Protein 7T1C (pdb70)

Foldseek 3Di:
DQLVQAEDQVDDVVCLQVVLFWKKWKKFWAFDPPDDPSRLLSCLQLQLAVNVVRSVFGKYWHDWDQPCPPPSGIMTMIIGGPVRFAADPVQGAGDLVRNCCRNANCSLVDDRTPFIATEDMEHGPVRLVRFLFALAAVLLVCVVFVAHSPFRFEAFAAEDPPLDDDAQQVVLVQLLQQLLAGAEYERDAVDAADPRHGNVRNLLSNLVSQLVSCVVNVTHHAYEYELEDQDLVSSVVSLVVNLVSNVVSPCSQSYAYEYQDQVNDLVRLLSCCVPPRSHQYEHEPVPCCVAAPPVHSGHYHVLRVLLSCRSSHHNAYEQEQQQLAADPHHLVSLQSQCSQAPQWGDGPPDTYGNPPRHGRAYEYEHHDALLSVLVSCVSNVGRSHYYHYHCNQCLQPVGNSLSNNLNVLSGVCNVVVHDQLVSCLVPPSVLSSCVSCVVSCCVRPPPSVVSND

InterPro domains:
  IPR000685 Ribulose bisphosphate carboxylase, large subunit, C-terminal [PF00016] (147-447)
  IPR017443 Ribulose bisphosphate carboxylase, large subunit, ferrodoxin-like N-terminal [PF02788] (12-136)
  IPR020871 Ribulose bisphosphate carboxylase large subunit, type II [MF_01339] (1-466)
  IPR020871 Ribulose bisphosphate carboxylase large subunit, type II [cd08211] (2-447)
  IPR033966 RuBisCO [PTHR42704] (22-429)
  IPR036376 Ribulose bisphosphate carboxylase, large subunit, C-terminal domain superfamily [G3DSA:3.20.20.110] (142-458)
  IPR036376 Ribulose bisphosphate carboxylase, large subunit, C-terminal domain superfamily [SSF51649] (143-462)
  IPR036422 RuBisCO large subunit, N-terminal domain superfamily [G3DSA:3.30.70.150] (5-141)
  IPR036422 RuBisCO large subunit, N-terminal domain superfamily [SSF54966] (2-142)

Radius of gyration: 23.96 Å; Cα contacts (8 Å, |Δi|>4): 969; chains: 1; bounding box: 60×54×62 Å

Solvent-accessible surface area: 18591 Å² total; per-residue (Å²): 130,40,31,145,53,0,17,58,80,132,56,134,41,98,101,12,50,129,50,22,110,40,0,0,0,0,0,66,1,73,30,9,113,89,100,37,6,57,59,0,0,0,58,0,0,2,70,2,24,31,46,87,206,60,151,58,20,3,0,40,0,6,58,50,62,103,106,42,52,56,107,103,4,0,15,0,14,0,1,0,8,11,102,32,5,66,82,54,187,171,57,79,58,14,32,13,67,50,2,54,62,29,3,7,23,114,0,49,70,23,70,12,12,96,4,0,3,3,3,0,1,19,1,0,77,74,0,1,148,29,7,38,0,8,17,1,2,10,72,15,10,5,136,34,32,73,61,95,72,162,80,4,1,0,0,0,0,0,38,3,104,77,114,68,41,37,149,11,108,46,4,9,129,16,0,30,41,0,0,55,5,0,11,0,0,18,13,4,37,54,19,20,79,54,134,90,10,43,14,144,134,18,6,39,51,0,1,90,9,0,32,130,0,30,145,97,45,72,100,30,3,6,0,0,0,4,0,26,16,145,125,124,22,68,1,41,54,36,0,91,37,0,36,82,17,0,41,133,88,55,7,81,92,22,8,3,1,0,0,9,2,59,94,31,18,30,78,6,0,36,27,2,36,104,101,15,48,125,19,8,5,5,2,40,32,29,43,35,32,86,24,3,32,162,197,30,74,52,4,0,21,22,9,0,6,0,0,5,1,1,1,12,1,0,2,0,0,36,4,0,0,1,48,58,13,163,85,110,24,115,48,101,28,97,45,14,0,29,0,0,37,112,72,65,9,102,6,78,69,2,98,1,78,1,46,61,26,88,21,0,3,1,5,1,29,15,36,2,10,0,1,48,0,14,26,0,0,118,26,3,56,36,2,26,0,0,0,10,1,15,41,4,0,62,37,5,90,69,20,29,26,15,0,0,80,0,0,37,19,0,28,67,0,62,133,120,69,35,77,22,14,73,10,2,140,147,48,142,30,0,21,75,0,0,93,12,16,36,171,6,0,62,146,80,27,102,39,14,126,142,93,50,99

Structure (mmCIF, N/CA/C/O backbone):
data_7T1C
#
_entry.id   7T1C
#
_cell.length_a   133.056
_cell.length_b   133.056
_cell.length_c   112.456
_cell.angle_alpha   90.000
_cell.angle_beta   90.000
_cell.angle_gamma   120.000
#
_symmetry.space_group_name_H-M   'P 62 2 2'
#
loop_
_entity.id
_entity.type
_entity.pdbx_description
1 polymer 'Ribulose-bisphosphate carboxylase'
2 water water
#
loop_
_atom_site.group_PDB
_atom_site.id
_atom_site.type_symbol
_atom_site.label_atom_id
_atom_site.label_alt_id
_atom_site.label_comp_id
_atom_site.label_asym_id
_atom_site.label_entity_id
_atom_site.label_seq_id
_atom_site.pdbx_PDB_ins_code
_atom_site.Cartn_x
_atom_site.Cartn_y
_atom_site.Cartn_z
_atom_site.occupancy
_atom_site.B_iso_or_equiv
_atom_site.auth_seq_id
_atom_site.auth_comp_id
_atom_site.auth_asym_id
_atom_site.auth_atom_id
_atom_site.pdbx_PDB_model_num
ATOM 1 N N . ASP A 1 2 ? 6.48923 27.42507 68.75527 1.000 88.04139 2 ASP A N 1
ATOM 2 C CA . ASP A 1 2 ? 5.97758 28.21607 67.64166 1.000 90.73207 2 ASP A CA 1
ATOM 3 C C . ASP A 1 2 ? 7.09068 29.06819 67.03508 1.000 93.40016 2 ASP A C 1
ATOM 4 O O . ASP A 1 2 ? 7.17296 29.21615 65.81480 1.000 94.82049 2 ASP A O 1
ATOM 12 N N . GLN A 1 3 ? 7.95018 29.61940 67.89227 1.000 87.10972 3 GLN A N 1
ATOM 13 C CA . GLN A 1 3 ? 9.08237 30.42088 67.44728 1.000 75.26499 3 GLN A CA 1
ATOM 14 C C . GLN A 1 3 ? 10.29282 29.57516 67.07016 1.000 66.49543 3 GLN A C 1
ATOM 15 O O . GLN A 1 3 ? 11.37416 30.13077 66.84594 1.000 54.03598 3 GLN A O 1
ATOM 29 N N . SER A 1 4 ? 10.14185 28.25096 67.01136 1.000 64.85137 4 SER A N 1
ATOM 30 C CA . SER A 1 4 ? 11.28714 27.39059 66.73825 1.000 57.01854 4 SER A CA 1
ATOM 31 C C . SER A 1 4 ? 11.87565 27.65517 65.35876 1.000 61.21476 4 SER A C 1
ATOM 32 O O . SER A 1 4 ? 13.07492 27.44391 65.14682 1.000 57.98903 4 SER A O 1
ATOM 40 N N . ASN A 1 5 ? 11.06089 28.12659 64.41317 1.000 62.02988 5 ASN A N 1
ATOM 41 C CA . ASN A 1 5 ? 11.56613 28.35782 63.06359 1.000 63.11631 5 ASN A CA 1
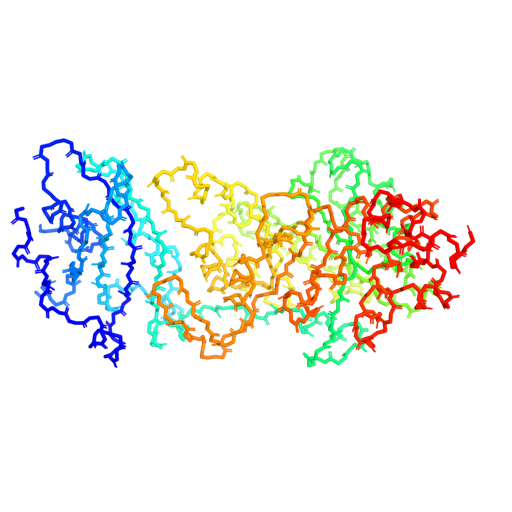ATOM 42 C C . ASN A 1 5 ? 12.63175 29.44902 63.05474 1.000 61.73294 5 ASN A C 1
ATOM 43 O O . ASN A 1 5 ? 13.60309 29.37124 62.29255 1.000 64.75975 5 ASN A O 1
ATOM 54 N N . ARG A 1 6 ? 12.47658 30.46497 63.90718 1.000 49.47636 6 ARG A N 1
ATOM 55 C CA . ARG A 1 6 ? 13.41977 31.57425 63.96345 1.000 53.92721 6 ARG A CA 1
ATOM 56 C C . ARG A 1 6 ? 14.52608 31.36618 64.98948 1.000 49.60722 6 ARG A C 1
ATOM 57 O O . ARG A 1 6 ? 15.69146 31.67210 64.71406 1.000 46.59841 6 ARG A O 1
ATOM 78 N N . TYR A 1 7 ? 14.18223 30.87315 66.17725 1.000 37.74587 7 TYR A N 1
ATOM 79 C CA . TYR A 1 7 ? 15.10352 30.85572 67.30290 1.000 38.04170 7 TYR A CA 1
ATOM 80 C C . TYR A 1 7 ? 15.71762 29.48546 67.54244 1.000 33.21406 7 TYR A C 1
ATOM 81 O O . TYR A 1 7 ? 16.27261 29.24198 68.61956 1.000 32.67010 7 TYR A O 1
ATOM 99 N N . ALA A 1 8 ? 15.63973 28.59094 66.56621 1.000 38.93503 8 ALA A N 1
ATOM 100 C CA . ALA A 1 8 ? 16.25416 27.28029 66.68366 1.000 39.20355 8 ALA A CA 1
ATOM 101 C C . ALA A 1 8 ? 16.88511 26.91315 65.35223 1.000 41.03548 8 ALA A C 1
ATOM 102 O O . ALA A 1 8 ? 16.29247 27.13301 64.29245 1.000 40.95528 8 ALA A O 1
ATOM 109 N N . ASN A 1 9 ? 18.09454 26.36624 65.41184 1.000 33.15609 9 ASN A N 1
ATOM 110 C CA . ASN A 1 9 ? 18.75811 25.79817 64.23812 1.000 35.03547 9 ASN A CA 1
ATOM 111 C C . ASN A 1 9 ? 19.54332 24.59411 64.75566 1.000 38.01237 9 ASN A C 1
ATOM 112 O O . ASN A 1 9 ? 20.71080 24.71475 65.13795 1.000 35.10602 9 ASN A O 1
ATOM 123 N N . LEU A 1 10 ? 18.88207 23.43891 64.79402 1.000 35.04847 10 LEU A N 1
ATOM 124 C CA . LEU A 1 10 ? 19.49744 22.22377 65.30847 1.000 37.15068 10 LEU A CA 1
ATOM 125 C C . LEU A 1 10 ? 20.49889 21.62003 64.33445 1.000 41.34703 10 LEU A C 1
ATOM 126 O O . LEU A 1 10 ? 21.14127 20.61997 64.67004 1.000 41.24768 10 LEU A O 1
ATOM 142 N N . ASP A 1 11 ? 20.63874 22.19738 63.14278 1.000 40.81910 11 ASP A N 1
ATOM 143 C CA . ASP A 1 11 ? 21.64855 21.77310 62.18407 1.000 42.08085 11 ASP A CA 1
ATOM 144 C C . ASP A 1 11 ? 22.99682 22.43216 62.42692 1.000 42.95984 11 ASP A C 1
ATOM 145 O O . ASP A 1 11 ? 23.99481 22.00702 61.83289 1.000 43.41579 11 ASP A O 1
ATOM 154 N N . LEU A 1 12 ? 23.04326 23.46067 63.26939 1.000 39.41252 12 LEU A N 1
ATOM 155 C CA . LEU A 1 12 ? 24.31319 24.04502 63.66685 1.000 37.30652 12 LEU A CA 1
ATOM 156 C C . LEU A 1 12 ? 25.12939 23.03299 64.45820 1.000 46.28528 12 LEU A C 1
ATOM 157 O O . LEU A 1 12 ? 24.59773 22.30399 65.29961 1.000 52.03560 12 LEU A O 1
ATOM 173 N N . LYS A 1 13 ? 26.43028 22.99778 64.19954 1.000 38.93673 13 LYS A N 1
ATOM 174 C CA . LYS A 1 13 ? 27.33483 22.09783 64.90058 1.000 38.11283 13 LYS A CA 1
ATOM 175 C C . LYS A 1 13 ? 28.08929 22.86690 65.97548 1.000 35.90937 13 LYS A C 1
ATOM 176 O O . LYS A 1 13 ? 28.67479 23.92005 65.70295 1.000 32.75534 13 LYS A O 1
ATOM 195 N N . GLU A 1 14 ? 28.05311 22.34291 67.20192 1.000 35.28292 14 GLU A N 1
ATOM 196 C CA . GLU A 1 14 ? 28.68746 23.03034 68.31937 1.000 30.81618 14 GLU A CA 1
ATOM 197 C C . GLU A 1 14 ? 30.15267 23.32671 68.03590 1.000 30.48257 14 GLU A C 1
ATOM 198 O O . GLU A 1 14 ? 30.65909 24.39658 68.39338 1.000 32.33849 14 GLU A O 1
ATOM 210 N N . GLU A 1 15 ? 30.85899 22.38779 67.40461 1.000 33.97584 15 GLU A N 1
ATOM 211 C CA . GLU A 1 15 ? 32.27664 22.61246 67.14709 1.000 39.00855 15 GLU A CA 1
ATOM 212 C C . GLU A 1 15 ? 32.48612 23.79848 66.21329 1.000 34.68658 15 GLU A C 1
ATOM 213 O O . GLU A 1 15 ? 33.45614 24.54829 66.37194 1.000 34.11218 15 GLU A O 1
ATOM 225 N N . ASP A 1 16 ? 31.58104 24.00099 65.25376 1.000 37.17307 16 ASP A N 1
ATOM 226 C CA . ASP A 1 16 ? 31.68352 25.16379 64.37832 1.000 35.03352 16 ASP A CA 1
ATOM 227 C C . ASP A 1 16 ? 31.43745 26.44817 65.15897 1.000 29.73794 16 ASP A C 1
ATOM 228 O O . ASP A 1 16 ? 32.11906 27.45699 64.94205 1.000 29.58699 16 ASP A O 1
ATOM 237 N N . LEU A 1 17 ? 30.48309 26.41887 66.09127 1.000 31.03281 17 LEU A N 1
ATOM 238 C CA . LEU A 1 17 ? 30.21324 27.59062 66.91490 1.000 31.19254 17 LEU A CA 1
ATOM 239 C C . LEU A 1 17 ? 31.40930 27.92519 67.79808 1.000 30.52039 17 LEU A C 1
ATOM 240 O O . LEU A 1 17 ? 31.74655 29.10080 67.97689 1.000 26.69600 17 LEU A O 1
ATOM 256 N N . ILE A 1 18 ? 32.08382 26.90696 68.33322 1.000 27.08721 18 ILE A N 1
ATOM 257 C CA . ILE A 1 18 ? 33.22054 27.15876 69.21282 1.000 26.08239 18 ILE A CA 1
ATOM 258 C C . ILE A 1 18 ? 34.42703 27.62521 68.40281 1.000 31.29055 18 ILE A C 1
ATOM 259 O O . ILE A 1 18 ? 35.06298 28.63300 68.73234 1.000 30.25371 18 ILE A O 1
ATOM 275 N N . ASN A 1 19 ? 34.76102 26.90463 67.33269 1.000 27.67858 19 ASN A N 1
ATOM 276 C CA . ASN A 1 19 ? 35.91685 27.28848 66.52836 1.000 29.27483 19 ASN A CA 1
ATOM 277 C C . ASN A 1 19 ? 35.74162 28.66012 65.88564 1.000 29.28051 19 ASN A C 1
ATOM 278 O O . ASN A 1 19 ? 36.74208 29.31958 65.57906 1.000 32.78779 19 ASN A O 1
ATOM 289 N N . GLY A 1 20 ? 34.49896 29.11316 65.69227 1.000 29.81734 20 GLY A N 1
ATOM 290 C CA . GLY A 1 20 ? 34.27272 30.41938 65.09698 1.000 34.51935 20 GLY A CA 1
ATOM 291 C C . GLY A 1 20 ? 34.52435 31.58024 66.03326 1.000 31.56184 20 GLY A C 1
ATOM 292 O O . GLY A 1 20 ? 34.85024 32.68187 65.58042 1.000 29.92763 20 GLY A O 1
ATOM 296 N N . GLY A 1 21 ? 34.36845 31.36617 67.33644 1.000 28.15272 21 GLY A N 1
ATOM 297 C CA . GLY A 1 21 ? 34.72034 32.38362 68.30388 1.000 27.83932 21 GLY A CA 1
ATOM 298 C C . GLY A 1 21 ? 33.81092 33.58855 68.34871 1.000 29.51773 21 GLY A C 1
ATOM 299 O O . GLY A 1 21 ? 34.20919 34.63077 68.87680 1.000 29.77734 21 GLY A O 1
ATOM 303 N N . ARG A 1 22 ? 32.58806 33.47528 67.82920 1.000 26.89998 22 ARG A N 1
ATOM 304 C CA . ARG A 1 22 ? 31.66690 34.60345 67.76727 1.000 27.68611 22 ARG A CA 1
ATOM 305 C C . ARG A 1 22 ? 30.40296 34.39205 68.59229 1.000 29.01916 22 ARG A C 1
ATOM 306 O O . ARG A 1 22 ? 29.44279 35.15935 68.43958 1.000 28.98895 22 ARG A O 1
ATOM 327 N N . HIS A 1 23 ? 30.37409 33.38735 69.46584 1.000 25.53914 23 HIS A N 1
ATOM 328 C CA . HIS A 1 23 ? 29.18729 33.09583 70.24950 1.000 24.31592 23 HIS A CA 1
ATOM 329 C C . HIS A 1 23 ? 29.56739 32.67882 71.65956 1.000 27.93302 23 HIS A C 1
ATOM 330 O O . HIS A 1 23 ? 30.51325 31.91150 71.84912 1.000 23.74437 23 HIS A O 1
ATOM 344 N N . MET A 1 24 ? 28.81710 33.15965 72.64228 1.000 23.68570 24 MET A N 1
ATOM 345 C CA . MET A 1 24 ? 28.80315 32.53539 73.95602 1.000 23.39415 24 MET A CA 1
ATOM 346 C C . MET A 1 24 ? 27.78272 31.40689 73.89773 1.000 27.07755 24 MET A C 1
ATOM 347 O O . MET A 1 24 ? 26.69895 31.56803 73.33156 1.000 26.14344 24 MET A O 1
ATOM 361 N N . LEU A 1 25 ? 28.14692 30.25220 74.43852 1.000 25.98965 25 LEU A N 1
ATOM 362 C CA . LEU A 1 25 ? 27.26193 29.09787 74.47367 1.000 25.75069 25 LEU A CA 1
ATOM 363 C C . LEU A 1 25 ? 26.89936 28.78542 75.91677 1.000 26.23692 25 LEU A C 1
ATOM 364 O O . LEU A 1 25 ? 27.72990 28.93559 76.81783 1.000 24.85276 25 LEU A O 1
ATOM 380 N N . VAL A 1 26 ? 25.66247 28.34651 76.13206 1.000 26.52415 26 VAL A N 1
ATOM 381 C CA . VAL A 1 26 ? 25.17861 28.01139 77.46746 1.000 27.45821 26 VAL A CA 1
ATOM 382 C C . VAL A 1 26 ? 24.41732 26.69502 77.40246 1.000 24.68193 26 VAL A C 1
ATOM 383 O O . VAL A 1 26 ? 23.58557 26.49391 76.51241 1.000 29.16414 26 VAL A O 1
ATOM 396 N N . ALA A 1 27 ? 24.70619 25.79867 78.34393 1.000 26.96904 27 ALA A N 1
ATOM 397 C CA . ALA A 1 27 ? 23.97360 24.54986 78.50645 1.000 26.36947 27 ALA A CA 1
ATOM 398 C C . ALA A 1 27 ? 23.05438 24.66637 79.71445 1.000 26.54164 27 ALA A C 1
ATOM 399 O O . ALA A 1 27 ? 23.48032 25.13143 80.77791 1.000 26.36287 27 ALA A O 1
ATOM 406 N N . TYR A 1 28 ? 21.79999 24.23851 79.54962 1.000 29.45730 28 TYR A N 1
ATOM 407 C CA . TYR A 1 28 ? 20.81728 24.27720 80.62095 1.000 30.98747 28 TYR A CA 1
ATOM 408 C C . TYR A 1 28 ? 20.15841 22.91366 80.81168 1.000 31.15130 28 TYR A C 1
ATOM 409 O O . TYR A 1 28 ? 20.05664 22.11436 79.87694 1.000 32.23637 28 TYR A O 1
ATOM 427 N N . ARG A 1 29 ? 19.67709 22.67355 82.03000 1.000 28.44707 29 ARG A N 1
ATOM 428 C CA . ARG A 1 29 ? 18.67536 21.64846 82.29521 1.000 29.40026 29 ARG A CA 1
ATOM 429 C C . ARG A 1 29 ? 17.31000 22.32447 82.35779 1.000 34.00869 29 ARG A C 1
ATOM 430 O O . ARG A 1 29 ? 17.11711 23.26489 83.13626 1.000 33.46471 29 ARG A O 1
ATOM 451 N N . MET A 1 30 ? 16.36633 21.84393 81.54996 1.000 33.89015 30 MET A N 1
ATOM 452 C CA . MET A 1 30 ? 15.05949 22.47572 81.41567 1.000 31.98520 30 MET A CA 1
ATOM 453 C C . MET A 1 30 ? 13.98094 21.40527 81.42008 1.000 38.26100 30 MET A C 1
ATOM 454 O O . MET A 1 30 ? 14.15114 20.33790 80.82353 1.000 34.94560 30 MET A O 1
ATOM 468 N N . LYS A 1 31 ? 12.88495 21.68986 82.11435 1.000 33.94671 31 LYS A N 1
ATOM 469 C CA . LYS A 1 31 ? 11.73936 20.78216 82.17866 1.000 36.09300 31 LYS A CA 1
ATOM 470 C C . LYS A 1 31 ? 10.50668 21.49741 81.64911 1.000 38.07042 31 LYS A C 1
ATOM 471 O O . LYS A 1 31 ? 10.04054 22.46689 82.27815 1.000 38.81206 31 LYS A O 1
ATOM 490 N N . PRO A 1 32 ? 9.94034 21.07452 80.52086 1.000 44.83102 32 PRO A N 1
ATOM 491 C CA . PRO A 1 32 ? 8.75321 21.76083 79.99993 1.000 38.60715 32 PRO A CA 1
ATOM 492 C C . PRO A 1 32 ? 7.54896 21.58305 80.90894 1.000 38.36080 32 PRO A C 1
ATOM 493 O O . PRO A 1 32 ? 7.36056 20.54164 81.54177 1.000 39.94052 32 PRO A O 1
ATOM 504 N N . ALA A 1 33 ? 6.72199 22.62200 80.96195 1.000 43.33950 33 ALA A N 1
ATOM 505 C CA . ALA A 1 33 ? 5.46384 22.52655 81.67482 1.000 44.08901 33 ALA A CA 1
ATOM 506 C C . ALA A 1 33 ? 4.51228 21.61574 80.90481 1.000 44.94651 33 ALA A C 1
ATOM 507 O O . ALA A 1 33 ? 4.70603 21.36345 79.71290 1.000 45.19945 33 ALA A O 1
ATOM 514 N N . PRO A 1 34 ? 3.48019 21.09800 81.56750 1.000 47.47136 34 PRO A N 1
ATOM 515 C CA . PRO A 1 34 ? 2.52698 20.23075 80.86359 1.000 51.40067 34 PRO A CA 1
ATOM 516 C C . PRO A 1 34 ? 1.88636 20.95585 79.68935 1.000 44.37760 34 PRO A C 1
ATOM 517 O O . PRO A 1 34 ? 1.49010 22.11869 79.79320 1.000 49.57516 34 PRO A O 1
ATOM 528 N N . GLY A 1 35 ? 1.79507 20.25416 78.55934 1.000 53.15922 35 GLY A N 1
ATOM 529 C CA . GLY A 1 35 ? 1.18659 20.79162 77.36366 1.000 58.74418 35 GLY A CA 1
ATOM 530 C C . GLY A 1 35 ? 2.14527 21.41872 76.37537 1.000 58.11673 35 GLY A C 1
ATOM 531 O O . GLY A 1 35 ? 1.75409 21.65484 75.22398 1.000 54.42883 35 GLY A O 1
ATOM 535 N N . TYR A 1 36 ? 3.38457 21.68279 76.77733 1.000 50.38868 36 TYR A N 1
ATOM 536 C CA . TYR A 1 36 ? 4.35689 22.37854 75.94883 1.000 45.60094 36 TYR A CA 1
ATOM 537 C C . TYR A 1 36 ? 5.41621 21.41245 75.43900 1.000 50.79929 36 TYR A C 1
ATOM 538 O O . TYR A 1 36 ? 5.84336 20.50537 76.16241 1.000 50.19033 36 TYR A O 1
ATOM 556 N N . GLY A 1 37 ? 5.84019 21.62738 74.18879 1.000 51.93922 37 GLY A N 1
ATOM 557 C CA . GLY A 1 37 ? 6.89736 20.80879 73.62007 1.000 48.01042 37 GLY A CA 1
ATOM 558 C C . GLY A 1 37 ? 8.27558 21.33625 73.96889 1.000 39.54949 37 GLY A C 1
ATOM 559 O O . GLY A 1 37 ? 8.48793 22.53400 74.15929 1.000 42.06990 37 GLY A O 1
ATOM 563 N N . PHE A 1 38 ? 9.23611 20.41229 74.05882 1.000 39.78543 38 PHE A N 1
ATOM 564 C CA . PHE A 1 38 ? 10.56953 20.79024 74.51490 1.000 40.54738 38 PHE A CA 1
ATOM 565 C C . PHE A 1 38 ? 11.19557 21.83035 73.59460 1.000 40.81355 38 PHE A C 1
ATOM 566 O O . PHE A 1 38 ? 11.78187 22.81349 74.06382 1.000 38.12922 38 PHE A O 1
ATOM 583 N N . LEU A 1 39 ? 11.08350 21.63256 72.27941 1.000 41.24511 39 LEU A N 1
ATOM 584 C CA . LEU A 1 39 ? 11.68686 22.57690 71.34473 1.000 41.98399 39 LEU A CA 1
ATOM 585 C C . LEU A 1 39 ? 10.97375 23.92265 71.38428 1.000 38.61632 39 LEU A C 1
ATOM 586 O O . LEU A 1 39 ? 11.62059 24.97550 71.33201 1.000 36.58054 39 LEU A O 1
ATOM 602 N N . GLU A 1 40 ? 9.64105 23.90985 71.46963 1.000 37.88644 40 GLU A N 1
ATOM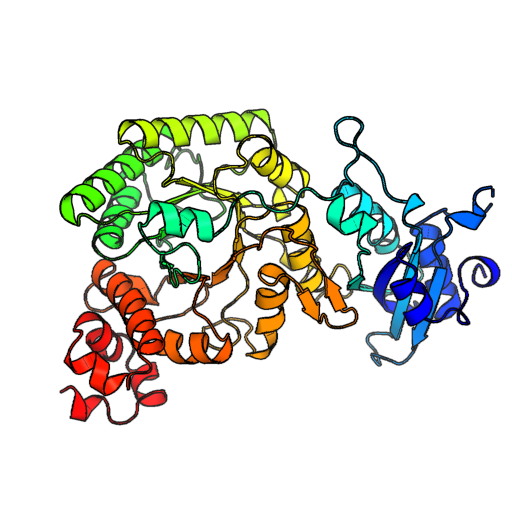 603 C CA . GLU A 1 40 ? 8.89141 25.16030 71.53966 1.000 37.17270 40 GLU A CA 1
ATOM 604 C C . GLU A 1 40 ? 9.32496 25.98091 72.74876 1.000 41.11355 40 GLU A C 1
ATOM 605 O O . GLU A 1 40 ? 9.55111 27.19224 72.64418 1.000 37.42175 40 GLU A O 1
ATOM 617 N N . VAL A 1 41 ? 9.45229 25.33639 73.90860 1.000 37.44094 41 VAL A N 1
ATOM 618 C CA . VAL A 1 41 ? 9.87391 26.05958 75.10354 1.000 36.60514 41 VAL A CA 1
ATOM 619 C C . VAL A 1 41 ? 11.31856 26.52343 74.96062 1.000 34.82913 41 VAL A C 1
ATOM 620 O O . VAL A 1 41 ? 11.65934 27.65511 75.32532 1.000 36.75403 41 VAL A O 1
ATOM 633 N N . ALA A 1 42 ? 12.18374 25.67100 74.40739 1.000 33.65128 42 ALA A N 1
ATOM 634 C CA . ALA A 1 42 ? 13.57971 26.05026 74.20895 1.000 35.43091 42 ALA A CA 1
ATOM 635 C C . ALA A 1 42 ? 13.69400 27.28273 73.31947 1.000 33.87886 42 ALA A C 1
ATOM 636 O O . ALA A 1 42 ? 14.44258 28.21859 73.62590 1.000 32.74231 42 ALA A O 1
ATOM 643 N N . ALA A 1 43 ? 12.96461 27.29294 72.20062 1.000 33.29528 43 ALA A N 1
ATOM 644 C CA . ALA A 1 43 ? 12.98076 28.45476 71.31893 1.000 34.10790 43 ALA A CA 1
ATOM 645 C C . ALA A 1 43 ? 12.45255 29.68979 72.03486 1.000 33.85476 43 ALA A C 1
ATOM 646 O O . ALA A 1 43 ? 12.97795 30.79505 71.85795 1.000 34.11549 43 ALA A O 1
ATOM 653 N N . HIS A 1 44 ? 11.40667 29.52275 72.84475 1.000 34.47920 44 HIS A N 1
ATOM 654 C CA . HIS A 1 44 ? 10.88580 30.64563 73.61466 1.000 34.43960 44 HIS A CA 1
ATOM 655 C C . HIS A 1 44 ? 11.95117 31.19703 74.55268 1.000 33.66882 44 HIS A C 1
ATOM 656 O O . HIS A 1 44 ? 12.08756 32.41720 74.70426 1.000 32.39647 44 HIS A O 1
ATOM 670 N N . ILE A 1 45 ? 12.72637 30.30865 75.17911 1.000 32.34943 45 ILE A N 1
ATOM 671 C CA . ILE A 1 45 ? 13.79258 30.74207 76.07746 1.000 35.23077 45 ILE A CA 1
ATOM 672 C C . ILE A 1 45 ? 14.82937 31.55849 75.31328 1.000 33.57685 45 ILE A C 1
ATOM 673 O O . ILE A 1 45 ? 15.27864 32.61492 75.77464 1.000 29.99788 45 ILE A O 1
ATOM 689 N N . ALA A 1 46 ? 15.23437 31.07116 74.13580 1.000 32.15824 46 ALA A N 1
ATOM 690 C CA . ALA A 1 46 ? 16.19036 31.81023 73.31742 1.000 31.07013 46 ALA A CA 1
ATOM 691 C C . ALA A 1 46 ? 15.65980 33.19343 72.96437 1.000 31.84665 46 ALA A C 1
ATOM 692 O O . ALA A 1 46 ? 16.40620 34.17932 72.99694 1.000 29.82324 46 ALA A O 1
ATOM 699 N N . ALA A 1 47 ? 14.37497 33.28742 72.61436 1.000 33.63439 47 ALA A N 1
ATOM 700 C CA . ALA A 1 47 ? 13.79686 34.58721 72.29235 1.000 31.13524 47 ALA A CA 1
ATOM 701 C C . ALA A 1 47 ? 13.78176 35.49295 73.51688 1.000 33.61592 47 ALA A C 1
ATOM 702 O O . ALA A 1 47 ? 14.19428 36.65691 73.44830 1.000 36.22922 47 ALA A O 1
ATOM 709 N N . GLU A 1 48 ? 13.30237 34.97183 74.64966 1.000 33.78544 48 GLU A N 1
ATOM 710 C CA . GLU A 1 48 ? 13.23439 35.77458 75.86414 1.000 31.78667 48 GLU A CA 1
ATOM 711 C C . GLU A 1 48 ? 14.61397 36.21846 76.31913 1.000 34.07008 48 GLU A C 1
ATOM 712 O O . GLU A 1 48 ? 14.74875 37.25855 76.97586 1.000 34.43448 48 GLU A O 1
ATOM 724 N N . SER A 1 49 ? 15.64267 35.44124 75.99038 1.000 32.54544 49 SER A N 1
ATOM 725 C CA . SER A 1 49 ? 17.00465 35.70402 76.42154 1.000 31.69069 49 SER A CA 1
ATOM 726 C C . SER A 1 49 ? 17.79546 36.52455 75.41331 1.000 33.09925 49 SER A C 1
ATOM 727 O O . SER A 1 49 ? 19.01268 36.66345 75.56788 1.000 32.89676 49 SER A O 1
ATOM 735 N N . SER A 1 50 ? 17.14607 37.05462 74.38006 1.000 33.95273 50 SER A N 1
ATOM 736 C CA . SER A 1 50 ? 17.85999 37.84511 73.38614 1.000 33.17026 50 SER A CA 1
ATOM 737 C C . SER A 1 50 ? 16.95966 38.93672 72.82193 1.000 38.64837 50 SER A C 1
ATOM 738 O O . SER A 1 50 ? 16.74129 39.96593 73.46957 1.000 35.40054 50 SER A O 1
ATOM 746 N N . THR A 1 51 ? 16.42506 38.72443 71.62665 1.000 34.62196 51 THR A N 1
ATOM 747 C CA . THR A 1 51 ? 15.74059 39.79266 70.91446 1.000 36.99896 51 THR A CA 1
ATOM 748 C C . THR A 1 51 ? 14.24930 39.85888 71.20880 1.000 42.85577 51 THR A C 1
ATOM 749 O O . THR A 1 51 ? 13.59304 40.80493 70.76013 1.000 44.49121 51 THR A O 1
ATOM 760 N N . GLY A 1 52 ? 13.70814 38.90078 71.95870 1.000 42.54569 52 GLY A N 1
ATOM 761 C CA . GLY A 1 52 ? 12.29968 38.89897 72.30400 1.000 51.54923 52 GLY A CA 1
ATOM 762 C C . GLY A 1 52 ? 11.39972 39.14044 71.11038 1.000 64.61565 52 GLY A C 1
ATOM 763 O O . GLY A 1 52 ? 10.95591 40.26867 70.87732 1.000 75.80315 52 GLY A O 1
ATOM 767 N N . THR A 1 53 ? 11.11943 38.08656 70.35133 1.000 73.10844 53 THR A N 1
ATOM 768 C CA . THR A 1 53 ? 10.38686 38.21654 69.09806 1.000 88.60938 53 THR A CA 1
ATOM 769 C C . THR A 1 53 ? 10.01751 36.84370 68.54831 1.000 86.00016 53 THR A C 1
ATOM 770 O O . THR A 1 53 ? 9.23981 36.10902 69.15678 1.000 83.61912 53 THR A O 1
ATOM 781 N N . PHE A 1 63 ? 17.35337 44.28474 61.22426 1.000 88.28831 63 PHE A N 1
ATOM 782 C CA . PHE A 1 63 ? 18.70313 43.81700 61.52635 1.000 108.10721 63 PHE A CA 1
ATOM 783 C C . PHE A 1 63 ? 18.68155 42.76874 62.64485 1.000 101.69353 63 PHE A C 1
ATOM 784 O O . PHE A 1 63 ? 19.69324 42.13037 62.93998 1.000 84.97062 63 PHE A O 1
ATOM 801 N N . THR A 1 64 ? 17.50050 42.56712 63.23236 1.000 98.33309 64 THR A N 1
ATOM 802 C CA . THR A 1 64 ? 17.40420 41.81486 64.48042 1.000 97.11424 64 THR A CA 1
ATOM 803 C C . THR A 1 64 ? 17.80459 40.35173 64.31984 1.000 83.94637 64 THR A C 1
ATOM 804 O O . THR A 1 64 ? 18.23796 39.72214 65.29200 1.000 63.21910 64 THR A O 1
ATOM 815 N N . ARG A 1 65 ? 17.67575 39.79066 63.11503 1.000 90.44760 65 ARG A N 1
ATOM 816 C CA . ARG A 1 65 ? 17.92183 38.36001 62.94526 1.000 81.02402 65 ARG A CA 1
ATOM 817 C C . ARG A 1 65 ? 19.37212 37.99816 63.25669 1.000 74.62542 65 ARG A C 1
ATOM 818 O O . ARG A 1 65 ? 19.64529 36.93057 63.81812 1.000 55.25771 65 ARG A O 1
ATOM 839 N N . GLY A 1 66 ? 20.31466 38.87745 62.91021 1.000 59.62335 66 GLY A N 1
ATOM 840 C CA . GLY A 1 66 ? 21.72614 38.57479 63.08398 1.000 50.29358 66 GLY A CA 1
ATOM 841 C C . GLY A 1 66 ? 22.15801 38.37575 64.52185 1.000 44.24494 66 GLY A C 1
ATOM 842 O O . GLY A 1 66 ? 23.21033 37.77053 64.76284 1.000 50.74231 66 GLY A O 1
ATOM 846 N N . VAL A 1 67 ? 21.37275 38.85971 65.48427 1.000 41.23744 67 VAL A N 1
ATOM 847 C CA . VAL A 1 67 ? 21.74418 38.80331 66.89404 1.000 41.75122 67 VAL A CA 1
ATOM 848 C C . VAL A 1 67 ? 20.79600 37.92187 67.70261 1.000 40.70972 67 VAL A C 1
ATOM 849 O O . VAL A 1 67 ? 20.90645 37.86988 68.93263 1.000 36.03267 67 VAL A O 1
ATOM 862 N N . ASP A 1 68 ? 19.85786 37.23449 67.05099 1.000 33.06929 68 ASP A N 1
ATOM 863 C CA . ASP A 1 68 ? 19.01235 36.28826 67.76820 1.000 32.55398 68 ASP A CA 1
ATOM 864 C C . ASP A 1 68 ? 19.87189 35.23384 68.45911 1.000 33.40812 68 ASP A C 1
ATOM 865 O O . ASP A 1 68 ? 20.84600 34.73591 67.88826 1.000 29.45916 68 ASP A O 1
ATOM 874 N N . ALA A 1 69 ? 19.50695 34.88479 69.68904 1.000 31.10406 69 ALA A N 1
ATOM 875 C CA . ALA A 1 69 ? 20.03158 33.66626 70.29155 1.000 28.49697 69 ALA A CA 1
ATOM 876 C C . ALA A 1 69 ? 19.36608 32.46208 69.63186 1.000 31.05413 69 ALA A C 1
ATOM 877 O O . ALA A 1 69 ? 18.20540 32.52252 69.21539 1.000 31.63356 69 ALA A O 1
ATOM 884 N N . LEU A 1 70 ? 20.11865 31.36620 69.51586 1.000 30.79777 70 LEU A N 1
ATOM 885 C CA . LEU A 1 70 ? 19.66504 30.19395 68.77821 1.000 29.86489 70 LEU A CA 1
ATOM 886 C C . LEU A 1 70 ? 19.83743 28.92318 69.59703 1.000 33.61213 70 LEU A C 1
ATOM 887 O O . LEU A 1 70 ? 20.93475 28.63624 70.08771 1.000 29.28658 70 LEU A O 1
ATOM 903 N N . VAL A 1 71 ? 18.75133 28.16138 69.72590 1.000 30.99231 71 VAL A N 1
ATOM 904 C CA . VAL A 1 71 ? 18.82981 26.78756 70.20664 1.000 28.51471 71 VAL A CA 1
ATOM 905 C C . VAL A 1 71 ? 19.52723 25.94970 69.14184 1.000 31.65345 71 VAL A C 1
ATOM 906 O O . VAL A 1 71 ? 19.04440 25.84592 68.00827 1.000 33.12658 71 VAL A O 1
ATOM 919 N N . TYR A 1 72 ? 20.66262 25.33983 69.49788 1.000 30.05718 72 TYR A N 1
ATOM 920 C CA . TYR A 1 72 ? 21.38187 24.49068 68.55871 1.000 30.73526 72 TYR A CA 1
ATOM 921 C C . TYR A 1 72 ? 21.45343 23.02249 68.96152 1.000 34.71430 72 TYR A C 1
ATOM 922 O O . TYR A 1 72 ? 21.83950 22.19577 68.12647 1.000 31.30067 72 TYR A O 1
ATOM 940 N N . GLU A 1 73 ? 21.07830 22.66310 70.18678 1.000 31.67239 73 GLU A N 1
ATOM 941 C CA . GLU A 1 73 ? 21.07330 21.26439 70.59296 1.000 32.89466 73 GLU A CA 1
ATOM 942 C C . GLU A 1 73 ? 20.02521 21.05861 71.67524 1.000 36.74142 73 GLU A C 1
ATOM 943 O O . GLU A 1 73 ? 19.90080 21.87943 72.58868 1.000 31.39536 73 GLU A O 1
ATOM 955 N N . ILE A 1 74 ? 19.27812 19.96217 71.57159 1.000 34.80680 74 ILE A N 1
ATOM 956 C CA . ILE A 1 74 ? 18.34574 19.55966 72.61879 1.000 33.67471 74 ILE A CA 1
ATOM 957 C C . ILE A 1 74 ? 18.43346 18.05046 72.80681 1.000 40.79645 74 ILE A C 1
ATOM 958 O O . ILE A 1 74 ? 18.65270 17.30530 71.84395 1.000 35.94071 74 ILE A O 1
ATOM 974 N N . ASP A 1 75 ? 18.28077 17.60620 74.05251 1.000 41.11868 75 ASP A N 1
ATOM 975 C CA . ASP A 1 75 ? 18.08666 16.19178 74.37017 1.000 38.03242 75 ASP A CA 1
ATOM 976 C C . ASP A 1 75 ? 16.97781 16.14309 75.41842 1.000 40.54256 75 ASP A C 1
ATOM 977 O O . ASP A 1 75 ? 17.23257 16.29642 76.61696 1.000 35.05901 75 ASP A O 1
ATOM 986 N N . GLU A 1 76 ? 15.75050 15.91629 74.95364 1.000 39.21359 76 GLU A N 1
ATOM 987 C CA . GLU A 1 76 ? 14.56127 16.06756 75.78462 1.000 43.57990 76 GLU A CA 1
ATOM 988 C C . GLU A 1 76 ? 14.51261 15.07721 76.93808 1.000 43.58304 76 GLU A C 1
ATOM 989 O O . GLU A 1 76 ? 13.85276 15.35858 77.94488 1.000 44.69957 76 GLU A O 1
ATOM 1001 N N . THR A 1 77 ? 15.21801 13.95160 76.83833 1.000 45.72838 77 THR A N 1
ATOM 1002 C CA . THR A 1 77 ? 15.16753 12.90328 77.84938 1.000 45.03066 77 THR A CA 1
ATOM 1003 C C . THR A 1 77 ? 16.44510 12.80638 78.67544 1.000 42.62448 77 THR A C 1
ATOM 1004 O O . THR A 1 77 ? 16.59927 11.85435 79.44932 1.000 44.60645 77 THR A O 1
ATOM 1015 N N . ALA A 1 78 ? 17.35225 13.77719 78.54912 1.000 36.24507 78 ALA A N 1
ATOM 1016 C CA . ALA A 1 78 ? 18.68188 13.63404 79.13263 1.000 39.54646 78 ALA A CA 1
ATOM 1017 C C . ALA A 1 78 ? 18.64426 13.41808 80.64056 1.000 44.66082 78 ALA A C 1
ATOM 1018 O O . ALA A 1 78 ? 19.52249 12.74027 81.18721 1.000 45.95106 78 ALA A O 1
ATOM 1025 N N . PHE A 1 79 ? 17.65854 13.99111 81.33372 1.000 42.11856 79 PHE A N 1
ATOM 1026 C CA . PHE A 1 79 ? 17.63482 13.96803 82.79265 1.000 44.23321 79 PHE A CA 1
ATOM 1027 C C . PHE A 1 79 ? 16.35742 13.34822 83.34063 1.000 43.61971 79 PHE A C 1
ATOM 1028 O O . PHE A 1 79 ? 15.96557 13.64708 84.47654 1.000 43.75339 79 PHE A O 1
ATOM 1045 N N . GLY A 1 80 ? 15.70918 12.48886 82.56820 1.000 45.99593 80 GLY A N 1
ATOM 1046 C CA . GLY A 1 80 ? 14.54013 11.79466 83.07501 1.000 51.19604 80 GLY A CA 1
ATOM 1047 C C . GLY A 1 80 ? 13.49282 12.76612 83.57860 1.000 48.65273 80 GLY A C 1
ATOM 1048 O O . GLY A 1 80 ? 13.13058 13.73402 82.90054 1.000 47.87781 80 GLY A O 1
ATOM 1052 N N . ASP A 1 81 ? 12.99687 12.51456 84.79067 1.000 46.96096 81 ASP A N 1
ATOM 1053 C CA . ASP A 1 81 ? 11.92515 13.33084 85.35175 1.000 48.44733 81 ASP A CA 1
ATOM 1054 C C . ASP A 1 81 ? 12.39532 14.71581 85.77625 1.000 50.96983 81 ASP A C 1
ATOM 1055 O O . ASP A 1 81 ? 11.55885 15.53818 86.16848 1.000 48.84505 81 ASP A O 1
ATOM 1064 N N . GLN A 1 82 ? 13.69362 14.99676 85.70196 1.000 44.23862 82 GLN A N 1
ATOM 1065 C CA . GLN A 1 82 ? 14.22241 16.32767 85.96263 1.000 46.20706 82 GLN A CA 1
ATOM 1066 C C . GLN A 1 82 ? 14.34154 17.16595 84.69258 1.000 41.22322 82 GLN A C 1
ATOM 1067 O O . GLN A 1 82 ? 14.79940 18.31109 84.76340 1.000 39.16126 82 GLN A O 1
ATOM 1081 N N . GLY A 1 83 ? 13.95399 16.62418 83.53846 1.000 40.84283 83 GLY A N 1
ATOM 1082 C CA . GLY A 1 83 ? 13.93110 17.39384 82.31108 1.000 35.88128 83 GLY A CA 1
ATOM 1083 C C . GLY A 1 83 ? 14.92497 16.92786 81.26975 1.000 39.79672 83 GLY A C 1
ATOM 1084 O O . GLY A 1 83 ? 15.32513 15.75992 81.25800 1.000 38.71946 83 GLY A O 1
ATOM 1088 N N . GLY A 1 84 ? 15.32859 17.84104 80.38397 1.000 36.94009 84 GLY A N 1
ATOM 1089 C CA . GLY A 1 84 ? 16.25070 17.52352 79.31465 1.000 36.58618 84 GLY A CA 1
ATOM 1090 C C . GLY A 1 84 ? 17.34190 18.57261 79.19377 1.000 36.91226 84 GLY A C 1
ATOM 1091 O O . GLY A 1 84 ? 17.37376 19.55501 79.93678 1.000 33.59655 84 GLY A O 1
ATOM 1095 N N . LEU A 1 85 ? 18.23224 18.33842 78.23515 1.000 35.50554 85 LEU A N 1
ATOM 1096 C CA . LEU A 1 85 ? 19.36379 19.21942 77.99164 1.000 31.03287 85 LEU A CA 1
ATOM 1097 C C . LEU A 1 85 ? 19.04250 20.19063 76.86276 1.000 41.21110 85 LEU A C 1
ATOM 1098 O O . LEU A 1 85 ? 18.47616 19.80763 75.83435 1.000 33.55000 85 LEU A O 1
ATOM 1114 N N . LEU A 1 86 ? 19.42416 21.44987 77.06595 1.000 32.80236 86 LEU A N 1
ATOM 1115 C CA . LEU A 1 86 ? 19.15966 22.53354 76.13065 1.000 32.57350 86 LEU A CA 1
ATOM 1116 C C . LEU A 1 86 ? 20.42632 23.35978 75.98925 1.000 31.28943 86 LEU A C 1
ATOM 1117 O O . LEU A 1 86 ? 21.02309 23.74049 76.99920 1.000 30.82288 86 LEU A O 1
ATOM 1133 N N . LYS A 1 87 ? 20.84270 23.63248 74.75424 1.000 32.78346 87 LYS A N 1
ATOM 1134 C CA . LYS A 1 87 ? 21.99296 24.49182 74.50159 1.000 30.32113 87 LYS A CA 1
ATOM 1135 C C . LYS A 1 87 ? 21.62294 25.63494 73.56959 1.000 28.31890 87 LYS A C 1
ATOM 1136 O O . LYS A 1 87 ? 20.95703 25.43302 72.54886 1.000 29.34384 87 LYS A O 1
ATOM 1155 N N . ILE A 1 88 ? 22.07958 26.83423 73.92406 1.000 29.41089 88 ILE A N 1
ATOM 1156 C CA . ILE A 1 88 ? 21.73838 28.05694 73.21188 1.000 23.77957 88 ILE A CA 1
ATOM 1157 C C . ILE A 1 88 ? 23.01758 28.81637 72.89184 1.000 27.75003 88 ILE A C 1
ATOM 1158 O O . ILE A 1 88 ? 23.91385 28.93214 73.73602 1.000 26.52186 88 ILE A O 1
ATOM 1174 N N . ALA A 1 89 ? 23.09428 29.33548 71.66812 1.000 26.93442 89 ALA A N 1
ATOM 1175 C CA . ALA A 1 89 ? 24.22062 30.13549 71.20804 1.000 23.59145 89 ALA A CA 1
ATOM 1176 C C . ALA A 1 89 ? 23.83625 31.60938 71.19597 1.000 27.20896 89 ALA A C 1
ATOM 1177 O O . ALA A 1 89 ? 22.84194 31.99139 70.56921 1.000 26.71828 89 ALA A O 1
ATOM 1184 N N . TYR A 1 90 ? 24.64033 32.42973 71.87620 1.000 25.59035 90 TYR A N 1
ATOM 1185 C CA . TYR A 1 90 ? 24.40898 33.86620 72.00200 1.000 25.37501 90 TYR A CA 1
ATOM 1186 C C . TYR A 1 90 ? 25.43997 34.63343 71.18691 1.000 26.62993 90 TYR A C 1
ATOM 1187 O O . TYR A 1 90 ? 26.62828 34.61929 71.54432 1.000 27.55862 90 TYR A O 1
ATOM 1205 N N . PRO A 1 91 ? 25.05461 35.32670 70.11298 1.000 26.99647 91 PRO A N 1
ATOM 1206 C CA . PRO A 1 91 ? 26.02593 36.16705 69.39663 1.000 25.53927 91 PRO A CA 1
ATOM 1207 C C . PRO A 1 91 ? 26.70057 37.16624 70.32640 1.000 26.04670 91 PRO A C 1
ATOM 1208 O O . PRO A 1 91 ? 26.05029 37.80798 71.15300 1.000 27.80145 91 PRO A O 1
ATOM 1219 N N . VAL A 1 92 ? 28.02196 37.30604 70.17628 1.000 25.65606 92 VAL A N 1
ATOM 1220 C CA . VAL A 1 92 ? 28.77020 38.16806 71.08474 1.000 24.92214 92 VAL A CA 1
ATOM 1221 C C . VAL A 1 92 ? 28.30353 39.61301 70.97787 1.000 26.43938 92 VAL A C 1
ATOM 1222 O O . VAL A 1 92 ? 28.48878 40.39806 71.91409 1.000 25.29957 92 VAL A O 1
ATOM 1235 N N . GLU A 1 93 ? 27.68942 39.98256 69.85286 1.000 24.64490 93 GLU A N 1
ATOM 1236 C CA . GLU A 1 93 ? 27.20494 41.34307 69.66696 1.000 28.47143 93 GLU A CA 1
ATOM 1237 C C . GLU A 1 93 ? 26.07526 41.69050 70.62612 1.000 26.51582 93 GLU A C 1
ATOM 1238 O O . GLU A 1 93 ? 25.76720 42.87415 70.79962 1.000 29.30912 93 GLU A O 1
ATOM 1250 N N . LEU A 1 94 ? 25.45985 40.69162 71.25823 1.000 26.46306 94 LEU A N 1
ATOM 1251 C CA . LEU A 1 94 ? 24.40950 40.96686 72.22558 1.000 30.34312 94 LEU A CA 1
ATOM 1252 C C . LEU A 1 94 ? 24.93323 41.61645 73.49918 1.000 28.51966 94 LEU A C 1
ATOM 1253 O O . LEU A 1 94 ? 24.15931 42.26136 74.21244 1.000 25.65928 94 LEU A O 1
ATOM 1269 N N . PHE A 1 95 ? 26.21327 41.46681 73.80757 1.000 26.46619 95 PHE A N 1
ATOM 1270 C CA . PHE A 1 95 ? 26.70639 41.80232 75.13649 1.000 26.52004 95 PHE A CA 1
ATOM 1271 C C . PHE A 1 95 ? 27.18918 43.24235 75.21128 1.000 29.67261 95 PHE A C 1
ATOM 1272 O O . PHE A 1 95 ? 27.65760 43.82514 74.22965 1.000 28.26988 95 PHE A O 1
ATOM 1289 N N . ASP A 1 96 ? 27.00138 43.82629 76.39274 1.000 26.71136 96 ASP A N 1
ATOM 1290 C CA . ASP A 1 96 ? 27.15007 45.25190 76.62885 1.000 26.22107 96 ASP A CA 1
ATOM 1291 C C . ASP A 1 96 ? 28.62050 45.63292 76.75386 1.000 26.13110 96 ASP A C 1
ATOM 1292 O O . ASP A 1 96 ? 29.50049 44.78605 76.93629 1.000 24.47765 96 ASP A O 1
ATOM 1301 N N . HIS A 1 97 ? 28.87226 46.93950 76.66131 1.000 24.81027 97 HIS A N 1
ATOM 1302 C CA . HIS A 1 97 ? 30.21727 47.49188 76.73712 1.000 24.77724 97 HIS A CA 1
ATOM 1303 C C . HIS A 1 97 ? 30.22749 48.73235 77.61420 1.000 25.53669 97 HIS A C 1
ATOM 1304 O O . HIS A 1 97 ? 29.45018 49.66373 77.38611 1.000 23.44790 97 HIS A O 1
ATOM 1318 N N . ASN A 1 98 ? 31.11353 48.74538 78.60844 1.000 21.41008 98 ASN A N 1
ATOM 1319 C CA . ASN A 1 98 ? 31.30104 49.94740 79.40604 1.000 22.28158 98 ASN A CA 1
ATOM 1320 C C . ASN A 1 98 ? 31.69286 51.11406 78.50828 1.000 22.86542 98 ASN A C 1
ATOM 1321 O O . ASN A 1 98 ? 32.52764 50.97260 77.60941 1.000 23.60150 98 ASN A O 1
ATOM 1332 N N . LEU A 1 99 ? 31.11271 52.28322 78.78178 1.000 22.20625 99 LEU A N 1
ATOM 1333 C CA . LEU A 1 99 ? 31.61043 53.51062 78.17198 1.000 21.95777 99 LEU A CA 1
ATOM 1334 C C . LEU A 1 99 ? 33.08217 53.73503 78.50246 1.000 22.39759 99 LEU A C 1
ATOM 1335 O O . LEU A 1 99 ? 33.84275 54.24526 77.67256 1.000 26.15791 99 LEU A O 1
ATOM 1351 N N . ILE A 1 100 ? 33.50107 53.36860 79.71608 1.000 21.49360 100 ILE A N 1
ATOM 1352 C CA . ILE A 1 100 ? 34.83439 53.73896 80.18459 1.000 22.37837 100 ILE A CA 1
ATOM 1353 C C . ILE A 1 100 ? 35.90772 52.91657 79.47804 1.000 24.45558 100 ILE A C 1
ATOM 1354 O O . ILE A 1 100 ? 36.85624 53.47204 78.91041 1.000 24.30671 100 ILE A O 1
ATOM 1370 N N . ASP A 1 101 ? 35.78245 51.58355 79.50011 1.000 24.13723 101 ASP A N 1
ATOM 1371 C CA . ASP A 1 101 ? 36.86780 50.71481 79.05300 1.000 22.95146 101 ASP A CA 1
ATOM 1372 C C . ASP A 1 101 ? 36.42569 49.63330 78.07147 1.000 25.83231 101 ASP A C 1
ATOM 1373 O O . ASP A 1 101 ? 37.24298 48.78131 77.70045 1.000 24.39701 101 ASP A O 1
ATOM 1382 N N . ASP A 1 102 ? 35.16985 49.65467 77.63197 1.000 23.40432 102 ASP A N 1
ATOM 1383 C CA . ASP A 1 102 ? 34.60217 48.75160 76.63472 1.000 24.65317 102 ASP A CA 1
ATOM 1384 C C . ASP A 1 102 ? 34.42775 47.31956 77.12723 1.000 26.81882 102 ASP A C 1
ATOM 1385 O O . ASP A 1 102 ? 34.05674 46.44570 76.33280 1.000 25.31412 102 ASP A O 1
ATOM 1394 N N . LYS A 1 103 ? 34.65823 47.05175 78.40855 1.000 22.74287 103 LYS A N 1
ATOM 1395 C CA . LYS A 1 103 ? 34.54034 45.69898 78.93219 1.000 25.69061 103 LYS A CA 1
ATOM 1396 C C . LYS A 1 103 ? 33.07650 45.31616 79.14652 1.000 22.82317 103 LYS A C 1
ATOM 1397 O O . LYS A 1 103 ? 32.18876 46.16879 79.23875 1.000 24.63155 103 LYS A O 1
ATOM 1416 N N . HIS A 1 104 ? 32.83718 43.99531 79.21928 1.000 23.71814 104 HIS A N 1
ATOM 1417 C CA . HIS A 1 104 ? 31.49746 43.44966 79.42749 1.000 22.75950 104 HIS A CA 1
ATOM 1418 C C . HIS A 1 104 ? 31.12719 43.50154 80.90727 1.000 23.16983 104 HIS A C 1
ATOM 1419 O O . HIS A 1 104 ? 31.88882 43.00542 81.74398 1.000 21.73950 104 HIS A O 1
ATOM 1433 N N . PRO A 1 105 ? 29.96698 44.04785 81.26972 1.000 25.09257 105 PRO A N 1
ATOM 1434 C CA . PRO A 1 105 ? 29.48141 43.85587 82.64169 1.000 24.90761 105 PRO A CA 1
ATOM 1435 C C . PRO A 1 105 ? 29.02083 42.42152 82.85377 1.000 25.26869 105 PRO A C 1
ATOM 1436 O O . PRO A 1 105 ? 28.34968 41.83516 82.00114 1.000 23.88231 105 PRO A O 1
ATOM 1447 N N . VAL A 1 106 ? 29.40539 41.85248 83.99951 1.000 22.22419 106 VAL A N 1
ATOM 1448 C CA . VAL A 1 106 ? 28.89830 40.53761 84.38418 1.000 23.15939 106 VAL A CA 1
ATOM 1449 C C . VAL A 1 106 ? 27.39706 40.59957 84.62577 1.000 24.12341 106 VAL A C 1
ATOM 1450 O O . VAL A 1 106 ? 26.64693 39.70199 84.22155 1.000 24.56871 106 VAL A O 1
ATOM 1463 N N . SER A 1 107 ? 26.94083 41.64897 85.31227 1.000 24.33634 107 SER A N 1
ATOM 1464 C CA . SER A 1 107 ? 25.51487 41.82711 85.55812 1.000 21.26739 107 SER A CA 1
ATOM 1465 C C . SER A 1 107 ? 24.72162 41.73570 84.26233 1.000 25.28521 107 SER A C 1
ATOM 1466 O O . SER A 1 107 ? 23.70209 41.03929 84.18902 1.000 24.98060 107 SER A O 1
ATOM 1474 N N . HIS A 1 108 ? 25.19028 42.42200 83.21833 1.000 25.77266 108 HIS A N 1
ATOM 1475 C CA . HIS A 1 108 ? 24.46448 42.41800 81.95539 1.000 24.75327 108 HIS A CA 1
ATOM 1476 C C . HIS A 1 108 ? 24.43995 41.03131 81.32175 1.000 23.37883 108 HIS A C 1
ATOM 1477 O O . HIS A 1 108 ? 23.40471 40.58739 80.81422 1.000 25.42425 108 HIS A O 1
ATOM 1491 N N . MET A 1 109 ? 25.58795 40.35331 81.28585 1.000 25.49191 109 MET A N 1
ATOM 1492 C CA . MET A 1 109 ? 25.62191 39.01620 80.70227 1.000 26.88302 109 MET A CA 1
ATOM 1493 C C . MET A 1 109 ? 24.63524 38.09903 81.41039 1.000 25.40299 109 MET A C 1
ATOM 1494 O O . MET A 1 109 ? 23.89020 37.34926 80.76708 1.000 24.53658 109 MET A O 1
ATOM 1508 N N . TRP A 1 110 ? 24.62379 38.15676 82.74019 1.000 23.77720 110 TRP A N 1
ATOM 1509 C CA . TRP A 1 110 ? 23.67079 37.40515 83.54769 1.000 24.88212 110 TRP A CA 1
ATOM 1510 C C . TRP A 1 110 ? 22.23328 37.73873 83.17383 1.000 25.82962 110 TRP A C 1
ATOM 1511 O O . TRP A 1 110 ? 21.38362 36.84373 83.10489 1.000 28.41462 110 TRP A O 1
ATOM 1532 N N . SER A 1 111 ? 21.94169 39.01652 82.91563 1.000 24.43211 111 SER A N 1
ATOM 1533 C CA . SER A 1 111 ? 20.56746 39.41185 82.61974 1.000 26.19517 111 SER A CA 1
ATOM 1534 C C . SER A 1 111 ? 20.06299 38.80098 81.32003 1.000 25.23233 111 SER A C 1
ATOM 1535 O O . SER A 1 111 ? 18.84728 38.67711 81.13693 1.000 25.27801 111 SER A O 1
ATOM 1543 N N . LEU A 1 112 ? 20.96096 38.40913 80.41821 1.000 24.67951 112 LEU A N 1
ATOM 1544 C CA . LEU A 1 112 ? 20.54666 37.77342 79.17563 1.000 27.86588 112 LEU A CA 1
ATOM 1545 C C . LEU A 1 112 ? 20.45927 36.25766 79.31221 1.000 29.00569 112 LEU A C 1
ATOM 1546 O O . LEU A 1 112 ? 19.42113 35.66117 79.01267 1.000 29.08896 112 LEU A O 1
ATOM 1562 N N . VAL A 1 113 ? 21.54260 35.61591 79.75423 1.000 26.70494 113 VAL A N 1
ATOM 1563 C CA . VAL A 1 113 ? 21.57755 34.15568 79.72832 1.000 25.84705 113 VAL A CA 1
ATOM 1564 C C . VAL A 1 113 ? 20.84330 33.53044 80.90131 1.000 29.10025 113 VAL A C 1
ATOM 1565 O O . VAL A 1 113 ? 20.53640 32.33265 80.85184 1.000 26.31101 113 VAL A O 1
ATOM 1578 N N . LEU A 1 114 ? 20.52581 34.30354 81.93559 1.000 26.03186 114 LEU A N 1
ATOM 1579 C CA . LEU A 1 114 ? 19.79253 33.78318 83.08441 1.000 24.04688 114 LEU A CA 1
ATOM 1580 C C . LEU A 1 114 ? 18.96993 34.90066 83.72175 1.000 26.65899 114 LEU A C 1
ATOM 1581 O O . LEU A 1 114 ? 18.97925 35.09672 84.93863 1.000 27.75881 114 LEU A O 1
ATOM 1597 N N . GLY A 1 115 ? 18.24021 35.64392 82.89534 1.000 24.93401 115 GLY A N 1
ATOM 1598 C CA . GLY A 1 115 ? 17.45363 36.75935 83.37970 1.000 24.97724 115 GLY A CA 1
ATOM 1599 C C . GLY A 1 115 ? 15.96964 36.46902 83.39999 1.000 29.06116 115 GLY A C 1
ATOM 1600 O O . GLY A 1 115 ? 15.49275 35.68920 84.23066 1.000 25.90326 115 GLY A O 1
ATOM 1604 N N . ASN A 1 116 ? 15.22669 37.09086 82.48243 1.000 28.00692 116 ASN A N 1
ATOM 1605 C CA . ASN A 1 116 ? 13.78755 36.87608 82.43502 1.000 28.78323 116 ASN A CA 1
ATOM 1606 C C . ASN A 1 116 ? 13.43503 35.41518 82.19098 1.000 31.02866 116 ASN A C 1
ATOM 1607 O O . ASN A 1 116 ? 12.31610 34.99999 82.50907 1.000 29.33580 116 ASN A O 1
ATOM 1618 N N . ASN A 1 117 ? 14.35729 34.62107 81.63966 1.000 29.96174 117 ASN A N 1
ATOM 1619 C CA . ASN A 1 117 ? 14.03408 33.21846 81.40469 1.000 30.57753 117 ASN A CA 1
ATOM 1620 C C . ASN A 1 117 ? 13.84096 32.44374 82.70241 1.000 30.02335 117 ASN A C 1
ATOM 1621 O O . ASN A 1 117 ? 13.30813 31.33034 82.65966 1.000 33.69088 117 ASN A O 1
ATOM 1632 N N . GLN A 1 118 ? 14.22660 33.01080 83.84932 1.000 29.65808 118 GLN A N 1
ATOM 1633 C CA . GLN A 1 118 ? 13.99047 32.36876 85.13611 1.000 30.20938 118 GLN A CA 1
ATOM 1634 C C . GLN A 1 118 ? 12.56106 32.53490 85.63475 1.000 31.47319 118 GLN A C 1
ATOM 1635 O O . GLN A 1 118 ? 12.18963 31.88647 86.61862 1.000 36.28794 118 GLN A O 1
ATOM 1649 N N . GLY A 1 119 ? 11.75625 33.37923 84.99204 1.000 32.13722 119 GLY A N 1
ATOM 1650 C CA . GLY A 1 119 ? 10.38478 33.59254 85.39984 1.000 35.97594 119 GLY A CA 1
ATOM 1651 C C . GLY A 1 119 ? 9.32706 33.06790 84.45678 1.000 37.67798 119 GLY A C 1
ATOM 1652 O O . GLY A 1 119 ? 8.14783 33.39935 84.63125 1.000 42.24723 119 GLY A O 1
ATOM 1656 N N . MET A 1 120 ? 9.68940 32.25212 83.47313 1.000 31.38464 120 MET A N 1
ATOM 1657 C CA . MET A 1 120 ? 8.72530 31.85378 82.46109 1.000 31.14053 120 MET A CA 1
ATOM 1658 C C . MET A 1 120 ? 7.76884 30.79623 82.99551 1.000 33.04953 120 MET A C 1
ATOM 1659 O O . MET A 1 120 ? 8.12934 29.94807 83.81744 1.000 40.98108 120 MET A O 1
ATOM 1673 N N . GLY A 1 121 ? 6.53860 30.84581 82.49907 1.000 33.84765 121 GLY A N 1
ATOM 1674 C CA . GLY A 1 121 ? 5.52856 29.90269 82.91263 1.000 31.36930 121 GLY A CA 1
ATOM 1675 C C . GLY A 1 121 ? 5.44197 28.63327 82.10521 1.000 39.74060 121 GLY A C 1
ATOM 1676 O O . GLY A 1 121 ? 4.70913 27.72279 82.50158 1.000 43.24733 121 GLY A O 1
ATOM 1680 N N . ASP A 1 122 ? 6.14798 28.52613 80.98057 1.000 34.16331 122 ASP A N 1
ATOM 1681 C CA . ASP A 1 122 ? 6.05632 27.31869 80.17227 1.000 36.25263 122 ASP A CA 1
ATOM 1682 C C . ASP A 1 122 ? 7.17609 26.32693 80.47019 1.000 37.72241 122 ASP A C 1
ATOM 1683 O O . ASP A 1 122 ? 7.34575 25.35965 79.72180 1.000 41.44815 122 ASP A O 1
ATOM 1692 N N . HIS A 1 123 ? 7.92716 26.52751 81.55331 1.000 36.86983 123 HIS A N 1
ATOM 1693 C CA . HIS A 1 123 ? 8.82033 25.49956 82.06828 1.000 38.41050 123 HIS A CA 1
ATOM 1694 C C . HIS A 1 123 ? 8.64484 25.36700 83.57679 1.000 36.18336 123 HIS A C 1
ATOM 1695 O O . HIS A 1 123 ? 8.14988 26.27213 84.25441 1.000 38.93437 123 HIS A O 1
ATOM 1709 N N . LEU A 1 124 ? 9.02477 24.19157 84.08425 1.000 34.36925 124 LEU A N 1
ATOM 1710 C CA . LEU A 1 124 ? 9.01191 23.88711 85.50933 1.000 35.82698 124 LEU A CA 1
ATOM 1711 C C . LEU A 1 124 ? 10.41521 23.89106 86.10006 1.000 40.37735 124 LEU A C 1
ATOM 1712 O O . LEU A 1 124 ? 10.63123 23.36568 87.19741 1.000 37.50025 124 LEU A O 1
ATOM 1728 N N . GLY A 1 125 ? 11.37325 24.45930 85.38245 1.000 35.46034 125 GLY A N 1
ATOM 1729 C CA . GLY A 1 125 ? 12.74807 24.47037 85.82208 1.000 29.22129 125 GLY A CA 1
ATOM 1730 C C . GLY A 1 125 ? 13.65670 24.84535 84.67503 1.000 31.05173 125 GLY A C 1
ATOM 1731 O O . GLY A 1 125 ? 13.47712 24.36747 83.55115 1.000 30.05552 125 GLY A O 1
ATOM 1735 N N . LEU A 1 126 ? 14.61584 25.72518 84.94675 1.000 32.91580 126 LEU A N 1
ATOM 1736 C CA . LEU A 1 126 ? 15.61281 26.13149 83.95982 1.000 32.62140 126 LEU A CA 1
ATOM 1737 C C . LEU A 1 126 ? 16.88633 26.45374 84.72751 1.000 29.47129 126 LEU A C 1
ATOM 1738 O O . LEU A 1 126 ? 16.92430 27.43203 85.47952 1.000 30.71595 126 LEU A O 1
ATOM 1754 N N . ARG A 1 127 ? 17.92262 25.64327 84.52891 1.000 30.16388 127 ARG A N 1
ATOM 1755 C CA . ARG A 1 127 ? 19.14447 25.69628 85.31745 1.000 28.69389 127 ARG A CA 1
ATOM 1756 C C . ARG A 1 127 ? 20.35040 25.74189 84.39291 1.000 29.55773 127 ARG A C 1
ATOM 1757 O O . ARG A 1 127 ? 20.49902 24.86873 83.53365 1.000 30.27695 127 ARG A O 1
ATOM 1778 N N . MET A 1 128 ? 21.21007 26.75053 84.58099 1.000 28.09087 128 MET A N 1
ATOM 1779 C CA . MET A 1 128 ? 22.48738 26.80033 83.87904 1.000 26.04745 128 MET A CA 1
ATOM 1780 C C . MET A 1 128 ? 23.44292 25.73891 84.41249 1.000 29.46417 128 MET A C 1
ATOM 1781 O O . MET A 1 128 ? 23.71655 25.67939 85.61570 1.000 33.02838 128 MET A O 1
ATOM 1795 N N . LEU A 1 129 ? 23.98008 24.92314 83.50485 1.000 28.95326 129 LEU A N 1
ATOM 1796 C CA . LEU A 1 129 ? 24.92824 23.87518 83.85835 1.000 29.07592 129 LEU A CA 1
ATOM 1797 C C . LEU A 1 129 ? 26.37230 24.24395 83.55524 1.000 30.99200 129 LEU A C 1
ATOM 1798 O O . LEU A 1 129 ? 27.27843 23.79749 84.26574 1.000 28.79742 129 LEU A O 1
ATOM 1814 N N . ASP A 1 130 ? 26.59969 25.04162 82.51618 1.000 27.64332 130 ASP A N 1
ATOM 1815 C CA . ASP A 1 130 ? 27.93201 25.39390 82.04460 1.000 25.43068 130 ASP A CA 1
ATOM 1816 C C . ASP A 1 130 ? 27.76316 26.47186 80.98588 1.000 28.22535 130 ASP A C 1
ATOM 1817 O O . ASP A 1 130 ? 26.67122 26.65975 80.44014 1.000 25.74335 130 ASP A O 1
ATOM 1826 N N . PHE A 1 131 ? 28.85352 27.18012 80.70129 1.000 26.96940 131 PHE A N 1
ATOM 1827 C CA . PHE A 1 131 ? 28.84705 28.13241 79.60009 1.000 24.33220 131 PHE A CA 1
ATOM 1828 C C . PHE A 1 131 ? 30.24830 28.25760 79.02122 1.000 27.25053 131 PHE A C 1
ATOM 1829 O O . PHE A 1 131 ? 31.25250 27.97023 79.67819 1.000 26.80965 131 PHE A O 1
ATOM 1846 N N . TYR A 1 132 ? 30.28702 28.67740 77.75636 1.000 26.77995 132 TYR A N 1
ATOM 1847 C CA . TYR A 1 132 ? 31.51760 28.85042 76.99831 1.000 26.75863 132 TYR A CA 1
ATOM 1848 C C . TYR A 1 132 ? 31.67950 30.31680 76.63020 1.000 25.69553 132 TYR A C 1
ATOM 1849 O O . TYR A 1 132 ? 30.79709 30.89457 75.98664 1.000 26.25528 132 TYR A O 1
ATOM 1867 N N . LEU A 1 133 ? 32.80925 30.91066 77.01463 1.000 25.50641 133 LEU A N 1
ATOM 1868 C CA . LEU A 1 133 ? 33.15333 32.24175 76.53239 1.000 23.42366 133 LEU A CA 1
ATOM 1869 C C . LEU A 1 133 ? 34.26439 32.15149 75.49907 1.000 27.25653 133 LEU A C 1
ATOM 1870 O O . LEU A 1 133 ? 35.31164 31.54777 75.76994 1.000 24.20854 133 LEU A O 1
ATOM 1886 N N . PRO A 1 134 ? 34.08133 32.72961 74.31765 1.000 23.67673 134 PRO A N 1
ATOM 1887 C CA . PRO A 1 134 ? 35.16832 32.77896 73.33715 1.000 26.48319 134 PRO A CA 1
ATOM 1888 C C . PRO A 1 134 ? 36.20196 33.82518 73.73383 1.000 25.20372 134 PRO A C 1
ATOM 1889 O O . PRO A 1 134 ? 35.97321 34.66808 74.60343 1.000 23.94809 134 PRO A O 1
ATOM 1900 N N . GLU A 1 135 ? 37.35089 33.76163 73.05305 1.000 26.55973 135 GLU A N 1
ATOM 1901 C CA . GLU A 1 135 ? 38.47839 34.62516 73.39117 1.000 26.40994 135 GLU A CA 1
ATOM 1902 C C . GLU A 1 135 ? 38.06643 36.08967 73.45580 1.000 25.58032 135 GLU A C 1
ATOM 1903 O O . GLU A 1 135 ? 38.44642 36.81701 74.38012 1.000 26.44986 135 GLU A O 1
ATOM 1915 N N . VAL A 1 136 ? 37.30069 36.54397 72.46196 1.000 27.30029 136 VAL A N 1
ATOM 1916 C CA . VAL A 1 136 ? 36.96156 37.95851 72.36906 1.000 25.83946 136 VAL A CA 1
ATOM 1917 C C . VAL A 1 136 ? 36.18659 38.41864 73.59777 1.000 27.44608 136 VAL A C 1
ATOM 1918 O O . VAL A 1 136 ? 36.26698 39.59205 73.98381 1.000 28.31864 136 VAL A O 1
ATOM 1931 N N . MET A 1 137 ? 35.44210 37.51442 74.24206 1.000 28.26825 137 MET A N 1
ATOM 1932 C CA . MET A 1 137 ? 34.72286 37.88816 75.45883 1.000 24.76497 137 MET A CA 1
ATOM 1933 C C . MET A 1 137 ? 35.60827 37.77686 76.69737 1.000 25.70788 137 MET A C 1
ATOM 1934 O O . MET A 1 137 ? 35.60669 38.67445 77.54770 1.000 27.19163 137 MET A O 1
ATOM 1948 N N . VAL A 1 138 ? 36.34166 36.66467 76.83916 1.000 25.83520 138 VAL A N 1
ATOM 1949 C CA . VAL A 1 138 ? 37.16825 36.47304 78.03133 1.000 25.46771 138 VAL A CA 1
ATOM 1950 C C . VAL A 1 138 ? 38.10618 37.65354 78.21604 1.000 26.33531 138 VAL A C 1
ATOM 1951 O O . VAL A 1 138 ? 38.28470 38.16557 79.32835 1.000 26.50026 138 VAL A O 1
ATOM 1964 N N . ARG A 1 139 ? 38.73198 38.09450 77.12584 1.000 27.92548 139 ARG A N 1
ATOM 1965 C CA . ARG A 1 139 ? 39.67315 39.20143 77.18604 1.000 27.74731 139 ARG A CA 1
ATOM 1966 C C . ARG A 1 139 ? 38.99740 40.52031 77.51917 1.000 30.16432 139 ARG A C 1
ATOM 1967 O O . ARG A 1 139 ? 39.69888 41.51221 77.74801 1.000 33.35580 139 ARG A O 1
ATOM 1988 N N . ASN A 1 140 ? 37.66415 40.54945 77.56898 1.000 26.41304 140 ASN A N 1
ATOM 1989 C CA . ASN A 1 140 ? 36.91261 41.77066 77.81924 1.000 29.94332 140 ASN A CA 1
ATOM 1990 C C . ASN A 1 140 ? 36.18635 41.76056 79.16180 1.000 27.44001 140 ASN A C 1
ATOM 1991 O O . ASN A 1 140 ? 35.20453 42.48827 79.33229 1.000 27.52996 140 ASN A O 1
ATOM 2002 N N . PHE A 1 141 ? 36.63889 40.95291 80.11238 1.000 24.44482 141 PHE A N 1
ATOM 2003 C CA . PHE A 1 141 ? 36.17488 41.01806 81.49030 1.000 23.67651 141 PHE A CA 1
ATOM 2004 C C . PHE A 1 141 ? 37.33605 41.45586 82.37806 1.000 22.56325 141 PHE A C 1
ATOM 2005 O O . PHE A 1 141 ? 38.50620 41.29703 82.02233 1.000 26.92589 141 PHE A O 1
ATOM 2022 N N . ASP A 1 142 ? 37.00237 42.01528 83.54439 1.000 23.04269 142 ASP A N 1
ATOM 2023 C CA . ASP A 1 142 ? 38.02748 42.48794 84.47337 1.000 23.54437 142 ASP A CA 1
ATOM 2024 C C . ASP A 1 142 ? 39.01040 41.37946 84.84569 1.000 23.20312 142 ASP A C 1
ATOM 2025 O O . ASP A 1 142 ? 40.22989 41.54197 84.72216 1.000 25.05813 142 ASP A O 1
ATOM 2034 N N . GLY A 1 143 ? 38.50094 40.26380 85.36297 1.000 24.29214 143 GLY A N 1
ATOM 2035 C CA . GLY A 1 143 ? 39.34474 39.23439 85.92568 1.000 24.44121 143 GLY A CA 1
ATOM 2036 C C . GLY A 1 143 ? 40.02628 39.70504 87.19603 1.000 23.27657 143 GLY A C 1
ATOM 2037 O O . GLY A 1 143 ? 39.96517 40.88595 87.55307 1.000 25.44588 143 GLY A O 1
ATOM 2041 N N . PRO A 1 144 ? 40.68687 38.79334 87.90970 1.000 21.59019 144 PRO A N 1
ATOM 2042 C CA . PRO A 1 144 ? 41.36737 39.19186 89.14875 1.000 20.91657 144 PRO A CA 1
ATOM 2043 C C . PRO A 1 144 ? 42.59617 40.04915 88.88485 1.000 25.30648 144 PRO A C 1
ATOM 2044 O O . PRO A 1 144 ? 43.24744 39.95109 87.84165 1.000 25.45483 144 PRO A O 1
ATOM 2055 N N . ALA A 1 145 ? 42.89853 40.90704 89.86118 1.000 23.83886 145 ALA A N 1
ATOM 2056 C CA . ALA A 1 145 ? 44.12863 41.68617 89.88743 1.000 23.52888 145 ALA A CA 1
ATOM 2057 C C . ALA A 1 145 ? 45.14466 41.13907 90.88081 1.000 25.24201 145 ALA A C 1
ATOM 2058 O O . ALA A 1 145 ? 46.33874 41.42838 90.75119 1.000 25.83098 145 ALA A O 1
ATOM 2065 N N . THR A 1 146 ? 44.69411 40.33315 91.83976 1.000 23.93862 146 THR A N 1
ATOM 2066 C CA . THR A 1 146 ? 45.49123 39.85746 92.96003 1.000 26.39103 146 THR A CA 1
ATOM 2067 C C . THR A 1 146 ? 45.02485 38.44086 93.26392 1.000 24.94956 146 THR A C 1
ATOM 2068 O O . THR A 1 146 ? 43.86686 38.09763 93.01686 1.000 24.32654 146 THR A O 1
ATOM 2079 N N . ASN A 1 147 ? 45.93165 37.61389 93.77444 1.000 25.40249 147 ASN A N 1
ATOM 2080 C CA . ASN A 1 147 ? 45.57170 36.26293 94.21304 1.000 26.96740 147 ASN A CA 1
ATOM 2081 C C . ASN A 1 147 ? 46.66257 35.76384 95.16407 1.000 24.24393 147 ASN A C 1
ATOM 2082 O O . ASN A 1 147 ? 47.39628 36.56905 95.74911 1.000 26.28586 147 ASN A O 1
ATOM 2093 N N . ILE A 1 148 ? 46.75113 34.44222 95.34920 1.000 26.46785 148 ILE A N 1
ATOM 2094 C CA . ILE A 1 148 ? 47.67189 33.90707 96.35307 1.000 23.68603 148 ILE A CA 1
ATOM 2095 C C . ILE A 1 148 ? 49.11446 34.28650 96.03574 1.000 25.28287 148 ILE A C 1
ATOM 2096 O O . ILE A 1 148 ? 49.95135 34.38834 96.94287 1.000 27.78004 148 ILE A O 1
ATOM 2112 N N . GLU A 1 149 ? 49.43151 34.51353 94.75977 1.000 25.42326 149 GLU A N 1
ATOM 2113 C CA . GLU A 1 149 ? 50.79867 34.87328 94.39298 1.000 30.38638 149 GLU A CA 1
ATOM 2114 C C . GLU A 1 149 ? 51.24827 36.13996 95.11190 1.000 28.66797 149 GLU A C 1
ATOM 2115 O O . GLU A 1 149 ? 52.41960 36.27005 95.48529 1.000 30.48338 149 GLU A O 1
ATOM 2127 N N . ASP A 1 150 ? 50.32737 37.07980 95.32548 1.000 25.87721 150 ASP A N 1
ATOM 2128 C CA . ASP A 1 150 ? 50.66734 38.30299 96.04364 1.000 28.60371 150 ASP A CA 1
ATOM 2129 C C . ASP A 1 150 ? 50.85125 38.04839 97.53218 1.000 29.47689 150 ASP A C 1
ATOM 2130 O O . ASP A 1 150 ? 51.68798 38.69748 98.17053 1.000 32.32426 150 ASP A O 1
ATOM 2139 N N . MET A 1 151 ? 50.07868 37.11897 98.09772 1.000 27.45466 151 MET A N 1
ATOM 2140 C CA . MET A 1 151 ? 50.32334 36.67517 99.46456 1.000 30.50920 151 MET A CA 1
ATOM 2141 C C . MET A 1 151 ? 51.67725 35.98406 99.59011 1.000 30.93754 151 MET A C 1
ATOM 2142 O O . MET A 1 151 ? 52.41569 36.22270 100.55245 1.000 30.64431 151 MET A O 1
ATOM 2156 N N . TRP A 1 152 ? 52.01436 35.10552 98.64155 1.000 28.31889 152 TRP A N 1
ATOM 2157 C CA . TRP A 1 152 ? 53.32519 34.46623 98.68592 1.000 29.96800 152 TRP A CA 1
ATOM 2158 C C . TRP A 1 152 ? 54.42683 35.51546 98.75172 1.000 34.62645 152 TRP A C 1
ATOM 2159 O O . TRP A 1 152 ? 55.38518 35.38201 99.52124 1.000 34.22122 152 TRP A O 1
ATOM 2180 N N . ARG A 1 153 ? 54.29750 36.57796 97.95614 1.000 31.01742 153 ARG A N 1
ATOM 2181 C CA . ARG A 1 153 ? 55.30621 37.63087 97.95493 1.000 35.77800 153 ARG A CA 1
ATOM 2182 C C . ARG A 1 153 ? 55.41473 38.29011 99.32611 1.000 35.83851 153 ARG A C 1
ATOM 2183 O O . ARG A 1 153 ? 56.51888 38.49073 99.84463 1.000 33.35202 153 ARG A O 1
ATOM 2204 N N . VAL A 1 154 ? 54.27444 38.63324 99.93172 1.000 31.39297 154 VAL A N 1
ATOM 2205 C CA . VAL A 1 154 ? 54.28954 39.25955 101.25224 1.000 33.74493 154 VAL A CA 1
ATOM 2206 C C . VAL A 1 154 ? 54.88290 38.31621 102.29021 1.000 31.79011 154 VAL A C 1
ATOM 2207 O O . VAL A 1 154 ? 55.54620 38.75793 103.23603 1.000 34.48028 154 VAL A O 1
ATOM 2220 N N . LEU A 1 155 ? 54.67219 37.01218 102.12783 1.000 32.96448 155 LEU A N 1
ATOM 2221 C CA . LEU A 1 155 ? 55.15901 36.02500 103.08231 1.000 34.64686 155 LEU A CA 1
ATOM 2222 C C . LEU A 1 155 ? 56.60943 35.61759 102.84554 1.000 38.55176 155 LEU A C 1
ATOM 2223 O O . LEU A 1 155 ? 57.13376 34.79506 103.60457 1.000 40.34174 155 LEU A O 1
ATOM 2239 N N . GLY A 1 156 ? 57.27136 36.16386 101.82924 1.000 38.10925 156 GLY A N 1
ATOM 2240 C CA . GLY A 1 156 ? 58.63966 35.77349 101.55906 1.000 39.04739 156 GLY A CA 1
ATOM 2241 C C . GLY A 1 156 ? 58.78780 34.41190 100.92577 1.000 39.58700 156 GLY A C 1
ATOM 2242 O O . GLY A 1 156 ? 59.84326 33.78651 101.05745 1.000 43.16403 156 GLY A O 1
ATOM 2246 N N . ARG A 1 157 ? 57.75785 33.93366 100.24608 1.000 37.37686 157 ARG A N 1
ATOM 2247 C CA . ARG A 1 157 ? 57.77454 32.65979 99.55367 1.000 42.03840 157 ARG A CA 1
ATOM 2248 C C . ARG A 1 157 ? 58.06986 32.85542 98.07727 1.000 40.22474 157 ARG A C 1
ATOM 2249 O O . ARG A 1 157 ? 57.94934 33.96401 97.54725 1.000 41.34672 157 ARG A O 1
ATOM 2270 N N . PRO A 1 158 ? 58.45144 31.78881 97.37456 1.000 45.70539 158 PRO A N 1
ATOM 2271 C CA . PRO A 1 158 ? 58.50345 31.86188 95.90966 1.000 48.35460 158 PRO A CA 1
ATOM 2272 C C . PRO A 1 158 ? 57.11715 32.16311 95.36383 1.000 48.25231 158 PRO A C 1
ATOM 2273 O O . PRO A 1 158 ? 56.10544 31.72449 95.91448 1.000 44.98049 158 PRO A O 1
ATOM 2284 N N . THR A 1 159 ? 57.06888 32.92661 94.27751 1.000 52.88902 159 THR A N 1
ATOM 2285 C CA . THR A 1 159 ? 55.79119 33.26544 93.66271 1.000 60.54918 159 THR A CA 1
ATOM 2286 C C . THR A 1 159 ? 55.31953 32.21006 92.67061 1.000 47.08015 159 THR A C 1
ATOM 2287 O O . THR A 1 159 ? 54.2334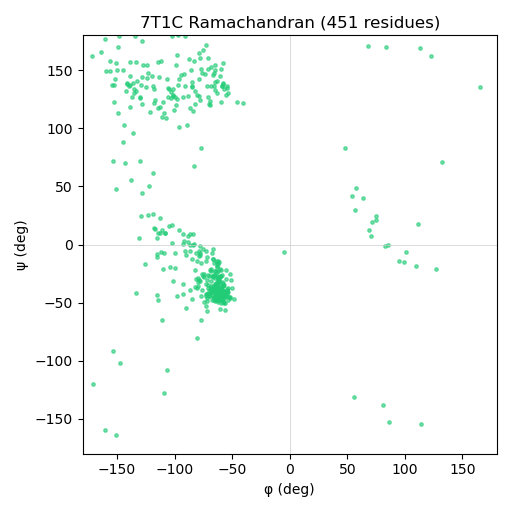5 32.35710 92.10066 1.000 52.48801 159 THR A O 1
ATOM 2298 N N . LYS A 1 160 ? 56.09872 31.14691 92.46858 1.000 44.90967 160 LYS A N 1
ATOM 2299 C CA . LYS A 1 160 ? 55.72115 30.05266 91.58118 1.000 56.38059 160 LYS A CA 1
ATOM 2300 C C . LYS A 1 160 ? 54.76064 29.08982 92.26836 1.000 55.85521 160 LYS A C 1
ATOM 2301 O O . LYS A 1 160 ? 53.54992 29.13779 92.03069 1.000 70.06194 160 LYS A O 1
ATOM 2320 N N . ASP A 1 161 ? 55.29462 28.19561 93.09896 1.000 52.51870 161 ASP A N 1
ATOM 2321 C CA . ASP A 1 161 ? 54.48086 27.24169 93.84265 1.000 47.99994 161 ASP A CA 1
ATOM 2322 C C . ASP A 1 161 ? 54.69330 27.48564 95.33234 1.000 37.08816 161 ASP A C 1
ATOM 2323 O O . ASP A 1 161 ? 55.18409 26.60740 96.04865 1.000 35.00154 161 ASP A O 1
ATOM 2332 N N . GLY A 1 162 ? 54.34397 28.68689 95.80237 1.000 37.41111 162 GL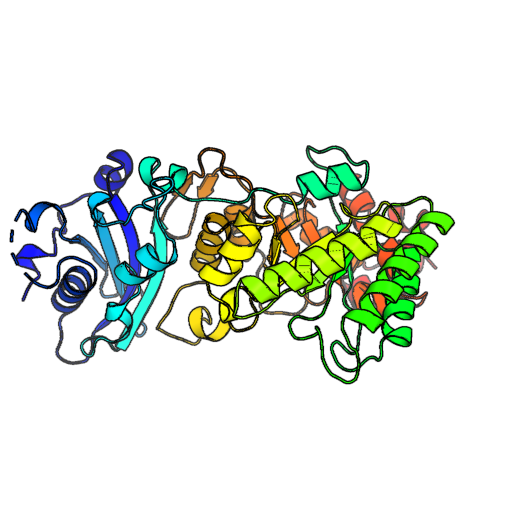Y A N 1
ATOM 2333 C CA . GLY A 1 162 ? 54.61085 29.06922 97.17911 1.000 39.69501 162 GLY A CA 1
ATOM 2334 C C . GLY A 1 162 ? 53.89612 28.22656 98.21057 1.000 31.57277 162 GLY A C 1
ATOM 2335 O O . GLY A 1 162 ? 54.28104 28.23880 99.38527 1.000 34.88797 162 GLY A O 1
ATOM 2339 N N . GLY A 1 163 ? 52.84632 27.51838 97.80823 1.000 35.72599 163 GLY A N 1
ATOM 2340 C CA . GLY A 1 163 ? 52.24580 26.52829 98.66681 1.000 39.66896 163 GLY A CA 1
ATOM 2341 C C . GLY A 1 163 ? 51.19114 27.00720 99.63902 1.000 34.87371 163 GLY A C 1
ATOM 2342 O O . GLY A 1 163 ? 50.53374 28.03334 99.42610 1.000 30.58422 163 GLY A O 1
ATOM 2346 N N . TYR A 1 164 ? 51.07176 26.27279 100.73352 1.000 35.82250 164 TYR A N 1
ATOM 2347 C CA . TYR A 1 164 ? 49.89929 26.29912 101.59325 1.000 35.26154 164 TYR A CA 1
ATOM 2348 C C . TYR A 1 164 ? 49.95689 27.42725 102.61437 1.000 32.08908 164 TYR A C 1
ATOM 2349 O O . TYR A 1 164 ? 51.00774 27.70983 103.19297 1.000 33.22030 164 TYR A O 1
ATOM 2367 N N . ILE A 1 165 ? 48.81181 28.07083 102.83981 1.000 32.54310 165 ILE A N 1
ATOM 2368 C CA . ILE A 1 165 ? 48.68336 29.12398 103.84444 1.000 32.52489 165 ILE A CA 1
ATOM 2369 C C . ILE A 1 165 ? 47.72724 28.63275 104.92527 1.000 29.72632 165 ILE A C 1
ATOM 2370 O O . ILE A 1 165 ? 46.54442 28.38401 104.65760 1.000 28.28431 165 ILE A O 1
ATOM 2386 N N . ALA A 1 166 ? 48.24558 28.50396 106.14779 1.000 31.65281 166 ALA A N 1
ATOM 2387 C CA . ALA A 1 166 ? 47.49084 27.96395 107.27252 1.000 31.59847 166 ALA A CA 1
ATOM 2388 C C . ALA A 1 166 ? 46.61394 29.04532 107.89124 1.000 34.26446 166 ALA A C 1
ATOM 2389 O O . ALA A 1 166 ? 47.11998 30.06807 108.36456 1.000 33.27098 166 ALA A O 1
ATOM 2396 N N . GLY A 1 167 ? 45.30217 28.80588 107.91900 1.000 34.43403 167 GLY A N 1
ATOM 2397 C CA . GLY A 1 167 ? 44.35553 29.78125 108.41600 1.000 34.10340 167 GLY A CA 1
ATOM 2398 C C . GLY A 1 167 ? 43.42561 29.19887 109.46558 1.000 36.16991 167 GLY A C 1
ATOM 2399 O O . GLY A 1 167 ? 43.44678 28.00038 109.75686 1.000 34.47606 167 GLY A O 1
ATOM 2403 N N . THR A 1 168 ? 42.60804 30.08828 110.02443 1.000 39.13897 168 THR A N 1
ATOM 2404 C CA . THR A 1 168 ? 41.61568 29.71031 111.01408 1.000 45.06005 168 THR A CA 1
ATOM 2405 C C . THR A 1 168 ? 40.41658 30.63817 110.90015 1.000 47.71167 168 THR A C 1
ATOM 2406 O O . THR A 1 168 ? 40.45589 31.66541 110.21914 1.000 44.72999 168 THR A O 1
ATOM 2417 N N . ILE A 1 169 ? 39.35109 30.27111 111.60066 1.000 51.71727 169 ILE A N 1
ATOM 2418 C CA . ILE A 1 169 ? 38.23547 31.16455 111.87495 1.000 54.84218 169 ILE A CA 1
ATOM 2419 C C . ILE A 1 169 ? 38.06049 31.21946 113.38474 1.000 38.50301 169 ILE A C 1
ATOM 2420 O O . ILE A 1 169 ? 38.23917 30.21300 114.08085 1.000 52.82903 169 ILE A O 1
ATOM 2436 N N . ILE A 1 170 ? 37.71721 32.39123 113.88302 1.000 51.79034 170 ILE A N 1
ATOM 2437 C CA . ILE A 1 170 ? 37.56148 32.60492 115.31528 1.000 49.97638 170 ILE A CA 1
ATOM 2438 C C . ILE A 1 170 ? 36.15739 32.19376 115.73160 1.000 46.09828 170 ILE A C 1
ATOM 2439 O O . ILE A 1 170 ? 35.17115 32.50799 115.05469 1.000 47.76839 170 ILE A O 1
ATOM 2455 N N . LYS A 1 171 ? 36.06453 31.48060 116.85126 1.000 52.57157 171 LYS A N 1
ATOM 2456 C CA . LYS A 1 171 ? 34.80093 31.03952 117.41243 1.000 51.13260 171 LYS A CA 1
ATOM 2457 C C . LYS A 1 171 ? 34.62200 31.63985 118.80147 1.000 48.78799 171 LYS A C 1
ATOM 2458 O O . LYS A 1 171 ? 35.58336 31.68340 119.57516 1.000 49.71030 171 LYS A O 1
ATOM 2477 N N . PRO A 1 172 ? 33.42484 32.15180 119.14052 1.000 53.54192 172 PRO A N 1
ATOM 2478 C CA . PRO A 1 172 ? 32.21644 32.24164 118.30903 1.000 47.58508 172 PRO A CA 1
ATOM 2479 C C . PRO A 1 172 ? 32.43493 33.18766 117.14320 1.000 40.75251 172 PRO A C 1
ATOM 2480 O O . PRO A 1 172 ? 33.18610 34.15263 117.27378 1.000 44.73958 172 PRO A O 1
ATOM 2491 N N . LYS A 1 173 ? 31.79657 32.90268 116.01070 1.000 43.44927 173 LYS A N 1
ATOM 2492 C CA . LYS A 1 173 ? 32.07898 33.68064 114.81195 1.000 43.78334 173 LYS A CA 1
ATOM 2493 C C . LYS A 1 173 ? 31.52459 35.09443 114.91669 1.000 45.64727 173 LYS A C 1
ATOM 2494 O O . LYS A 1 173 ? 32.06376 36.01429 114.29283 1.000 39.66285 173 LYS A O 1
ATOM 2513 N N . LEU A 1 174 ? 30.47433 35.29788 115.70733 1.000 43.19391 174 LEU A N 1
ATOM 2514 C CA . LEU A 1 174 ? 29.89292 36.62353 115.87614 1.000 40.33795 174 LEU A CA 1
ATOM 2515 C C . LEU A 1 174 ? 29.46292 36.78704 117.32456 1.000 41.89294 174 LEU A C 1
ATOM 2516 O O . LEU A 1 174 ? 28.82710 35.89315 117.89041 1.000 45.68101 174 LEU A O 1
ATOM 2532 N N . GLY A 1 175 ? 29.83879 37.91512 117.92555 1.000 39.73216 175 GLY A N 1
ATOM 2533 C CA . GLY A 1 175 ? 29.50471 38.17891 119.30989 1.000 42.37753 175 GLY A CA 1
ATOM 2534 C C . GLY A 1 175 ? 30.67957 38.55020 120.19450 1.000 47.62206 175 GLY A C 1
ATOM 2535 O O . GLY A 1 175 ? 30.48609 39.15280 121.25374 1.000 46.45881 175 GLY A O 1
ATOM 2539 N N . LEU A 1 176 ? 31.89780 38.19632 119.79323 1.000 43.16266 176 LEU A N 1
ATOM 2540 C CA . LEU A 1 176 ? 33.06130 38.54655 120.59626 1.000 41.61365 176 LEU A CA 1
ATOM 2541 C C . LEU A 1 176 ? 33.24859 40.05864 120.62664 1.000 39.30000 176 LEU A C 1
ATOM 2542 O O . LEU A 1 176 ? 33.13880 40.73633 119.60088 1.000 41.09941 176 LEU A O 1
ATOM 2558 N N . ARG A 1 177 ? 33.53745 40.58795 121.81101 1.000 37.49142 177 ARG A N 1
ATOM 2559 C CA . ARG A 1 177 ? 33.86622 41.99586 121.94945 1.000 38.27494 177 ARG A CA 1
ATOM 2560 C C . ARG A 1 177 ? 35.25794 42.24158 121.37120 1.000 39.33732 177 ARG A C 1
ATOM 2561 O O . ARG A 1 177 ? 35.96728 41.30250 121.00257 1.000 40.76976 177 ARG A O 1
ATOM 2582 N N . PRO A 1 178 ? 35.66851 43.50494 121.24767 1.000 34.64326 178 PRO A N 1
ATOM 2583 C CA . PRO A 1 178 ? 36.91488 43.78308 120.50696 1.000 35.62026 178 PRO A CA 1
ATOM 2584 C C . PRO A 1 178 ? 38.16667 43.17128 121.11955 1.000 43.86563 178 PRO A C 1
ATOM 2585 O O . PRO A 1 178 ? 38.98872 42.60624 120.38503 1.000 36.97324 178 PRO A O 1
ATOM 2596 N N . GLU A 1 179 ? 38.33426 43.27029 122.45074 1.000 39.04473 179 GLU A N 1
ATOM 2597 C CA . GLU A 1 179 ? 39.57661 42.79544 123.06036 1.000 32.75378 179 GLU A CA 1
ATOM 2598 C C . GLU A 1 179 ? 39.67158 41.28229 123.02627 1.000 44.00174 179 GLU A C 1
ATOM 2599 O O . GLU A 1 179 ? 40.75510 40.75917 122.68924 1.000 38.82736 179 GLU A O 1
ATOM 2611 N N . PRO A 1 180 ? 38.62989 40.51751 123.35291 1.000 38.05885 180 PRO A N 1
ATOM 2612 C CA . PRO A 1 180 ? 38.72620 39.05713 123.23523 1.000 40.09905 180 PRO A CA 1
ATOM 2613 C C . PRO A 1 180 ? 38.95744 38.58522 121.81496 1.000 37.27594 180 PRO A C 1
ATOM 2614 O O . PRO A 1 180 ? 39.61514 37.55761 121.61363 1.000 38.53953 180 PRO A O 1
ATOM 2625 N N . PHE A 1 181 ? 38.42803 39.29751 120.81939 1.000 36.64730 181 PHE A N 1
ATOM 2626 C CA . PHE A 1 181 ? 38.65912 38.90639 119.43414 1.000 38.16284 181 PHE A CA 1
ATOM 2627 C C . PHE A 1 181 ? 40.12273 39.09869 119.05180 1.000 36.18686 181 PHE A C 1
ATOM 2628 O O . PHE A 1 181 ? 40.74864 38.19974 118.47826 1.000 36.24794 181 PHE A O 1
ATOM 2645 N N . ALA A 1 182 ? 40.68900 40.26453 119.37325 1.000 33.88542 182 ALA A N 1
ATOM 2646 C CA . ALA A 1 182 ? 42.09588 40.51540 119.07457 1.000 34.54439 182 ALA A CA 1
ATOM 2647 C C . ALA A 1 182 ? 43.00362 39.52677 119.79712 1.000 36.14221 182 ALA A C 1
ATOM 2648 O O . ALA A 1 182 ? 44.02746 39.09869 119.25051 1.000 35.72605 182 ALA A O 1
ATOM 2655 N N . LYS A 1 183 ? 42.65147 39.15963 121.03150 1.000 33.24648 183 LYS A N 1
ATOM 2656 C CA . LYS A 1 183 ? 43.46137 38.19479 121.76841 1.000 36.02557 183 LYS A CA 1
ATOM 2657 C C . LYS A 1 183 ? 43.46536 36.84085 121.07105 1.000 37.27414 183 LYS A C 1
ATOM 2658 O O . LYS A 1 183 ? 44.51060 36.18644 120.97182 1.000 36.52446 183 LYS A O 1
ATOM 2677 N N . ALA A 1 184 ? 42.30146 36.39985 120.58874 1.000 33.95713 184 ALA A N 1
ATOM 2678 C CA . ALA A 1 184 ? 42.23725 35.13811 119.86011 1.000 39.20907 184 ALA A CA 1
ATOM 2679 C C . ALA A 1 184 ? 43.06752 35.20312 118.58614 1.000 37.23688 184 ALA A C 1
ATOM 2680 O O . ALA A 1 184 ? 43.70188 34.21531 118.19606 1.000 33.92934 184 ALA A O 1
ATOM 2687 N N . CYS A 1 185 ? 43.07154 36.36117 117.92180 1.000 34.05118 185 CYS A N 1
ATOM 2688 C CA . CYS A 1 185 ? 43.90324 36.53435 116.73604 1.000 33.74513 185 CYS A CA 1
ATOM 2689 C C . CYS A 1 185 ? 45.37757 36.39493 117.08793 1.000 33.68068 185 CYS A C 1
ATOM 2690 O O . CYS A 1 185 ? 46.13125 35.68947 116.40729 1.000 33.44974 185 CYS A O 1
ATOM 2698 N N . TYR A 1 186 ? 45.80870 37.08326 118.14614 1.000 33.36657 186 TYR A N 1
ATOM 2699 C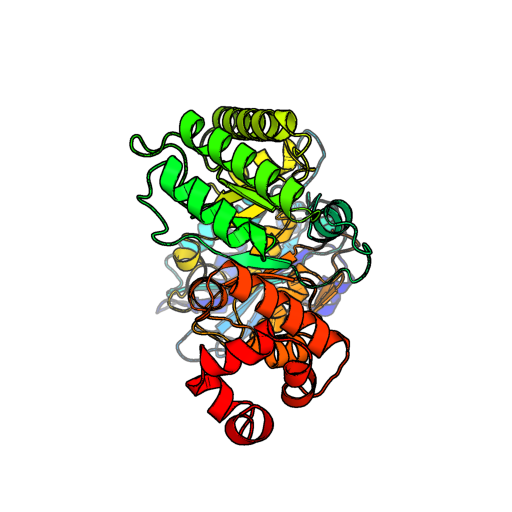 CA . TYR A 1 186 ? 47.19077 36.97636 118.59677 1.000 35.01016 186 TYR A CA 1
ATOM 2700 C C . TYR A 1 186 ? 47.54694 35.53149 118.91946 1.000 35.36453 186 TYR A C 1
ATOM 2701 O O . TYR A 1 186 ? 48.57396 35.01465 118.46472 1.000 36.24234 186 TYR A O 1
ATOM 2719 N N . ASP A 1 187 ? 46.69545 34.85844 119.69644 1.000 36.26809 187 ASP A N 1
ATOM 2720 C CA . ASP A 1 187 ? 46.99516 33.49450 120.11675 1.000 38.05409 187 ASP A CA 1
ATOM 2721 C C . ASP A 1 187 ? 47.24490 32.58722 118.91894 1.000 38.12468 187 ASP A C 1
ATOM 2722 O O . ASP A 1 187 ? 48.18341 31.78217 118.92646 1.000 38.56439 187 ASP A O 1
ATOM 2731 N N . PHE A 1 188 ? 46.41868 32.70178 117.87705 1.000 37.67220 188 PHE A N 1
ATOM 2732 C CA . PHE A 1 188 ? 46.60275 31.84997 116.70727 1.000 36.30834 188 PHE A CA 1
ATOM 2733 C C . PHE A 1 188 ? 47.82005 32.27478 115.89622 1.000 39.86318 188 PHE A C 1
ATOM 2734 O O . PHE A 1 188 ? 48.59291 31.42711 115.43325 1.000 35.99861 188 PHE A O 1
ATOM 2751 N N . TRP A 1 189 ? 48.00532 33.58408 115.71422 1.000 32.31716 189 TRP A N 1
ATOM 2752 C CA . TRP A 1 189 ? 49.09518 34.07721 114.88144 1.000 36.69507 189 TRP A CA 1
ATOM 2753 C C . TRP A 1 189 ? 50.46959 33.70719 115.42439 1.000 35.62116 189 TRP A C 1
ATOM 2754 O O . TRP A 1 189 ? 51.45960 33.81655 114.69487 1.000 38.33783 189 TRP A O 1
ATOM 2775 N N . LEU A 1 190 ? 50.56727 33.28848 116.68720 1.000 36.49554 190 LEU A N 1
ATOM 2776 C CA . LEU A 1 190 ? 51.85592 32.82121 117.18518 1.000 36.94997 190 LEU A CA 1
ATOM 2777 C C . LEU A 1 190 ? 52.29707 31.52881 116.50622 1.000 36.59400 190 LEU A C 1
ATOM 2778 O O . LEU A 1 190 ? 53.46541 31.14820 116.63892 1.000 38.64881 190 LEU A O 1
ATOM 2794 N N . GLY A 1 191 ? 51.40179 30.86406 115.77258 1.000 38.30133 191 GLY A N 1
ATOM 2795 C CA . GLY A 1 191 ? 51.73982 29.66177 115.03572 1.000 38.77992 191 GLY A CA 1
ATOM 2796 C C . GLY A 1 191 ? 51.20945 29.67017 113.61459 1.000 35.17108 191 GLY A C 1
ATOM 2797 O O . GLY A 1 191 ? 51.90887 29.26329 112.68237 1.000 39.33920 191 GLY A O 1
ATOM 2801 N N . GLY A 1 192 ? 49.97151 30.13729 113.43523 1.000 34.37205 192 GLY A N 1
ATOM 2802 C CA . GLY A 1 192 ? 49.35496 30.19210 112.12636 1.000 39.01312 192 GLY A CA 1
ATOM 2803 C C . GLY A 1 192 ? 49.60699 31.51229 111.41807 1.000 36.85239 192 GLY A C 1
ATOM 2804 O O . GLY A 1 192 ? 50.23928 32.42811 111.94363 1.000 36.88704 192 GLY A O 1
ATOM 2808 N N . THR A 1 193 ? 49.07192 31.60783 110.19983 1.000 30.32892 193 THR A N 1
ATOM 2809 C CA . THR A 1 193 ? 49.36656 32.71723 109.30115 1.000 30.96672 193 THR A CA 1
ATOM 2810 C C . THR A 1 193 ? 48.16681 33.60628 109.00150 1.000 30.12392 193 THR A C 1
ATOM 2811 O O . THR A 1 193 ? 48.27678 34.83216 109.09452 1.000 28.98194 193 THR A O 1
ATOM 2822 N N . PHE A 1 194 ? 47.01809 33.02477 108.65480 1.000 32.80316 194 PHE A N 1
ATOM 2823 C CA . PHE A 1 194 ? 45.90427 33.74247 108.03850 1.000 29.92261 194 PHE A CA 1
ATOM 2824 C C . PHE A 1 194 ? 44.67281 33.69156 108.93176 1.000 29.72512 194 PHE A C 1
ATOM 2825 O O . PHE A 1 194 ? 44.31314 32.62665 109.44020 1.000 31.06425 194 PHE A O 1
ATOM 2842 N N . ILE A 1 195 ? 44.03076 34.84694 109.11871 1.000 30.19438 195 ILE A N 1
ATOM 2843 C CA . ILE A 1 195 ? 42.78713 34.95888 109.87434 1.000 29.49064 195 ILE A CA 1
ATOM 2844 C C . ILE A 1 195 ? 41.79703 35.80366 109.08108 1.000 31.56718 195 ILE A C 1
ATOM 2845 O O . ILE A 1 195 ? 42.17759 36.81522 108.48140 1.000 28.62306 195 ILE A O 1
ATOM 2861 N N . LYS A 1 196 ? 40.51920 35.41224 109.11040 1.000 33.17924 196 LYS A N 1
ATOM 2862 C CA . LYS A 1 196 ? 39.45539 36.15278 108.44619 1.000 32.52249 196 LYS A CA 1
ATOM 2863 C C . LYS A 1 196 ? 38.35724 36.53907 109.43232 1.000 35.16366 196 LYS A C 1
ATOM 2864 O O . LYS A 1 196 ? 38.08257 35.81416 110.39403 1.000 33.68602 196 LYS A O 1
ATOM 2883 N N . ASN A 1 197 ? 37.73386 37.69427 109.17968 1.000 31.05027 197 ASN A N 1
ATOM 2884 C CA . ASN A 1 197 ? 36.44648 38.01997 109.77872 1.000 32.21706 197 ASN A CA 1
ATOM 2885 C C . ASN A 1 197 ? 35.41512 36.95276 109.40063 1.000 37.71654 197 ASN A C 1
ATOM 2886 O O . ASN A 1 197 ? 35.52626 36.27813 108.37473 1.000 36.22000 197 ASN A O 1
ATOM 2897 N N . ASP A 1 198 ? 34.38325 36.82377 110.22901 1.000 46.67555 198 ASP A N 1
ATOM 2898 C CA . ASP A 1 198 ? 33.18340 36.08026 109.85349 1.000 40.86794 198 ASP A CA 1
ATOM 2899 C C . ASP A 1 198 ? 32.35795 36.95220 108.90833 1.000 41.07512 198 ASP A C 1
ATOM 2900 O O . ASP A 1 198 ? 32.43561 38.18215 108.94930 1.000 36.74930 198 ASP A O 1
ATOM 2909 N N . GLU A 1 199 ? 31.59413 36.31268 108.02290 1.000 37.89836 199 GLU A N 1
ATOM 2910 C CA . GLU A 1 199 ? 30.97161 37.06423 106.93620 1.000 39.05867 199 GLU A CA 1
ATOM 2911 C C . GLU A 1 199 ? 30.02789 38.17996 107.39213 1.000 42.37407 199 GLU A C 1
ATOM 2912 O O . GLU A 1 199 ? 29.86722 39.14780 106.62787 1.000 37.13995 199 GLU A O 1
ATOM 2924 N N . PRO A 1 200 ? 29.38510 38.12506 108.57333 1.000 37.85291 200 PRO A N 1
ATOM 2925 C CA . PRO A 1 200 ? 28.51494 39.23417 108.98447 1.000 39.40759 200 PRO A CA 1
ATOM 2926 C C . PRO A 1 200 ? 29.12094 40.05591 110.11171 1.000 34.39972 200 PRO A C 1
ATOM 2927 O O . PRO A 1 200 ? 28.45467 40.90313 110.71347 1.000 31.08062 200 PRO A O 1
ATOM 2938 N N . GLN A 1 201 ? 30.38912 39.79747 110.40734 1.000 36.08036 201 GLN A N 1
ATOM 2939 C CA . GLN A 1 201 ? 31.12569 40.50489 111.44820 1.000 33.82003 201 GLN A CA 1
ATOM 2940 C C . GLN A 1 201 ? 31.72345 41.77577 110.85598 1.000 31.27314 201 GLN A C 1
ATOM 2941 O O . GLN A 1 201 ? 32.55112 41.70574 109.94132 1.000 28.13673 201 GLN A O 1
ATOM 2955 N N . ALA A 1 202 ? 31.30099 42.93566 111.36774 1.000 27.10252 202 ALA A N 1
ATOM 2956 C CA . ALA A 1 202 ? 31.77145 44.19698 110.80638 1.000 27.41717 202 ALA A CA 1
ATOM 2957 C C . ALA A 1 202 ? 31.75190 45.35634 111.79635 1.000 29.22863 202 ALA A C 1
ATOM 2958 O O . ALA A 1 202 ? 32.74477 45.59200 112.49307 1.000 29.03263 202 ALA A O 1
ATOM 2965 N N . ASN A 1 203 ? 30.65279 46.10483 111.84945 1.000 25.49175 203 ASN A N 1
ATOM 2966 C CA . ASN A 1 203 ? 30.57719 47.30275 112.67729 1.000 25.54402 203 ASN A CA 1
ATOM 2967 C C . ASN A 1 203 ? 29.35031 47.27529 113.58079 1.000 23.65372 203 ASN A C 1
ATOM 2968 O O . ASN A 1 203 ? 28.64560 48.27740 113.73519 1.000 25.72106 203 ASN A O 1
ATOM 2979 N N . GLN A 1 204 ? 29.08927 46.13168 114.20682 1.000 27.91652 204 GLN A N 1
ATOM 2980 C CA . GLN A 1 204 ? 28.03519 46.04162 115.20545 1.000 27.72910 204 GLN A CA 1
ATOM 2981 C C . GLN A 1 204 ? 28.35911 46.89967 116.42675 1.000 26.54211 204 GLN A C 1
ATOM 2982 O O . GLN A 1 204 ? 29.52241 47.15620 116.74437 1.000 27.83845 204 GLN A O 1
ATOM 2996 N N . THR A 1 205 ? 27.30435 47.31874 117.13291 1.000 28.56157 205 THR A N 1
ATOM 2997 C CA . THR A 1 205 ? 27.48104 48.18513 118.29344 1.000 28.01113 205 THR A CA 1
ATOM 2998 C C . THR A 1 205 ? 28.28956 47.51307 119.39849 1.000 31.01428 205 THR A C 1
ATOM 2999 O O . THR A 1 205 ? 28.98875 48.19841 120.15462 1.000 30.23563 205 THR A O 1
ATOM 3010 N N . PHE A 1 206 ? 28.20688 46.18625 119.52333 1.000 30.40698 206 PHE A N 1
ATOM 3011 C CA . PHE A 1 206 ? 28.95150 45.50730 120.57788 1.000 31.24659 206 PHE A CA 1
ATOM 3012 C C . PHE A 1 206 ? 30.41034 45.26032 120.20651 1.000 37.78670 206 PHE A C 1
ATOM 3013 O O . PHE A 1 206 ? 31.18503 44.82316 121.06426 1.000 31.89803 206 PHE A O 1
ATOM 3030 N N . ALA A 1 207 ? 30.80706 45.53067 118.96170 1.000 29.81247 207 ALA A N 1
ATOM 3031 C CA . ALA A 1 207 ? 32.20105 45.39052 118.53738 1.000 30.15861 207 ALA A CA 1
ATOM 3032 C C . ALA A 1 207 ? 32.44831 46.33813 117.36988 1.000 26.59021 207 ALA A C 1
ATOM 3033 O O . ALA A 1 207 ? 32.60061 45.91493 116.21965 1.000 28.47705 207 ALA A O 1
ATOM 3040 N N . PRO A 1 208 ? 32.49272 47.64181 117.64286 1.000 29.42160 208 PRO A N 1
ATOM 3041 C CA . PRO A 1 208 ? 32.61805 48.61561 116.54926 1.000 28.72240 208 PRO A CA 1
ATOM 3042 C C . PRO A 1 208 ? 33.92730 48.45454 115.79302 1.000 29.76359 208 PRO A C 1
ATOM 3043 O O . PRO A 1 208 ? 34.98269 48.20319 116.38021 1.000 26.42105 208 PRO A O 1
ATOM 3054 N N . MET A 1 209 ? 33.83701 48.61852 114.46952 1.000 23.57550 209 MET A N 1
ATOM 3055 C CA . MET A 1 209 ? 35.00327 48.51837 113.60156 1.000 26.19393 209 MET A CA 1
ATOM 3056 C C . MET A 1 209 ? 36.17782 49.32881 114.12586 1.000 24.67574 209 MET A C 1
ATOM 3057 O O . MET A 1 209 ? 37.31954 48.85674 114.13890 1.000 27.52193 209 MET A O 1
ATOM 3071 N N . LYS A 1 210 ? 35.92343 50.57347 114.51589 1.000 26.25438 210 LYS A N 1
ATOM 3072 C CA . LYS A 1 210 ? 37.00038 51.47254 114.90595 1.000 28.77184 210 LYS A CA 1
ATOM 3073 C C . LYS A 1 210 ? 37.51470 51.19250 116.30814 1.000 28.83239 210 LYS A C 1
ATOM 3074 O O . LYS A 1 210 ? 38.45853 51.85692 116.74596 1.000 28.74912 210 LYS A O 1
ATOM 3093 N N . LYS A 1 211 ? 36.93473 50.21847 117.00649 1.000 29.10152 211 LYS A N 1
ATOM 3094 C CA . LYS A 1 211 ? 37.51738 49.67118 118.22305 1.000 27.41571 211 LYS A CA 1
ATOM 3095 C C . LYS A 1 211 ? 38.27945 48.37655 117.97159 1.000 28.62613 211 LYS A C 1
ATOM 3096 O O . LYS A 1 211 ? 39.39544 48.21428 118.47354 1.000 27.74981 211 LYS A O 1
ATOM 3115 N N . VAL A 1 212 ? 37.72437 47.45840 117.17823 1.000 26.64255 212 VAL A N 1
ATOM 3116 C CA . VAL A 1 212 ? 38.35413 46.14989 117.04121 1.000 28.52574 212 VAL A CA 1
ATOM 3117 C C . VAL A 1 212 ? 39.51843 46.18590 116.05346 1.000 27.50636 212 VAL A C 1
ATOM 3118 O O . VAL A 1 212 ? 40.53040 45.51067 116.26118 1.000 26.76789 212 VAL A O 1
ATOM 3131 N N . ILE A 1 213 ? 39.41585 46.95583 114.96462 1.000 26.68013 213 ILE A N 1
ATOM 3132 C CA . ILE A 1 213 ? 40.46974 46.92825 113.94305 1.000 28.58628 213 ILE A CA 1
ATOM 3133 C C . ILE A 1 213 ? 41.79845 47.40845 114.50612 1.000 26.37796 213 ILE A C 1
ATOM 3134 O O . ILE A 1 213 ? 42.82776 46.77104 114.23417 1.000 28.52452 213 ILE A O 1
ATOM 3150 N N . PRO A 1 214 ? 41.87652 48.50158 115.27477 1.000 25.50902 214 PRO A N 1
ATOM 3151 C CA . PRO A 1 214 ? 43.17637 48.86519 115.86840 1.000 25.72570 214 PRO A CA 1
ATOM 3152 C C . PRO A 1 214 ? 43.75447 47.77285 116.75157 1.000 26.79677 214 PRO A C 1
ATOM 3153 O O . PRO A 1 214 ? 44.97708 47.58490 116.76934 1.000 30.87817 214 PRO A O 1
ATOM 3164 N N . LEU A 1 215 ? 42.91164 47.03027 117.47361 1.000 29.00136 215 LEU A N 1
ATOM 3165 C CA . LEU A 1 215 ? 43.42021 45.96378 118.32820 1.000 30.41112 215 LEU A CA 1
ATOM 3166 C C . LEU A 1 215 ? 43.93286 44.78837 117.50849 1.000 28.36258 215 LEU A C 1
ATOM 3167 O O . LEU A 1 215 ? 44.90789 44.13670 117.90009 1.000 30.17422 215 LEU A O 1
ATOM 3183 N N . VAL A 1 216 ? 43.29593 44.50264 116.37363 1.000 29.53838 216 VAL A N 1
ATOM 3184 C CA . VAL A 1 216 ? 43.77617 43.42852 115.51497 1.000 25.68866 216 VAL A CA 1
ATOM 3185 C C . VAL A 1 216 ? 45.10347 43.81467 114.87622 1.000 29.37826 216 VAL A C 1
ATOM 3186 O O . VAL A 1 216 ? 46.03951 43.00758 114.81840 1.000 29.46463 216 VAL A O 1
ATOM 3199 N N . ALA A 1 217 ? 45.20764 45.05261 114.38691 1.000 30.59401 217 ALA A N 1
ATOM 3200 C CA . ALA A 1 217 ? 46.47177 45.52095 113.82993 1.000 29.69825 217 ALA A CA 1
ATOM 3201 C C . ALA A 1 217 ? 47.59073 45.41334 114.85647 1.000 30.21901 217 ALA A C 1
ATOM 3202 O O . ALA A 1 217 ? 48.71625 45.02267 114.52499 1.000 30.89006 217 ALA A O 1
ATOM 3209 N N . GLU A 1 218 ? 47.29484 45.75448 116.11234 1.000 30.51757 218 GLU A N 1
ATOM 3210 C CA . GLU A 1 218 ? 48.29366 45.65793 117.17131 1.000 31.28578 218 GLU A CA 1
ATOM 3211 C C . GLU A 1 218 ? 48.65919 44.20608 117.45621 1.000 31.30378 218 GLU A C 1
ATOM 3212 O O . GLU A 1 218 ? 49.82890 43.89400 117.70886 1.000 31.07774 218 GLU A O 1
ATOM 3224 N N . ALA A 1 219 ? 47.67091 43.30703 117.42692 1.000 32.61837 219 ALA A N 1
ATOM 3225 C CA . ALA A 1 219 ? 47.94641 41.88906 117.63934 1.000 35.77699 219 ALA A CA 1
ATOM 3226 C C . ALA A 1 219 ? 48.83699 41.32937 116.53683 1.000 30.75824 219 ALA A C 1
ATOM 3227 O O . ALA A 1 219 ? 49.76615 40.55952 116.80964 1.000 30.71874 219 ALA A O 1
ATOM 3234 N N . MET A 1 220 ? 48.55958 41.69542 115.28231 1.000 30.54732 220 MET A N 1
ATOM 3235 C CA . MET A 1 220 ? 49.43160 41.29660 114.18247 1.000 33.20377 220 MET A CA 1
ATOM 3236 C C . MET A 1 220 ? 50.86268 41.74941 114.42793 1.000 31.85918 220 MET A C 1
ATOM 3237 O O . MET A 1 220 ? 51.81150 40.97013 114.28475 1.000 29.22046 220 MET A O 1
ATOM 3251 N N . ASP A 1 221 ? 51.03802 43.02621 114.76281 1.000 32.37225 221 ASP A N 1
ATOM 3252 C CA . ASP A 1 221 ? 52.37666 43.55369 114.98679 1.000 34.38466 221 ASP A CA 1
ATOM 3253 C C . ASP A 1 221 ? 53.08713 42.78192 116.09229 1.000 39.01179 221 ASP A C 1
ATOM 3254 O O . ASP A 1 221 ? 54.25054 42.39092 115.94212 1.000 38.19071 221 ASP A O 1
ATOM 3263 N N . ARG A 1 222 ? 52.39517 42.53517 117.20707 1.000 34.02227 222 ARG A N 1
ATOM 3264 C CA . ARG A 1 222 ? 53.01653 41.82680 118.32267 1.000 38.16373 222 ARG A CA 1
ATOM 3265 C C . ARG A 1 222 ? 53.42466 40.41593 117.91419 1.000 39.34985 222 ARG A C 1
ATOM 3266 O O . ARG A 1 222 ? 54.54689 39.97630 118.19071 1.000 36.34773 222 ARG A O 1
ATOM 3287 N N . ALA A 1 223 ? 52.52409 39.69100 117.24627 1.000 37.03488 223 ALA A N 1
ATOM 3288 C CA . ALA A 1 223 ? 52.84143 38.33069 116.82523 1.000 37.86469 223 ALA A CA 1
ATOM 3289 C C . ALA A 1 223 ? 53.99776 38.31820 115.83586 1.000 35.30835 223 ALA A C 1
ATOM 3290 O O . ALA A 1 223 ? 54.85133 37.42430 115.87423 1.000 35.28603 223 ALA A O 1
ATOM 3297 N N . GLN A 1 224 ? 54.03847 39.30051 114.93643 1.000 35.76019 224 GLN A N 1
ATOM 3298 C CA . GLN A 1 224 ? 55.11687 39.35866 113.95741 1.000 36.80405 224 GLN A CA 1
ATOM 3299 C C . GLN A 1 224 ? 56.44658 39.69050 114.62185 1.000 37.63260 224 GLN A C 1
ATOM 3300 O O . GLN A 1 224 ? 57.48724 39.14188 114.24363 1.000 39.71379 224 GLN A O 1
ATOM 3314 N N . GLN A 1 225 ? 56.43816 40.57159 115.62110 1.000 36.37652 225 GLN A N 1
ATOM 3315 C CA . GLN A 1 225 ? 57.68467 40.87454 116.31383 1.000 37.99032 225 GLN A CA 1
ATOM 3316 C C . GLN A 1 225 ? 58.17047 39.67245 117.11578 1.000 38.89344 225 GLN A C 1
ATOM 3317 O O . GLN A 1 225 ? 59.37707 39.41582 117.18859 1.000 41.11701 225 GLN A O 1
ATOM 3331 N N . GLU A 1 226 ? 57.24823 38.90380 117.69596 1.000 41.25504 226 GLU A N 1
ATOM 3332 C CA . GLU A 1 226 ? 57.65263 37.79311 118.54936 1.000 44.23189 226 GLU A CA 1
ATOM 3333 C C . GLU A 1 226 ? 58.03150 36.55008 117.75286 1.000 43.52543 226 GLU A C 1
ATOM 3334 O O . GLU A 1 226 ? 58.88009 35.77356 118.20548 1.000 42.49842 226 GLU A O 1
ATOM 3346 N N . THR A 1 227 ? 57.43652 36.34578 116.57498 1.000 40.86988 227 THR A N 1
ATOM 3347 C CA . THR A 1 227 ? 57.73303 35.16885 115.76720 1.000 38.89319 227 THR A CA 1
ATOM 3348 C C . THR A 1 227 ? 58.72207 35.43333 114.64081 1.000 39.48546 227 THR A C 1
ATOM 3349 O O . THR A 1 227 ? 59.33486 34.48264 114.14164 1.000 44.61215 227 THR A O 1
ATOM 3360 N N . GLY A 1 228 ? 58.89392 36.68627 114.23082 1.000 38.12600 228 GLY A N 1
ATOM 3361 C CA . GLY A 1 228 ? 59.67480 36.97039 113.04664 1.000 47.56003 228 GLY A CA 1
ATOM 3362 C C . GLY A 1 228 ? 59.04052 36.52086 111.75130 1.000 46.82072 228 GLY A C 1
ATOM 3363 O O . GLY A 1 228 ? 59.72025 36.50310 110.72019 1.000 44.28760 228 GLY A O 1
ATOM 3367 N N . GLU A 1 229 ? 57.75794 36.16051 111.76913 1.000 41.41848 229 GLU A N 1
ATOM 3368 C CA . GLU A 1 229 ? 57.05445 35.65769 110.59822 1.000 37.04647 229 GLU A CA 1
ATOM 3369 C C . GLU A 1 229 ? 55.88509 36.57283 110.25918 1.000 34.08935 229 GLU A C 1
ATOM 3370 O O . GLU A 1 229 ? 55.22945 37.11081 111.15541 1.000 36.42014 229 GLU A O 1
ATOM 3382 N N . ALA A 1 230 ? 55.61092 36.72090 108.96366 1.000 36.29367 230 ALA A N 1
ATOM 3383 C CA . ALA A 1 230 ? 54.54038 37.59520 108.50217 1.000 37.41746 230 ALA A CA 1
ATOM 3384 C C . ALA A 1 230 ? 53.17496 36.93731 108.66171 1.000 35.21164 230 ALA A C 1
ATOM 3385 O O . ALA A 1 230 ? 53.01401 35.73689 108.42205 1.000 32.86403 230 ALA A O 1
ATOM 3392 N N . LYS A 1 231 ? 52.18340 37.74810 109.03418 1.000 31.34881 231 LYS A N 1
ATOM 3393 C CA . LYS A 1 231 ? 50.82250 37.30142 109.29632 1.000 29.44758 231 LYS A CA 1
ATOM 3394 C C . LYS A 1 231 ? 49.84706 38.08294 108.42217 1.000 29.45201 231 LYS A C 1
ATOM 3395 O O . LYS A 1 231 ? 50.13330 39.20869 108.00113 1.000 31.60276 231 LYS A O 1
ATOM 3414 N N . LEU A 1 232 ? 48.68710 37.47577 108.15284 1.000 26.82758 232 LEU A N 1
ATOM 3415 C CA . LEU A 1 232 ? 47.69627 38.03284 107.24015 1.000 28.85610 232 LEU A CA 1
ATOM 3416 C C . LEU A 1 232 ? 46.32499 38.08938 107.89711 1.000 26.98709 232 LEU A C 1
ATOM 3417 O O . LEU A 1 232 ? 45.95300 37.18622 108.65366 1.000 26.82525 232 LEU A O 1
ATOM 3433 N N . PHE A 1 233 ? 45.56948 39.14542 107.58032 1.000 24.65069 233 PHE A N 1
ATOM 3434 C CA . PHE A 1 233 ? 44.21377 39.34034 108.08258 1.000 26.09015 233 PHE A CA 1
ATOM 3435 C C . PHE A 1 233 ? 43.29344 39.74871 106.94056 1.000 28.07846 233 PHE A C 1
ATOM 3436 O O . PHE A 1 233 ? 43.61984 40.65751 106.16931 1.000 27.03438 233 PHE A O 1
ATOM 3453 N N . SER A 1 234 ? 42.13805 39.08565 106.85084 1.000 24.39840 234 SER A N 1
ATOM 3454 C CA . SER A 1 234 ? 41.11756 39.35953 105.84132 1.000 22.83974 234 SER A CA 1
ATOM 3455 C C . SER A 1 234 ? 39.93993 40.04489 106.52878 1.000 29.02710 234 SER A C 1
ATOM 3456 O O . SER A 1 234 ? 39.19323 39.40724 107.28156 1.000 26.04682 234 SER A O 1
ATOM 3464 N N . ALA A 1 235 ? 39.77388 41.33885 106.25260 1.000 23.83962 235 ALA A N 1
ATOM 3465 C CA . ALA A 1 235 ? 38.84010 42.19747 106.96844 1.000 24.76062 235 ALA A CA 1
ATOM 3466 C C . ALA A 1 235 ? 37.59338 42.44964 106.13345 1.000 25.20282 235 ALA A C 1
ATOM 3467 O O . ALA A 1 235 ? 37.68892 42.82402 104.96101 1.000 23.03766 235 ALA A O 1
ATOM 3474 N N . ASN A 1 236 ? 36.43191 42.27562 106.75336 1.000 24.81250 236 ASN A N 1
ATOM 3475 C CA . ASN A 1 236 ? 35.15763 42.47942 106.07888 1.000 26.16719 236 ASN A CA 1
ATOM 3476 C C . ASN A 1 236 ? 34.93450 43.95775 105.77416 1.000 26.54459 236 ASN A C 1
ATOM 3477 O O . ASN A 1 236 ? 34.95467 44.79586 106.68150 1.000 25.88371 236 ASN A O 1
ATOM 3488 N N . ILE A 1 237 ? 34.72129 44.27673 104.49364 1.000 23.52917 237 ILE A N 1
ATOM 3489 C CA . ILE A 1 237 ? 34.33852 45.61495 104.06314 1.000 22.75707 237 ILE A CA 1
ATOM 3490 C C . ILE A 1 237 ? 32.97127 45.63041 103.38615 1.000 24.68158 237 ILE A C 1
ATOM 3491 O O . ILE A 1 237 ? 32.61255 46.62090 102.74753 1.000 24.60221 237 ILE A O 1
ATOM 3507 N N . THR A 1 238 ? 32.19668 44.55457 103.51951 1.000 23.37359 238 THR A N 1
ATOM 3508 C CA . THR A 1 238 ? 30.89372 44.46814 102.87180 1.000 23.39996 238 THR A CA 1
ATOM 3509 C C . THR A 1 238 ? 30.01611 45.66117 103.22992 1.000 23.10453 238 THR A C 1
ATOM 3510 O O . THR A 1 238 ? 29.92419 46.05923 104.39451 1.000 24.67450 238 THR A O 1
ATOM 3521 N N . ALA A 1 239 ? 29.37192 46.22513 102.21222 1.000 25.81827 239 ALA A N 1
ATOM 3522 C CA . ALA A 1 239 ? 28.37226 47.27133 102.37528 1.000 23.88943 239 ALA A CA 1
ATOM 3523 C C . ALA A 1 239 ? 27.60241 47.35312 101.06508 1.000 22.24215 239 ALA A C 1
ATOM 3524 O O . ALA A 1 239 ? 28.03160 46.81021 100.04230 1.000 24.34273 239 ALA A O 1
ATOM 3531 N N . ASP A 1 240 ? 26.45235 48.03734 101.10534 1.000 21.67479 240 ASP A N 1
ATOM 3532 C CA . ASP A 1 240 ? 25.71854 48.30584 99.87359 1.000 21.88021 240 ASP A CA 1
ATOM 3533 C C . ASP A 1 240 ? 26.35352 49.44686 99.08322 1.000 22.93684 240 ASP A C 1
ATOM 3534 O O . ASP A 1 240 ? 26.49488 49.36531 97.85962 1.000 24.70263 240 ASP A O 1
ATOM 3543 N N . PHE A 1 241 ? 26.72254 50.52066 99.77268 1.000 22.19175 241 PHE A N 1
ATOM 3544 C CA . PHE A 1 241 ? 27.06602 51.79579 99.15369 1.000 18.01344 241 PHE A CA 1
ATOM 3545 C C . PHE A 1 241 ? 28.56696 51.87375 98.90236 1.000 22.39011 241 PHE A C 1
ATOM 3546 O O . PHE A 1 241 ? 29.36666 51.66511 99.81951 1.000 21.63176 241 PHE A O 1
ATOM 3563 N N . PHE A 1 242 ? 28.94754 52.17342 97.65497 1.000 21.36973 242 PHE A N 1
ATOM 3564 C CA . PHE A 1 242 ? 30.36806 52.16886 97.31094 1.000 21.11467 242 PHE A CA 1
ATOM 3565 C C . PHE A 1 242 ? 31.15495 53.13337 98.19366 1.000 20.70975 242 PHE A C 1
ATOM 3566 O O . PHE A 1 242 ? 32.29741 52.84646 98.57040 1.000 21.35559 242 PHE A O 1
ATOM 3583 N N . GLY A 1 243 ? 30.55865 54.27105 98.55568 1.000 18.04579 243 GLY A N 1
ATOM 3584 C CA . GLY A 1 243 ? 31.26173 55.20904 99.41520 1.000 20.01597 243 GLY A CA 1
ATOM 3585 C C . GLY A 1 243 ? 31.55728 54.63925 100.78645 1.000 22.68243 243 GLY A C 1
ATOM 3586 O O . GLY A 1 243 ? 32.58345 54.96238 101.39288 1.000 22.47188 243 GLY A O 1
ATOM 3590 N N . GLU A 1 244 ? 30.66321 53.79008 101.29516 1.000 22.57609 244 GLU A N 1
ATOM 3591 C CA . GLU A 1 244 ? 30.89517 53.14562 102.58103 1.000 20.82794 244 GLU A CA 1
ATOM 3592 C C . GLU A 1 244 ? 31.98450 52.08941 102.46852 1.000 21.84659 244 GLU A C 1
ATOM 3593 O O . GLU A 1 244 ? 32.85454 51.99034 103.34007 1.000 23.06445 244 GLU A O 1
ATOM 3605 N N . MET A 1 245 ? 31.96572 51.29444 101.40122 1.000 23.20915 245 MET A N 1
ATOM 3606 C CA . MET A 1 245 ? 32.99737 50.27414 101.25443 1.000 22.10479 245 MET A CA 1
ATOM 3607 C C . MET A 1 245 ? 34.36429 50.92642 101.08676 1.000 24.39067 245 MET A C 1
ATOM 3608 O O . MET A 1 245 ? 35.35782 50.41923 101.62141 1.000 21.68366 245 MET A O 1
ATOM 3622 N N . ILE A 1 246 ? 34.41518 52.08163 100.41899 1.000 21.97071 246 ILE A N 1
ATOM 3623 C CA . ILE A 1 246 ? 35.65645 52.84552 100.31383 1.000 22.92619 246 ILE A CA 1
ATOM 3624 C C . ILE A 1 246 ? 36.09954 53.32187 101.69371 1.000 22.62392 246 ILE A C 1
ATOM 3625 O O . ILE A 1 246 ? 37.27578 53.21533 102.06318 1.000 22.68947 246 ILE A O 1
ATOM 3641 N N . ALA A 1 247 ? 35.15813 53.85833 102.47494 1.000 24.07376 247 ALA A N 1
ATOM 3642 C CA . ALA A 1 247 ? 35.48300 54.33450 103.81504 1.000 21.46109 247 ALA A CA 1
ATOM 3643 C C . ALA A 1 247 ? 36.02665 53.20986 104.68658 1.000 23.36396 247 ALA A C 1
ATOM 3644 O O . ALA A 1 247 ? 37.00961 53.39703 105.41259 1.000 23.34784 247 ALA A O 1
ATOM 3651 N N . ARG A 1 248 ? 35.39290 52.03563 104.63455 1.000 22.19831 248 ARG A N 1
ATOM 3652 C CA . ARG A 1 248 ? 35.85612 50.89726 105.42329 1.000 19.48684 248 ARG A CA 1
ATOM 3653 C C . ARG A 1 248 ? 37.25897 50.47449 105.01007 1.000 23.79695 248 ARG A C 1
ATOM 3654 O O . ARG A 1 248 ? 38.14222 50.29137 105.85552 1.000 23.58594 248 ARG A O 1
ATOM 3675 N N . GLY A 1 249 ? 37.47462 50.29616 103.70531 1.000 23.28190 249 GLY A N 1
ATOM 3676 C CA . GLY A 1 249 ? 38.76621 49.82689 103.23629 1.000 23.48338 249 GLY A CA 1
ATOM 3677 C C . GLY A 1 249 ? 39.89121 50.79602 103.53963 1.000 20.95107 249 GLY A C 1
ATOM 3678 O O . GLY A 1 249 ? 40.96931 50.38798 103.98231 1.000 23.27932 249 GLY A O 1
ATOM 3682 N N . GLU A 1 250 ? 39.66291 52.09018 103.29892 1.000 20.63016 250 GLU A N 1
ATOM 3683 C CA . GLU A 1 250 ? 40.69902 53.07774 103.57955 1.000 23.11126 250 GLU A CA 1
ATOM 3684 C C . GLU A 1 250 ? 40.99462 53.14308 105.07026 1.000 23.83342 250 GLU A C 1
ATOM 3685 O O . GLU A 1 250 ? 42.15563 53.27134 105.47690 1.000 21.81943 250 GLU A O 1
ATOM 3697 N N . TYR A 1 251 ? 39.95059 53.07112 105.90124 1.000 24.05409 251 TYR A N 1
ATOM 3698 C CA . TYR A 1 251 ? 40.15865 53.09633 107.34345 1.000 23.76534 251 TYR A CA 1
ATOM 3699 C C . TYR A 1 251 ? 41.00947 51.90773 107.78022 1.000 24.94251 251 TYR A C 1
ATOM 3700 O O . TYR A 1 251 ? 41.97229 52.05782 108.54243 1.000 24.04894 251 TYR A O 1
ATOM 3718 N N . ILE A 1 252 ? 40.67238 50.71433 107.28855 1.000 23.13679 252 ILE A N 1
ATOM 3719 C CA . ILE A 1 252 ? 41.37027 49.50497 107.70923 1.000 23.77653 252 ILE A CA 1
ATOM 3720 C C . ILE A 1 252 ? 42.82279 49.53403 107.24848 1.000 26.74185 252 ILE A C 1
ATOM 3721 O O . ILE A 1 252 ? 43.74048 49.24724 108.02601 1.000 25.07321 252 ILE A O 1
ATOM 3737 N N . LEU A 1 253 ? 43.05759 49.86270 105.97646 1.000 22.99552 253 LEU A N 1
ATOM 3738 C CA . LEU A 1 253 ? 44.42868 49.88705 105.47958 1.000 24.08799 253 LEU A CA 1
ATOM 3739 C C . LEU A 1 253 ? 45.28047 50.87802 106.26584 1.000 27.02489 253 LEU A C 1
ATOM 3740 O O . LEU A 1 253 ? 46.45531 50.61209 106.54533 1.000 26.87427 253 LEU A O 1
ATOM 3756 N N . ASN A 1 254 ? 44.70438 52.01932 106.64912 1.000 24.89302 254 ASN A N 1
ATOM 3757 C CA . ASN A 1 254 ? 45.48038 53.01611 107.38046 1.000 24.02229 254 ASN A CA 1
ATOM 3758 C C . ASN A 1 254 ? 45.84944 52.51274 108.77202 1.000 28.00046 254 ASN A C 1
ATOM 3759 O O . ASN A 1 254 ? 46.96201 52.75769 109.25147 1.000 28.87510 254 ASN A O 1
ATOM 3770 N N . GLU A 1 255 ? 44.93885 51.78955 109.42723 1.000 26.51942 255 GLU A N 1
ATOM 3771 C CA . GLU A 1 255 ? 45.25070 51.23040 110.73859 1.000 28.52606 255 GLU A CA 1
ATOM 3772 C C . GLU A 1 255 ? 46.38939 50.21972 110.65144 1.000 26.67816 255 GLU A C 1
ATOM 3773 O O . GLU A 1 255 ? 47.26764 50.18557 111.52065 1.000 26.80650 255 GLU A O 1
ATOM 3785 N N . PHE A 1 256 ? 46.38841 49.37784 109.61724 1.000 27.38096 256 PHE A N 1
ATOM 3786 C CA . PHE A 1 256 ? 47.47313 48.41465 109.46692 1.000 27.36969 256 PHE A CA 1
ATOM 3787 C C . PHE A 1 256 ? 48.74858 49.09278 108.98412 1.000 30.41836 256 PHE A C 1
ATOM 3788 O O . PHE A 1 256 ? 49.85290 48.63426 109.30228 1.000 30.60885 256 PHE A O 1
ATOM 3805 N N . ALA A 1 257 ? 48.61457 50.20448 108.25513 1.000 29.12562 257 ALA A N 1
ATOM 3806 C CA . ALA A 1 257 ? 49.78305 50.94392 107.79360 1.000 31.49044 257 ALA A CA 1
ATOM 3807 C C . ALA A 1 257 ? 50.56231 51.55543 108.95135 1.000 29.78636 257 ALA A C 1
ATOM 3808 O O . ALA A 1 257 ? 51.77016 51.78732 108.82704 1.000 33.43051 257 ALA A O 1
ATOM 3815 N N . LYS A 1 258 ? 49.89548 51.83336 110.07380 1.000 28.31733 258 LYS A N 1
ATOM 3816 C CA . LYS A 1 258 ? 50.59326 52.37214 111.23571 1.000 26.49074 258 LYS A CA 1
ATOM 3817 C C . LYS A 1 258 ? 51.64661 51.41305 111.76829 1.000 30.43743 258 LYS A C 1
ATOM 3818 O O . LYS A 1 258 ? 52.51763 51.83096 112.53840 1.000 33.39771 258 LYS A O 1
ATOM 3837 N N . TYR A 1 259 ? 51.58373 50.14123 111.37962 1.000 32.92786 259 TYR A N 1
ATOM 3838 C CA . TYR A 1 259 ? 52.56846 49.14428 111.77289 1.000 32.76637 259 TYR A CA 1
ATOM 3839 C C . TYR A 1 259 ? 53.37151 48.63539 110.58264 1.000 32.26270 259 TYR A C 1
ATOM 3840 O O . TYR A 1 259 ? 54.11096 47.65510 110.71881 1.000 34.88039 259 TYR A O 1
ATOM 3858 N N . GLY A 1 260 ? 53.23896 49.27275 109.42011 1.000 33.97084 260 GLY A N 1
ATOM 3859 C CA . GLY A 1 260 ? 53.92098 48.81274 108.22675 1.000 37.00998 260 GLY A CA 1
ATOM 3860 C C . GLY A 1 260 ? 53.32118 47.58408 107.58334 1.000 33.89592 260 GLY A C 1
ATOM 3861 O O . GLY A 1 260 ? 53.99971 46.91248 106.80279 1.000 32.51128 260 GLY A O 1
ATOM 3865 N N . ASN A 1 261 ? 52.05159 47.28582 107.86527 1.000 28.88543 261 ASN A N 1
ATOM 3866 C CA . ASN A 1 261 ? 51.44506 46.01842 107.47981 1.000 32.60462 261 ASN A CA 1
ATOM 3867 C C . ASN A 1 261 ? 50.25987 46.18926 106.53557 1.000 33.53202 261 ASN A C 1
ATOM 3868 O O . ASN A 1 261 ? 49.38167 45.32485 106.48071 1.000 28.64149 261 ASN A O 1
ATOM 3879 N N . GLU A 1 262 ? 50.22674 47.27805 105.76379 1.000 29.30285 262 GLU A N 1
ATOM 3880 C CA . GLU A 1 262 ? 49.07353 47.50329 104.89921 1.000 30.68609 262 GLU A CA 1
ATOM 3881 C C . GLU A 1 262 ? 48.92747 46.40892 103.84428 1.000 27.24703 262 GLU A C 1
ATOM 3882 O O . GLU A 1 262 ? 47.79993 46.06244 103.47415 1.000 28.93225 262 GLU A O 1
ATOM 3894 N N . ASP A 1 263 ? 50.02865 45.85029 103.34127 1.000 30.10799 263 ASP A N 1
ATOM 3895 C CA . ASP A 1 263 ? 49.91234 44.78630 102.34889 1.000 30.74655 263 ASP A CA 1
ATOM 3896 C C . ASP A 1 263 ? 49.75854 43.40817 102.98965 1.000 29.98562 263 ASP A C 1
ATOM 3897 O O . ASP A 1 263 ? 49.78974 42.39715 102.28009 1.000 28.84922 263 ASP A O 1
ATOM 3906 N N . HIS A 1 264 ? 49.56826 43.35240 104.30770 1.000 26.70037 264 HIS A N 1
ATOM 3907 C CA . HIS A 1 264 ? 49.16574 42.13448 104.99424 1.000 29.49560 264 HIS A CA 1
ATOM 3908 C C . HIS A 1 264 ? 47.65272 42.02953 105.12511 1.000 25.88011 264 HIS A C 1
ATOM 3909 O O . HIS A 1 264 ? 47.15894 41.09361 105.76570 1.000 28.58015 264 HIS A O 1
ATOM 3923 N N . VAL A 1 265 ? 46.91642 42.98192 104.55823 1.000 24.34952 265 VAL A N 1
ATOM 3924 C CA . VAL A 1 265 ? 45.46558 43.03528 104.66130 1.000 25.06830 265 VAL A CA 1
ATOM 3925 C C . VAL A 1 265 ? 44.84951 42.50947 103.37487 1.000 25.26532 265 VAL A C 1
ATOM 3926 O O . VAL A 1 265 ? 45.27000 42.88422 102.27312 1.000 27.15836 265 VAL A O 1
ATOM 3939 N N . ALA A 1 266 ? 43.85682 41.63922 103.51902 1.000 24.45047 266 ALA A N 1
ATOM 3940 C CA . ALA A 1 266 ? 42.92867 41.27628 102.46213 1.000 25.01838 266 ALA A CA 1
ATOM 3941 C C . ALA A 1 266 ? 41.55135 41.81390 102.82452 1.000 25.41201 266 ALA A C 1
ATOM 3942 O O . ALA A 1 266 ? 41.25225 42.06130 103.99590 1.000 26.20194 266 ALA A O 1
ATOM 3949 N N . PHE A 1 267 ? 40.70354 41.97476 101.81405 1.000 22.00876 267 PHE A N 1
ATOM 3950 C CA . PHE A 1 267 ? 39.34576 42.46647 102.00953 1.000 21.12041 267 PHE A CA 1
ATOM 3951 C C . PHE A 1 267 ? 38.33675 41.35426 101.75192 1.000 24.87292 267 PHE A C 1
ATOM 3952 O O . PHE A 1 267 ? 38.28110 40.80272 100.64641 1.000 25.04397 267 PHE A O 1
ATOM 3969 N N . LEU A 1 268 ? 37.51208 41.06206 102.75204 1.000 22.23420 268 LEU A N 1
ATOM 3970 C CA . LEU A 1 268 ? 36.41499 40.11655 102.59734 1.000 24.84633 268 LEU A CA 1
ATOM 3971 C C . LEU A 1 268 ? 35.17918 40.85634 102.09383 1.000 25.10937 268 LEU A C 1
ATOM 3972 O O . LEU A 1 268 ? 34.77926 41.87889 102.66308 1.000 24.77935 268 LEU A O 1
ATOM 3988 N N . VAL A 1 269 ? 34.59806 40.35027 101.00635 1.000 23.62905 269 VAL A N 1
ATOM 3989 C CA . VAL A 1 269 ? 33.41324 40.93084 100.38622 1.000 22.93182 269 VAL A CA 1
ATOM 3990 C C . VAL A 1 269 ? 32.38563 39.82197 100.22216 1.000 24.09345 269 VAL A C 1
ATOM 3991 O O . VAL A 1 269 ? 32.65538 38.81628 99.55366 1.000 23.63529 269 VAL A O 1
ATOM 4004 N N . ASP A 1 270 ? 31.21196 40.00484 100.82755 1.000 24.21754 270 ASP A N 1
ATOM 4005 C CA . ASP A 1 270 ? 30.11704 39.04063 100.72776 1.000 27.32013 270 ASP A CA 1
ATOM 4006 C C . ASP A 1 270 ? 29.46447 39.22791 99.36167 1.000 24.49619 270 ASP A C 1
ATOM 4007 O O . ASP A 1 270 ? 28.44088 39.90065 99.20536 1.000 22.93325 270 ASP A O 1
ATOM 4016 N N . GLY A 1 271 ? 30.07387 38.59230 98.35775 1.000 21.40158 271 GLY A N 1
ATOM 4017 C CA . GLY A 1 271 ? 29.79602 38.94095 96.97642 1.000 23.70779 271 GLY A CA 1
ATOM 4018 C C . GLY A 1 271 ? 28.41795 38.55043 96.48712 1.000 24.66854 271 GLY A C 1
ATOM 4019 O O . GLY A 1 271 ? 27.88988 39.17835 95.56330 1.000 23.68353 271 GLY A O 1
ATOM 4023 N N . PHE A 1 272 ? 27.81880 37.50826 97.06885 1.000 23.85750 272 PHE A N 1
ATOM 4024 C CA . PHE A 1 272 ? 26.48031 37.14782 96.61975 1.000 22.75112 272 PHE A CA 1
ATOM 4025 C C . PHE A 1 272 ? 25.45042 38.17142 97.08465 1.000 22.77841 272 PHE A C 1
ATOM 4026 O O . PHE A 1 272 ? 24.55338 38.54815 96.32142 1.000 25.15419 272 PHE A O 1
ATOM 4043 N N . VAL A 1 273 ? 25.55164 38.62422 98.33752 1.000 23.45355 273 VAL A N 1
ATOM 4044 C CA . VAL A 1 273 ? 24.54364 39.53908 98.85745 1.000 23.68289 273 VAL A CA 1
ATOM 4045 C C . VAL A 1 273 ? 24.80328 40.98760 98.44927 1.000 24.08944 273 VAL A C 1
ATOM 4046 O O . VAL A 1 273 ? 23.86003 41.78904 98.44639 1.000 25.16156 273 VAL A O 1
ATOM 4059 N N . THR A 1 274 ? 26.04570 41.35789 98.10126 1.000 23.67338 274 THR A N 1
ATOM 4060 C CA . THR A 1 274 ? 26.25100 42.65937 97.46885 1.000 21.66505 274 THR A CA 1
ATOM 4061 C C . THR A 1 274 ? 25.89019 42.62020 95.98952 1.000 21.61324 274 THR A C 1
ATOM 4062 O O . THR A 1 274 ? 25.47295 43.63700 95.41997 1.000 21.29071 274 THR A O 1
ATOM 4073 N N . GLY A 1 275 ? 26.06979 41.46021 95.36309 1.000 23.75452 275 GLY A N 1
ATOM 4074 C CA . GLY A 1 275 ? 25.98511 41.33164 93.93323 1.000 24.77135 275 GLY A CA 1
ATOM 4075 C C . GLY A 1 275 ? 27.29437 41.69865 93.26754 1.000 25.26717 275 GLY A C 1
ATOM 4076 O O . GLY A 1 275 ? 28.22122 42.22945 93.89109 1.000 23.53309 275 GLY A O 1
ATOM 4080 N N . PRO A 1 276 ? 27.38736 41.40882 91.97209 1.000 21.35877 276 PRO A N 1
ATOM 4081 C CA . PRO A 1 276 ? 28.59289 41.77674 91.21290 1.000 23.52089 276 PRO A CA 1
ATOM 4082 C C . PRO A 1 276 ? 29.00320 43.23042 91.36556 1.000 19.23387 276 PRO A C 1
ATOM 4083 O O . PRO A 1 276 ? 30.20048 43.53254 91.29176 1.000 24.24975 276 PRO A O 1
ATOM 4094 N N . ALA A 1 277 ? 28.05901 44.14788 91.57534 1.000 22.56815 277 ALA A N 1
ATOM 4095 C CA . ALA A 1 277 ? 28.44259 45.55193 91.67328 1.000 22.03705 277 ALA A CA 1
ATOM 4096 C C . ALA A 1 277 ? 29.31684 45.79593 92.89913 1.000 22.49879 277 ALA A C 1
ATOM 4097 O O . ALA A 1 277 ? 30.26386 46.58934 92.84264 1.000 25.37439 277 ALA A O 1
ATOM 4104 N N . GLY A 1 278 ? 29.03109 45.11180 94.00967 1.000 22.12227 278 GLY A N 1
ATOM 4105 C CA . GLY A 1 278 ? 29.84171 45.29771 95.20174 1.000 19.58211 278 GLY A CA 1
ATOM 4106 C C . GLY A 1 278 ? 31.23291 44.72131 95.04537 1.000 21.92372 278 GLY A C 1
ATOM 4107 O O . GLY A 1 278 ? 32.21694 45.31198 95.49793 1.000 22.64995 278 GLY A O 1
ATOM 4111 N N . VAL A 1 279 ? 31.33334 43.55692 94.40739 1.000 22.05902 279 VAL A N 1
ATOM 4112 C CA . VAL A 1 279 ? 32.64146 42.99584 94.10080 1.000 22.55823 279 VAL A CA 1
ATOM 4113 C C . VAL A 1 279 ? 33.41750 43.95426 93.21017 1.000 22.70091 279 VAL A C 1
ATOM 4114 O O . VAL A 1 279 ? 34.61321 44.19110 93.41900 1.000 21.29168 279 VAL A O 1
ATOM 4127 N N . ALA A 1 280 ? 32.74294 44.54729 92.22285 1.000 20.97377 280 ALA A N 1
ATOM 4128 C CA . ALA A 1 280 ? 33.42897 45.45667 91.31495 1.000 20.74955 280 ALA A CA 1
ATOM 4129 C C . ALA A 1 280 ? 33.93157 46.70003 92.03734 1.000 20.95071 280 ALA A C 1
ATOM 4130 O O . ALA A 1 280 ? 34.99736 47.22041 91.68741 1.000 21.04106 280 ALA A O 1
ATOM 4137 N N . THR A 1 281 ? 33.20499 47.18352 93.04643 1.000 21.95245 281 THR A N 1
ATOM 4138 C CA . THR A 1 281 ? 33.69962 48.32520 93.80705 1.000 20.97845 281 THR A CA 1
ATOM 4139 C C . THR A 1 281 ? 35.06649 48.01886 94.40563 1.000 20.27037 281 THR A C 1
ATOM 4140 O O . THR A 1 281 ? 36.01163 48.80392 94.26737 1.000 21.49892 281 THR A O 1
ATOM 4151 N N . ALA A 1 282 ? 35.18742 46.87353 95.07869 1.000 22.49530 282 ALA A N 1
ATOM 4152 C CA . ALA A 1 282 ? 36.46218 46.49907 95.68129 1.000 21.22087 282 ALA A CA 1
ATOM 4153 C C . ALA A 1 282 ? 37.51671 46.22532 94.61627 1.000 21.18263 282 ALA A C 1
ATOM 4154 O O . ALA A 1 282 ? 38.68372 46.59824 94.78007 1.000 23.04827 282 ALA A O 1
ATOM 4161 N N . ARG A 1 283 ? 37.11980 45.58053 93.51660 1.000 22.93125 283 ARG A N 1
ATOM 4162 C CA . ARG A 1 283 ? 38.06856 45.21530 92.46622 1.000 20.58121 283 ARG A CA 1
ATOM 4163 C C . ARG A 1 283 ? 38.62780 46.44812 91.76353 1.000 18.53735 283 ARG A C 1
ATOM 4164 O O . ARG A 1 283 ? 39.80426 46.47269 91.38598 1.000 20.95747 283 ARG A O 1
ATOM 4185 N N . HIS A 1 284 ? 37.80592 47.48459 91.58164 1.000 22.28605 284 HIS A N 1
ATOM 4186 C CA . HIS A 1 284 ? 38.23426 48.68652 90.87336 1.000 22.24537 284 HIS A CA 1
ATOM 4187 C C . HIS A 1 284 ? 38.92565 49.69095 91.78475 1.000 22.37707 284 HIS A C 1
ATOM 4188 O O . HIS A 1 284 ? 39.91145 50.31817 91.37898 1.000 24.07606 284 HIS A O 1
ATOM 4202 N N . TYR A 1 285 ? 38.42575 49.85837 93.01104 1.000 20.59402 285 TYR A N 1
ATOM 4203 C CA . TYR A 1 285 ? 39.01143 50.85022 93.90214 1.000 19.90993 285 TYR A CA 1
ATOM 4204 C C . TYR A 1 285 ? 40.24483 50.31231 94.61534 1.000 20.40767 285 TYR A C 1
ATOM 4205 O O . TYR A 1 285 ? 41.20685 51.05792 94.83595 1.000 22.03418 285 TYR A O 1
ATOM 4223 N N . PHE A 1 286 ? 40.23066 49.02275 94.98334 1.000 23.04948 286 PHE A N 1
ATOM 4224 C CA . PHE A 1 286 ? 41.30584 48.39875 95.73896 1.000 21.53318 286 PHE A CA 1
ATOM 4225 C C . PHE A 1 286 ? 41.90549 47.20242 94.99829 1.000 21.33567 286 PHE A C 1
ATOM 4226 O O . PHE A 1 286 ? 42.04633 46.12189 95.58907 1.000 21.39556 286 PHE A O 1
ATOM 4243 N N . PRO A 1 287 ? 42.27969 47.34299 93.72369 1.000 21.93922 287 PRO A N 1
ATOM 4244 C CA . PRO A 1 287 ? 42.69194 46.15260 92.95726 1.000 22.55883 287 PRO A CA 1
ATOM 4245 C C . PRO A 1 287 ? 43.85134 45.38799 93.56960 1.000 25.92913 287 PRO A C 1
ATOM 4246 O O . PRO A 1 287 ? 43.90676 44.16026 93.43154 1.000 23.59259 287 PRO A O 1
ATOM 4257 N N . LYS A 1 288 ? 44.78518 46.06382 94.23195 1.000 24.14848 288 LYS A N 1
ATOM 4258 C CA . LYS A 1 288 ? 45.96435 45.39151 94.75992 1.000 24.58799 288 LYS A CA 1
ATOM 4259 C C . LYS A 1 288 ? 45.75972 44.83876 96.16567 1.000 27.26987 288 LYS A C 1
ATOM 4260 O O . LYS A 1 288 ? 46.69878 44.27235 96.73408 1.000 26.97186 288 LYS A O 1
ATOM 4279 N N . THR A 1 289 ? 44.56386 44.97792 96.73420 1.000 24.34347 289 THR A N 1
ATOM 4280 C CA . THR A 1 289 ? 44.21386 44.32840 97.99136 1.000 27.10440 289 THR A CA 1
ATOM 4281 C C . THR A 1 289 ? 43.42301 43.06563 97.66471 1.000 24.60752 289 THR A C 1
ATOM 4282 O O . THR A 1 289 ? 42.36562 43.13687 97.02600 1.000 25.28702 289 THR A O 1
ATOM 4293 N N . PHE A 1 290 ? 43.95651 41.91825 98.08594 1.000 24.05685 290 PHE A N 1
ATOM 4294 C CA . PHE A 1 290 ? 43.34246 40.61411 97.85323 1.000 22.25681 290 PHE A CA 1
ATOM 4295 C C . PHE A 1 290 ? 41.85602 40.65654 98.16554 1.000 23.32502 290 PHE A C 1
ATOM 4296 O O . PHE A 1 290 ? 41.45298 41.00646 99.27789 1.000 25.22940 290 PHE A O 1
ATOM 4313 N N . LEU A 1 291 ? 41.04366 40.30938 97.16580 1.000 21.35325 291 LEU A N 1
ATOM 4314 C CA . LEU A 1 291 ? 39.58659 40.36553 97.25903 1.000 23.12322 291 LEU A CA 1
ATOM 4315 C C . LEU A 1 291 ? 39.10475 38.96552 97.62270 1.000 25.05609 291 LEU A C 1
ATOM 4316 O O . LEU A 1 291 ? 39.03877 38.07612 96.77286 1.000 22.81964 291 LEU A O 1
ATOM 4332 N N . HIS A 1 292 ? 38.77961 38.77610 98.89545 1.000 21.72795 292 HIS A N 1
ATOM 4333 C CA . HIS A 1 292 ? 38.34540 37.49051 99.44088 1.000 25.36813 292 HIS A CA 1
ATOM 4334 C C . HIS A 1 292 ? 36.82799 37.43355 99.29480 1.000 25.32512 292 HIS A C 1
ATOM 4335 O O . HIS A 1 292 ? 36.09338 38.07521 100.04686 1.000 23.46653 292 HIS A O 1
ATOM 4349 N N . PHE A 1 293 ? 36.36263 36.67928 98.29694 1.000 23.19113 293 PHE A N 1
ATOM 4350 C CA . PHE A 1 293 ? 34.94380 36.60223 97.94849 1.000 24.39651 293 PHE A CA 1
ATOM 4351 C C . PHE A 1 293 ? 34.28188 35.56841 98.84837 1.000 24.74594 293 PHE A C 1
ATOM 4352 O O . PHE A 1 293 ? 34.62937 34.38497 98.79951 1.000 26.76457 293 PHE A O 1
ATOM 4369 N N . HIS A 1 294 ? 33.36111 36.01199 99.69807 1.000 25.56619 294 HIS A N 1
ATOM 4370 C CA . HIS A 1 294 ? 32.59622 35.11223 100.55086 1.000 24.14553 294 HIS A CA 1
ATOM 4371 C C . HIS A 1 294 ? 31.21704 34.90608 99.93774 1.000 26.76155 294 HIS A C 1
ATOM 4372 O O . HIS A 1 294 ? 30.52365 35.87949 99.62337 1.000 25.86858 294 HIS A O 1
ATOM 4386 N N . ARG A 1 295 ? 30.81805 33.64229 99.78291 1.000 27.48414 295 ARG A N 1
ATOM 4387 C CA . ARG A 1 295 ? 29.63615 33.28795 99.01135 1.000 27.80409 295 ARG A CA 1
ATOM 4388 C C . ARG A 1 295 ? 28.34352 33.27376 99.82341 1.000 24.01631 295 ARG A C 1
ATOM 4389 O O . ARG A 1 295 ? 27.31442 32.83405 99.29763 1.000 26.30586 295 ARG A O 1
ATOM 4410 N N . ALA A 1 296 ? 28.36911 33.72148 101.07676 1.000 26.96819 296 ALA A N 1
ATOM 4411 C CA . ALA A 1 296 ? 27.20489 33.62894 101.95107 1.000 26.80695 296 ALA A CA 1
ATOM 4412 C C . ALA A 1 296 ? 25.92203 33.95821 101.20140 1.000 24.21020 296 ALA A C 1
ATOM 4413 O O . ALA A 1 296 ? 25.78444 35.04351 100.62815 1.000 25.82963 296 ALA A O 1
ATOM 4420 N N . GLY A 1 297 ? 24.98612 33.01012 101.18791 1.000 25.61962 297 GLY A N 1
ATOM 4421 C CA . GLY A 1 297 ? 23.70813 33.18467 100.54305 1.000 25.40641 297 GLY A CA 1
ATOM 4422 C C . GLY A 1 297 ? 23.60310 32.57040 99.16148 1.000 27.01134 297 GLY A C 1
ATOM 4423 O O . GLY A 1 297 ? 22.48447 32.40602 98.65807 1.000 25.84214 297 GLY A O 1
ATOM 4427 N N . HIS A 1 298 ? 24.73475 32.21869 98.54248 1.000 26.70856 298 HIS A N 1
ATOM 4428 C CA . HIS A 1 298 ? 24.72204 31.71329 97.17395 1.000 26.96277 298 HIS A CA 1
ATOM 4429 C C . HIS A 1 298 ? 23.88253 30.45076 97.02807 1.000 24.35892 298 HIS A C 1
ATOM 4430 O O . HIS A 1 298 ? 23.45089 30.13192 95.91446 1.000 27.42407 298 HIS A O 1
ATOM 4444 N N . GLY A 1 299 ? 23.65275 29.72271 98.12269 1.000 27.29674 299 GLY A N 1
ATOM 4445 C CA . GLY A 1 299 ? 22.86881 28.50233 98.04559 1.000 29.11476 299 GLY A CA 1
ATOM 4446 C C . GLY A 1 299 ? 21.49150 28.69700 97.44282 1.000 29.29548 299 GLY A C 1
ATOM 4447 O O . GLY A 1 299 ? 20.94053 27.77155 96.84134 1.000 28.33981 299 GLY A O 1
ATOM 4451 N N . ALA A 1 300 ? 20.90462 29.88445 97.60736 1.000 27.94504 300 ALA A N 1
ATOM 4452 C CA . ALA A 1 300 ? 19.60557 30.13436 96.99114 1.000 28.89450 300 ALA A CA 1
ATOM 4453 C C . ALA A 1 300 ? 19.69114 30.01251 95.47708 1.000 26.89064 300 ALA A C 1
ATOM 4454 O O . ALA A 1 300 ? 18.73696 29.56635 94.82961 1.000 29.92139 300 ALA A O 1
ATOM 4461 N N . LEU A 1 301 ? 20.84078 30.37022 94.90729 1.000 26.49731 301 LEU A N 1
ATOM 4462 C CA . LEU A 1 301 ? 21.06019 30.34444 93.46998 1.000 27.24542 301 LEU A CA 1
ATOM 4463 C C . LEU A 1 301 ? 21.66162 29.03784 92.97277 1.000 30.36999 301 LEU A C 1
ATOM 4464 O O . LEU A 1 301 ? 21.35160 28.61785 91.85068 1.000 29.10283 301 LEU A O 1
ATOM 4480 N N . THR A 1 302 ? 22.51698 28.38484 93.76646 1.000 26.73244 302 THR A N 1
ATOM 4481 C CA . THR A 1 302 ? 23.31561 27.27184 93.26943 1.000 27.85862 302 THR A CA 1
ATOM 4482 C C . THR A 1 302 ? 23.00438 25.92341 93.90740 1.000 33.41423 302 THR A C 1
ATOM 4483 O O . THR A 1 302 ? 23.53283 24.90832 93.43888 1.000 29.31687 302 THR A O 1
ATOM 4494 N N . SER A 1 303 ? 22.18615 25.87186 94.95415 1.000 27.57014 303 SER A N 1
ATOM 4495 C CA . SER A 1 303 ? 21.87881 24.58910 95.57120 1.000 31.14499 303 SER A CA 1
ATOM 4496 C C . SER A 1 303 ? 21.25012 23.62968 94.56646 1.000 34.31839 303 SER A C 1
ATOM 4497 O O . SER A 1 303 ? 20.35815 24.00193 93.79952 1.000 28.86630 303 SER A O 1
ATOM 4505 N N . TYR A 1 304 ? 21.70090 22.37435 94.59371 1.000 31.16535 304 TYR A N 1
ATOM 4506 C CA . TYR A 1 304 ? 21.11898 21.34620 93.73719 1.000 33.37758 304 TYR A CA 1
ATOM 4507 C C . TYR A 1 304 ? 19.66419 21.06772 94.07697 1.000 32.14828 304 TYR A C 1
ATOM 4508 O O . TYR A 1 304 ? 18.96450 20.44004 93.27373 1.000 34.21465 304 TYR A O 1
ATOM 4526 N N . LYS A 1 305 ? 19.19297 21.52887 95.23249 1.000 31.12470 305 LYS A N 1
ATOM 4527 C CA . LYS A 1 305 ? 17.79242 21.38508 95.59306 1.000 30.68946 305 LYS A CA 1
ATOM 4528 C C . LYS A 1 305 ? 16.88594 22.29427 94.77817 1.000 36.20585 305 LYS A C 1
ATOM 4529 O O . LYS A 1 305 ? 15.66310 22.13294 94.83697 1.000 34.47582 305 LYS A O 1
ATOM 4548 N N . SER A 1 306 ? 17.44789 23.24061 94.02127 1.000 32.18851 306 SER A N 1
ATOM 4549 C CA . SER A 1 306 ? 16.64897 24.10998 93.18311 1.000 32.04540 306 SER A CA 1
ATOM 4550 C C . SER A 1 306 ? 16.78399 23.72858 91.71385 1.000 28.73258 306 SER A C 1
ATOM 4551 O O . SER A 1 306 ? 17.89727 23.47960 91.23861 1.000 32.26705 306 SER A O 1
ATOM 4559 N N . PRO A 1 307 ? 15.67238 23.66875 90.97493 1.000 34.51107 307 PRO A N 1
ATOM 4560 C CA . PRO A 1 307 ? 15.74481 23.46516 89.52343 1.000 32.37397 307 PRO A CA 1
ATOM 4561 C C . PRO A 1 307 ? 15.98360 24.74690 88.74460 1.000 30.76973 307 PRO A C 1
ATOM 4562 O O . PRO A 1 307 ? 16.03550 24.70194 87.50898 1.000 32.63117 307 PRO A O 1
ATOM 4573 N N . MET A 1 308 ? 16.10297 25.87457 89.44747 1.000 31.10905 308 MET A N 1
ATOM 4574 C CA . MET A 1 308 ? 16.42944 27.16834 88.87782 1.000 23.91160 308 MET A CA 1
ATOM 4575 C C . MET A 1 308 ? 17.90337 27.48530 89.14031 1.000 27.66483 308 MET A C 1
ATOM 4576 O O . MET A 1 308 ? 18.63240 26.71457 89.76987 1.000 30.29901 308 MET A O 1
ATOM 4590 N N . GLY A 1 309 ? 18.34362 28.64482 88.65613 1.000 26.08263 309 GLY A N 1
ATOM 4591 C CA . GLY A 1 309 ? 19.66732 29.14473 88.97416 1.000 26.68587 309 GLY A CA 1
ATOM 4592 C C . GLY A 1 309 ? 20.78867 28.54470 88.15312 1.000 27.35304 309 GLY A C 1
ATOM 4593 O O . GLY A 1 309 ? 20.64635 28.35761 86.94159 1.000 28.07155 309 GLY A O 1
ATOM 4597 N N . MET A 1 310 ? 21.91021 28.23616 88.80488 1.000 26.93878 310 MET A N 1
ATOM 4598 C CA . MET A 1 310 ? 23.10054 27.77289 88.10635 1.000 27.94059 310 MET A CA 1
ATOM 4599 C C . MET A 1 310 ? 23.89745 26.83816 89.00547 1.000 31.03657 310 MET A C 1
ATOM 4600 O O . MET A 1 310 ? 23.86988 26.95661 90.23203 1.000 28.88378 310 MET A O 1
ATOM 4614 N N . ASP A 1 311 ? 24.60542 25.90255 88.37441 1.000 23.82869 311 ASP A N 1
ATOM 4615 C CA . ASP A 1 311 ? 25.46047 24.98229 89.10640 1.000 28.84023 311 ASP A CA 1
ATOM 4616 C C . ASP A 1 311 ? 26.65099 25.72637 89.71625 1.000 31.35248 311 ASP A C 1
ATOM 4617 O O . ASP A 1 311 ? 27.08934 26.75451 89.19201 1.000 27.86091 311 ASP A O 1
ATOM 4626 N N . PRO A 1 312 ? 27.19460 25.21953 90.82639 1.000 29.80634 312 PRO A N 1
ATOM 4627 C CA . PRO A 1 312 ? 28.35613 25.88517 91.44840 1.000 28.79331 312 PRO A CA 1
ATOM 4628 C C . PRO A 1 312 ? 29.49264 26.19881 90.48596 1.000 30.42055 312 PRO A C 1
ATOM 4629 O O . PRO A 1 312 ? 30.12387 27.25638 90.61251 1.000 26.98417 312 PRO A O 1
ATOM 4640 N N . LEU A 1 313 ? 29.77476 25.31872 89.52481 1.000 28.70275 313 LEU A N 1
ATOM 4641 C CA . LEU A 1 313 ? 30.87319 25.58494 88.60216 1.000 28.70684 313 LEU A CA 1
ATOM 4642 C C . LEU A 1 313 ? 30.64711 26.88232 87.83448 1.000 28.33325 313 LEU A C 1
ATOM 4643 O O . LEU A 1 313 ? 31.58981 27.64898 87.59995 1.000 24.61660 313 LEU A O 1
ATOM 4659 N N . CYS A 1 314 ? 29.40381 27.14307 87.42832 1.000 27.81075 314 CYS A N 1
ATOM 4660 C CA . CYS A 1 314 ? 29.10275 28.39538 86.74465 1.000 27.60898 314 CYS A CA 1
ATOM 4661 C C . CYS A 1 314 ? 29.35743 29.58602 87.65516 1.000 28.01392 314 CYS A C 1
ATOM 4662 O O . CYS A 1 314 ? 29.93639 30.59373 87.23084 1.000 28.43410 314 CYS A O 1
ATOM 4670 N N . TYR A 1 315 ? 28.92552 29.48655 88.91333 1.000 25.54529 315 TYR A N 1
ATOM 4671 C CA . TYR A 1 315 ? 29.14934 30.56905 89.86257 1.000 25.61394 315 TYR A CA 1
ATOM 4672 C C . TYR A 1 315 ? 30.63678 30.84554 90.03442 1.000 27.03258 315 TYR A C 1
ATOM 4673 O O . TYR A 1 315 ? 31.05322 32.00392 90.15615 1.000 27.27661 315 TYR A O 1
ATOM 4691 N N . MET A 1 316 ? 31.44953 29.78725 90.05230 1.000 25.59766 316 MET A N 1
ATOM 4692 C CA . MET A 1 316 ? 32.89497 29.94545 90.15991 1.000 25.57208 316 MET A CA 1
ATOM 4693 C C . MET A 1 316 ? 33.44512 30.72551 88.97346 1.000 25.87882 316 MET A C 1
ATOM 4694 O O . MET A 1 316 ? 34.26396 31.63842 89.13543 1.000 25.74898 316 MET A O 1
ATOM 4708 N N . LYS A 1 317 ? 33.02539 30.35391 87.76176 1.000 23.68708 317 LYS A N 1
ATOM 4709 C CA . LYS A 1 317 ? 33.49169 31.06047 86.57660 1.000 25.38853 317 LYS A CA 1
ATOM 4710 C C . LYS A 1 317 ? 33.13848 32.53865 86.65853 1.000 24.96013 317 LYS A C 1
ATOM 4711 O O . LYS A 1 317 ? 33.97389 33.40308 86.36552 1.000 26.12088 317 LYS A O 1
ATOM 4730 N N . LEU A 1 318 ? 31.91024 32.84831 87.08204 1.000 24.50160 318 LEU A N 1
ATOM 4731 C CA . LEU A 1 318 ? 31.49131 34.24242 87.17083 1.000 24.03575 318 LEU A CA 1
ATOM 4732 C C . LEU A 1 318 ? 32.30726 35.00475 88.20838 1.000 25.65448 318 LEU A C 1
ATOM 4733 O O . LEU A 1 318 ? 32.61722 36.18516 88.01498 1.000 23.16844 318 LEU A O 1
ATOM 4749 N N . ALA A 1 319 ? 32.65500 34.35215 89.32160 1.000 25.91913 319 ALA A N 1
ATOM 4750 C CA . ALA A 1 319 ? 33.44296 35.01810 90.35635 1.000 25.19966 319 ALA A CA 1
ATOM 4751 C C . ALA A 1 319 ? 34.81826 35.42109 89.83709 1.000 26.52744 319 ALA A C 1
ATOM 4752 O O . ALA A 1 319 ? 35.31973 36.50567 90.15917 1.000 24.10906 319 ALA A O 1
ATOM 4759 N N . ARG A 1 320 ? 35.45384 34.55030 89.04882 1.000 21.82567 320 ARG A N 1
ATOM 4760 C CA . ARG A 1 320 ? 36.75859 34.87417 88.47782 1.000 25.30299 320 ARG A CA 1
ATOM 4761 C C . ARG A 1 320 ? 36.65220 36.06373 87.53059 1.000 26.48074 320 ARG A C 1
ATOM 4762 O O . ARG A 1 320 ? 37.46089 36.99602 87.58958 1.000 22.23969 320 ARG A O 1
ATOM 4783 N N . LEU A 1 321 ? 35.63645 36.05866 86.66126 1.000 24.92295 321 LEU A N 1
ATOM 4784 C CA . LEU A 1 321 ? 35.43887 37.17630 85.74403 1.000 23.39792 321 LEU A CA 1
ATOM 4785 C C . LEU A 1 321 ? 35.26070 38.49440 86.49518 1.000 23.87294 321 LEU A C 1
ATOM 4786 O O . LEU A 1 321 ? 35.77282 39.53502 86.06325 1.000 24.85768 321 LEU A O 1
ATOM 4802 N N . GLN A 1 322 ? 34.52290 38.47173 87.61255 1.000 24.42615 322 GLN A N 1
ATOM 4803 C CA . GLN A 1 322 ? 34.31813 39.67948 88.40513 1.000 24.84812 322 GLN A CA 1
ATOM 4804 C C . GLN A 1 322 ? 35.59079 40.16535 89.09010 1.000 22.53016 322 GLN A C 1
ATOM 4805 O O . GLN A 1 322 ? 35.65643 41.33639 89.48210 1.000 24.14195 322 GLN A O 1
ATOM 4819 N N . GLY A 1 323 ? 36.56410 39.29030 89.30434 1.000 24.01322 323 GLY A N 1
ATOM 4820 C CA . GLY A 1 323 ? 37.81335 39.65924 89.92572 1.000 23.47906 323 GLY A CA 1
ATOM 4821 C C . GLY A 1 323 ? 38.09443 39.11253 91.32466 1.000 26.18954 323 GLY A C 1
ATOM 4822 O O . GLY A 1 323 ? 38.97750 39.65019 92.00722 1.000 24.81710 323 GLY A O 1
ATOM 4826 N N . ALA A 1 324 ? 37.38936 38.07588 91.76403 1.000 23.00720 324 ALA A N 1
ATOM 4827 C CA . ALA A 1 324 ? 37.71629 37.45426 93.04034 1.000 24.49431 324 ALA A CA 1
ATOM 4828 C C . ALA A 1 324 ? 39.17655 37.01675 93.05650 1.000 22.97236 324 ALA A C 1
ATOM 4829 O O . ALA A 1 324 ? 39.63947 36.32866 92.14211 1.000 26.66571 324 ALA A O 1
ATOM 4836 N N . SER A 1 325 ? 39.90653 37.42693 94.09874 1.000 23.68890 325 SER A N 1
ATOM 4837 C CA . SER A 1 325 ? 41.26216 36.92725 94.30699 1.000 26.81964 325 SER A CA 1
ATOM 4838 C C . SER A 1 325 ? 41.25425 35.52456 94.89946 1.000 27.12493 325 SER A C 1
ATOM 4839 O O . SER A 1 325 ? 42.17231 34.73708 94.64188 1.000 27.06117 325 SER A O 1
ATOM 4847 N N . GLY A 1 326 ? 40.23663 35.21046 95.69797 1.000 27.13615 326 GLY A N 1
ATOM 4848 C CA . GLY A 1 326 ? 40.04036 33.87504 96.22842 1.000 27.26884 326 GLY A CA 1
ATOM 4849 C C . GLY A 1 326 ? 38.58335 33.68495 96.58324 1.000 33.36968 326 GLY A C 1
ATOM 4850 O O . GLY A 1 326 ? 37.84674 34.65396 96.79415 1.000 28.73598 326 GLY A O 1
ATOM 4854 N N . ILE A 1 327 ? 38.16662 32.42024 96.64970 1.000 28.04306 327 ILE A N 1
ATOM 4855 C CA . ILE A 1 327 ? 36.77240 32.09383 96.93292 1.000 28.52471 327 ILE A CA 1
ATOM 4856 C C . ILE A 1 327 ? 36.71280 30.69513 97.52729 1.000 27.89953 327 ILE A C 1
ATOM 4857 O O . ILE A 1 327 ? 37.54951 29.84063 97.22604 1.000 27.21359 327 ILE A O 1
ATOM 4873 N N . HIS A 1 328 ? 35.72689 30.46623 98.39199 1.000 29.05680 328 HIS A N 1
ATOM 4874 C CA . HIS A 1 328 ? 35.57515 29.15128 98.99944 1.000 36.30986 328 HIS A CA 1
ATOM 4875 C C . HIS A 1 328 ? 35.15118 28.12827 97.95280 1.000 38.03611 328 HIS A C 1
ATOM 4876 O O . HIS A 1 328 ? 34.26809 28.38806 97.13077 1.000 42.79983 328 HIS A O 1
ATOM 4890 N N . THR A 1 329 ? 35.77891 26.95467 97.99098 1.000 42.86773 329 THR A N 1
ATOM 4891 C CA . THR A 1 329 ? 35.42297 25.86282 97.09254 1.000 47.43365 329 THR A CA 1
ATOM 4892 C C . THR A 1 329 ? 34.85815 24.64819 97.80974 1.000 54.68576 329 THR A C 1
ATOM 4893 O O . THR A 1 329 ? 33.88031 24.06153 97.33791 1.000 59.57758 329 THR A O 1
ATOM 4904 N N . GLY A 1 330 ? 35.45538 24.24383 98.92882 1.000 53.01368 330 GLY A N 1
ATOM 4905 C CA . GLY A 1 330 ? 35.00484 23.06647 99.64134 1.000 58.87845 330 GLY A CA 1
ATOM 4906 C C . GLY A 1 330 ? 36.10068 22.03564 99.80922 1.000 56.15670 330 GLY A C 1
ATOM 4907 O O . GLY A 1 330 ? 37.10748 22.07004 99.09521 1.000 56.79129 330 GLY A O 1
ATOM 4911 N N . THR A 1 331 ? 35.90964 21.10324 100.74105 1.000 53.70652 331 THR A N 1
ATOM 4912 C CA . THR A 1 331 ? 36.94535 20.14423 101.09615 1.000 57.42240 331 THR A CA 1
ATOM 4913 C C . THR A 1 331 ? 36.95406 18.90689 100.21136 1.000 65.40943 331 THR A C 1
ATOM 4914 O O . THR A 1 331 ? 37.83835 18.05888 100.37229 1.000 65.07951 331 THR A O 1
ATOM 4925 N N . MET A 1 332 ? 35.98823 18.76622 99.30696 1.000 66.78726 332 MET A N 1
ATOM 4926 C CA . MET A 1 332 ? 36.05155 17.74381 98.26566 1.000 72.43722 332 MET A CA 1
ATOM 4927 C C . MET A 1 332 ? 36.04048 16.33796 98.85739 1.000 76.69568 332 MET A C 1
ATOM 4928 O O . MET A 1 332 ? 36.75482 15.44460 98.39886 1.000 69.11649 332 MET A O 1
ATOM 4942 N N . GLY A 1 333 ? 35.21999 16.13898 99.88424 1.000 80.97894 333 GLY A N 1
ATOM 4943 C CA . GLY A 1 333 ? 35.07012 14.83858 100.49476 1.000 80.19991 333 GLY A CA 1
ATOM 4944 C C . GLY A 1 333 ? 36.12713 14.46967 101.51011 1.000 68.12875 333 GLY A C 1
ATOM 4945 O O . GLY A 1 333 ? 36.05174 13.37547 102.08486 1.000 68.62662 333 GLY A O 1
ATOM 4949 N N . TYR A 1 334 ? 37.11055 15.33410 101.75026 1.000 76.56774 334 TYR A N 1
ATOM 4950 C CA . TYR A 1 334 ? 38.13548 15.06954 102.74813 1.000 88.07129 334 TYR A CA 1
ATOM 4951 C C . TYR A 1 334 ? 37.88007 15.78362 104.06499 1.000 88.95508 334 TYR A C 1
ATOM 4952 O O . TYR A 1 334 ? 38.59841 15.52792 105.03415 1.000 77.34818 334 TYR A O 1
ATOM 4970 N N . GLY A 1 335 ? 36.88450 16.66397 104.12195 1.000 82.54788 335 GLY A N 1
ATOM 4971 C CA . GLY A 1 335 ? 36.53584 17.33895 105.35454 1.000 85.70782 335 GLY A CA 1
ATOM 4972 C C . GLY A 1 335 ? 35.21969 16.85314 105.92246 1.000 94.75153 335 GLY A C 1
ATOM 4973 O O . GLY A 1 335 ? 35.01969 15.64738 106.09883 1.000 92.72300 335 GLY A O 1
ATOM 4977 N N . LYS A 1 336 ? 34.30445 17.78969 106.21131 1.000 100.95633 336 LYS A N 1
ATOM 4978 C CA . LYS A 1 336 ? 33.00161 17.47505 106.78477 1.000 105.21235 336 LYS A CA 1
ATOM 4979 C C . LYS A 1 336 ? 31.96262 18.42279 106.17672 1.000 113.39236 336 LYS A C 1
ATOM 4980 O O . LYS A 1 336 ? 31.44302 19.32999 106.82614 1.000 115.26028 336 LYS A O 1
ATOM 4999 N N . MET A 1 337 ? 31.66775 18.21597 104.89931 1.000 117.83751 337 MET A N 1
ATOM 5000 C CA . MET A 1 337 ? 30.61915 18.95589 104.21484 1.000 130.47619 337 MET A CA 1
ATOM 5001 C C . MET A 1 337 ? 30.06485 18.05916 103.11071 1.000 132.46992 337 MET A C 1
ATOM 5002 O O . MET A 1 337 ? 30.29807 16.84599 103.10487 1.000 116.44268 337 MET A O 1
ATOM 5016 N N . GLU A 1 338 ? 29.33352 18.65558 102.17000 1.000 149.67630 338 GLU A N 1
ATOM 5017 C CA . GLU A 1 338 ? 29.11436 18.01317 100.88125 1.000 151.07798 338 GLU A CA 1
ATOM 5018 C C . GLU A 1 338 ? 30.47175 17.79021 100.22774 1.000 144.22426 338 GLU A C 1
ATOM 5019 O O . GLU A 1 338 ? 31.24799 18.73513 100.05286 1.000 146.09288 338 GLU A O 1
ATOM 5031 N N . GLY A 1 339 ? 30.78019 16.54203 99.89936 1.000 128.76149 339 GLY A N 1
ATOM 5032 C CA . GLY A 1 339 ? 32.13775 16.23798 99.50360 1.000 106.08878 339 GLY A CA 1
ATOM 5033 C C . GLY A 1 339 ? 32.31948 15.06858 98.56631 1.000 98.05265 339 GLY A C 1
ATOM 5034 O O . GLY A 1 339 ? 31.91147 13.94160 98.86065 1.000 101.07134 339 GLY A O 1
ATOM 5038 N N . HIS A 1 340 ? 32.94262 15.34208 97.42513 1.000 91.39997 340 HIS A N 1
ATOM 5039 C CA . HIS A 1 340 ? 33.42957 14.31751 96.51735 1.000 89.72283 340 HIS A CA 1
ATOM 5040 C C . HIS A 1 340 ? 34.76919 14.78242 95.96930 1.000 78.53028 340 HIS A C 1
ATOM 5041 O O . HIS A 1 340 ? 34.93698 15.96048 95.63887 1.000 74.24963 340 HIS A O 1
ATOM 5055 N N . SER A 1 341 ? 35.72147 13.85318 95.87814 1.000 78.18904 341 SER A N 1
ATOM 5056 C CA . SER A 1 341 ? 37.01795 14.18091 95.29823 1.000 71.53207 341 SER A CA 1
ATOM 5057 C C . SER A 1 341 ? 36.87327 14.83931 93.93155 1.000 68.13880 341 SER A C 1
ATOM 5058 O O . SER A 1 341 ? 37.75730 15.59449 93.51027 1.000 53.39438 341 SER A O 1
ATOM 5066 N N . ASP A 1 342 ? 35.76447 14.58290 93.23177 1.000 78.21569 342 ASP A N 1
ATOM 5067 C CA . ASP A 1 342 ? 35.59419 15.09082 91.87620 1.000 65.12912 342 ASP A CA 1
ATOM 5068 C C . ASP A 1 342 ? 35.20885 16.56422 91.82797 1.000 59.82491 342 ASP A C 1
ATOM 5069 O O . ASP A 1 342 ? 35.18963 17.14136 90.73484 1.000 58.98959 342 ASP A O 1
ATOM 5078 N N . GLU A 1 343 ? 34.89427 17.18550 92.96714 1.000 50.84256 343 GLU A N 1
ATOM 5079 C CA . GLU A 1 343 ? 34.72616 18.63307 92.97728 1.000 51.86192 343 GLU A CA 1
ATOM 5080 C C . GLU A 1 343 ? 36.02798 19.37170 92.70113 1.000 43.43977 343 GLU A C 1
ATOM 5081 O O . GLU A 1 343 ? 36.01202 20.60546 92.63106 1.000 37.02892 343 GLU A O 1
ATOM 5093 N N . ARG A 1 344 ? 37.15168 18.66430 92.55651 1.000 41.42389 344 ARG A N 1
ATOM 5094 C CA . ARG A 1 344 ? 38.40264 19.34589 92.24980 1.000 38.17155 344 ARG A CA 1
ATOM 5095 C C . ARG A 1 344 ? 38.28519 20.20834 90.99805 1.000 30.04952 344 ARG A C 1
ATOM 5096 O O . ARG A 1 344 ? 39.04863 21.16706 90.85045 1.000 31.81521 344 ARG A O 1
ATOM 5117 N N . VAL A 1 345 ? 37.32121 19.92089 90.11763 1.000 32.32058 345 VAL A N 1
ATOM 5118 C CA . VAL A 1 345 ? 37.14300 20.74067 88.92217 1.000 34.50365 345 VAL A CA 1
ATOM 5119 C C . VAL A 1 345 ? 36.79903 22.17985 89.28847 1.000 33.62139 345 VAL A C 1
ATOM 5120 O O . VAL A 1 345 ? 37.15566 23.11395 88.55957 1.000 28.20016 345 VAL A O 1
ATOM 5133 N N . LEU A 1 346 ? 36.09839 22.39077 90.40635 1.000 29.06881 346 LEU A N 1
ATOM 5134 C CA . LEU A 1 346 ? 35.82602 23.75732 90.84048 1.000 30.54493 346 LEU A CA 1
ATOM 5135 C C . LEU A 1 346 ? 37.12342 24.51822 91.09200 1.000 30.25543 346 LEU A C 1
ATOM 5136 O O . LEU A 1 346 ? 37.26073 25.67881 90.68778 1.000 30.84297 346 LEU A O 1
ATOM 5152 N N . ALA A 1 347 ? 38.08734 23.88267 91.76243 1.000 30.39811 347 ALA A N 1
ATOM 5153 C CA . ALA A 1 347 ? 39.37995 24.52594 91.96892 1.000 26.61313 347 ALA A CA 1
ATOM 5154 C C . ALA A 1 347 ? 40.11565 24.71448 90.64779 1.000 26.63835 347 ALA A C 1
ATOM 5155 O O . ALA A 1 347 ? 40.66560 25.79052 90.38374 1.000 28.53262 347 ALA A O 1
ATOM 5162 N N . TYR A 1 348 ? 40.12913 23.68134 89.80290 1.000 29.66294 348 TYR A N 1
ATOM 5163 C CA . TYR A 1 348 ? 40.86520 23.76800 88.54672 1.000 30.34259 348 TYR A CA 1
ATOM 5164 C C . TYR A 1 348 ? 40.31972 24.88508 87.66022 1.000 28.70980 348 TYR A C 1
ATOM 5165 O O . TYR A 1 348 ? 41.08912 25.60406 87.01228 1.000 27.23699 348 TYR A O 1
ATOM 5183 N N . MET A 1 349 ? 38.99241 25.04234 87.61032 1.000 28.48395 349 MET A N 1
ATOM 5184 C CA . MET A 1 349 ? 38.39585 26.08773 86.78085 1.000 26.62168 349 MET A CA 1
ATOM 5185 C C . MET A 1 349 ? 38.73144 27.47740 87.30987 1.000 27.54750 349 MET A C 1
ATOM 5186 O O . MET A 1 349 ? 38.79724 28.43783 86.53339 1.000 25.81099 349 MET A O 1
ATOM 5200 N N . LEU A 1 350 ? 38.96875 27.59761 88.61671 1.000 27.95889 350 LEU A N 1
ATOM 5201 C CA . LEU A 1 350 ? 39.31058 28.88585 89.20240 1.000 25.52242 350 LEU A CA 1
ATOM 5202 C C . LEU A 1 350 ? 40.77532 29.25143 88.98764 1.000 28.20905 350 LEU A C 1
ATOM 5203 O O . LEU A 1 350 ? 41.09883 30.43209 88.81393 1.000 27.02897 350 LEU A O 1
ATOM 5219 N N . GLU A 1 351 ? 41.67754 28.26467 89.00981 1.000 28.62932 351 GLU A N 1
ATOM 5220 C CA . GLU A 1 351 ? 43.10006 28.54781 89.13765 1.000 28.06688 351 GLU A CA 1
ATOM 5221 C C . GLU A 1 351 ? 43.92234 28.27139 87.88632 1.000 29.33016 351 GLU A C 1
ATOM 5222 O O . GLU A 1 351 ? 45.01742 28.82743 87.76190 1.000 30.00878 351 GLU A O 1
ATOM 5234 N N . ARG A 1 352 ? 43.44256 27.43656 86.97224 1.000 29.19736 352 ARG A N 1
ATOM 5235 C CA . ARG A 1 352 ? 44.22275 27.06190 85.80111 1.000 32.77195 352 ARG A CA 1
ATOM 5236 C C . ARG A 1 352 ? 44.02026 28.05714 84.66322 1.000 29.27476 352 ARG A C 1
ATOM 5237 O O . ARG A 1 352 ? 43.03888 28.80245 84.62046 1.000 28.99381 352 ARG A O 1
ATOM 5258 N N . ASP A 1 353 ? 44.97138 28.06490 83.72932 1.000 32.71414 353 ASP A N 1
ATOM 5259 C CA . ASP A 1 353 ? 44.79717 28.89237 82.54535 1.000 31.70328 353 ASP A CA 1
ATOM 5260 C C . ASP A 1 353 ? 43.82285 28.27697 81.54971 1.000 31.09018 353 ASP A C 1
ATOM 5261 O O . ASP A 1 353 ? 43.36883 28.97179 80.63457 1.000 29.85710 353 ASP A O 1
ATOM 5270 N N . GLU A 1 354 ? 43.51548 26.99039 81.69547 1.000 30.47516 354 GLU A N 1
ATOM 5271 C CA . GLU A 1 354 ? 42.58777 26.28614 80.82250 1.000 29.93844 354 GLU A CA 1
ATOM 5272 C C . GLU A 1 354 ? 41.96617 25.16036 81.63458 1.000 32.77814 354 GLU A C 1
ATOM 5273 O O . GLU A 1 354 ? 42.65929 24.52099 82.42967 1.000 29.73579 354 GLU A O 1
ATOM 5285 N N . CYS A 1 355 ? 40.67714 24.89918 81.42629 1.000 30.70715 355 CYS A N 1
ATOM 5286 C CA . CYS A 1 355 ? 40.02222 23.84096 82.18122 1.000 33.91977 355 CYS A CA 1
ATOM 5287 C C . CYS A 1 355 ? 38.82982 23.28391 81.42216 1.000 31.33977 355 CYS A C 1
ATOM 5288 O O . CYS A 1 355 ? 38.03377 24.03860 80.85879 1.000 31.92503 355 CYS A O 1
ATOM 5296 N N . GLN A 1 356 ? 38.70275 21.95803 81.43173 1.000 31.30743 356 GLN A N 1
ATOM 5297 C CA . GLN A 1 356 ? 37.50782 21.30444 80.91470 1.000 31.84643 356 GLN A CA 1
ATOM 5298 C C . GLN A 1 356 ? 36.37996 21.41435 81.93532 1.000 33.21432 356 GLN A C 1
ATOM 5299 O O . GLN A 1 356 ? 36.53186 20.97865 83.08364 1.000 30.62830 356 GLN A O 1
ATOM 5313 N N . GLY A 1 357 ? 35.24714 21.97048 81.50986 1.000 30.92370 357 GLY A N 1
ATOM 5314 C CA . GLY A 1 357 ? 34.04664 21.98777 82.30833 1.000 30.53841 357 GLY A CA 1
ATOM 5315 C C . GLY A 1 357 ? 33.10659 20.86248 81.92538 1.000 34.34184 357 GLY A C 1
ATOM 5316 O O . GLY A 1 357 ? 33.38949 20.06202 81.02807 1.000 34.80457 357 GLY A O 1
ATOM 5320 N N . PRO A 1 358 ? 31.95879 20.78410 82.60615 1.000 31.48598 358 PRO A N 1
ATOM 5321 C CA . PRO A 1 358 ? 31.02476 19.67583 82.32908 1.000 36.61528 358 PRO A CA 1
ATOM 5322 C C . PRO A 1 358 ? 30.57734 19.60001 80.87908 1.000 32.60171 358 PRO A C 1
ATOM 5323 O O . PRO A 1 358 ? 30.36433 18.49631 80.36343 1.000 36.56835 358 PRO A O 1
ATOM 5334 N N . TYR A 1 359 ? 30.41164 20.73965 80.20680 1.000 32.75088 359 TYR A N 1
ATOM 5335 C CA . TYR A 1 359 ? 30.00411 20.74351 78.80689 1.000 32.69723 359 TYR A CA 1
ATOM 5336 C C . TYR A 1 359 ? 30.92471 21.52135 77.88285 1.000 33.31039 359 TYR A C 1
ATOM 5337 O O . TYR A 1 359 ? 30.85398 21.30843 76.66531 1.000 32.91590 359 TYR A O 1
ATOM 5355 N N . PHE A 1 360 ? 31.79299 22.38827 78.40016 1.000 31.34783 360 PHE A N 1
ATOM 5356 C CA . PHE A 1 360 ? 32.61347 23.23654 77.55143 1.000 31.78535 360 PHE A CA 1
ATOM 5357 C C . PHE A 1 360 ? 34.03283 23.33198 78.08833 1.000 33.20338 360 PHE A C 1
ATOM 5358 O O . PHE A 1 360 ? 34.24038 23.49774 79.29337 1.000 29.49412 360 PHE A O 1
ATOM 5375 N N . TYR A 1 361 ? 35.00266 23.24610 77.17989 1.000 31.85725 361 TYR A N 1
ATOM 5376 C CA . TYR A 1 361 ? 36.39349 23.52811 77.50747 1.000 29.12340 361 TYR A CA 1
ATOM 5377 C C . TYR A 1 361 ? 36.60725 25.03528 77.54023 1.000 31.52482 361 TYR A C 1
ATOM 5378 O O . TYR A 1 361 ? 36.25718 25.73312 76.58388 1.000 33.08437 361 TYR A O 1
ATOM 5396 N N . GLN A 1 362 ? 37.18303 25.54374 78.62827 1.000 27.81645 362 GLN A N 1
ATOM 5397 C CA . GLN A 1 362 ? 37.33210 26.98351 78.80156 1.000 27.04164 362 GLN A CA 1
ATOM 5398 C C . GLN A 1 362 ? 38.80035 27.37321 78.88692 1.000 30.09889 362 GLN A C 1
ATOM 5399 O O . GLN A 1 362 ? 39.52329 26.90689 79.77407 1.000 32.10659 362 GLN A O 1
ATOM 5413 N N . LYS A 1 363 ? 39.22747 28.24172 77.97611 1.000 30.14075 363 LYS A N 1
ATOM 5414 C CA . LYS A 1 363 ? 40.52407 28.89618 78.04675 1.000 28.58346 363 LYS A CA 1
ATOM 5415 C C . LYS A 1 363 ? 40.34403 30.25083 78.71869 1.000 28.64703 363 LYS A C 1
ATOM 5416 O O . LYS A 1 363 ? 39.30746 30.90074 78.56578 1.000 28.55399 363 LYS A O 1
ATOM 5435 N N . TRP A 1 364 ? 41.35295 30.67075 79.47641 1.000 26.77266 364 TRP A N 1
ATOM 5436 C CA . TRP A 1 364 ? 41.27496 31.92910 80.20246 1.000 27.16745 364 TRP A CA 1
ATOM 5437 C C . TRP A 1 364 ? 42.23126 32.98901 79.67478 1.000 26.06856 364 TRP A C 1
ATOM 5438 O O . TRP A 1 364 ? 42.17107 34.13413 80.13570 1.000 28.18779 364 TRP A O 1
ATOM 5459 N N . TYR A 1 365 ? 43.10473 32.63444 78.72959 1.000 26.68704 365 TYR A N 1
ATOM 5460 C CA . TYR A 1 365 ? 43.91099 33.59301 77.96916 1.000 25.44477 365 TYR A CA 1
ATOM 5461 C C . TYR A 1 365 ? 44.70078 34.52532 78.88229 1.000 33.38374 365 TYR A C 1
ATOM 5462 O O . TYR A 1 365 ? 44.81180 35.72882 78.63575 1.000 28.47270 365 TYR A O 1
ATOM 5480 N N . GLY A 1 366 ? 45.27125 33.95693 79.94106 1.000 29.10194 366 GLY A N 1
ATOM 5481 C CA . GLY A 1 366 ? 46.12270 34.69783 80.84282 1.000 32.20671 366 GLY A CA 1
ATOM 5482 C C . GLY A 1 366 ? 45.40925 35.43944 81.94804 1.000 29.60144 366 GLY A C 1
ATOM 5483 O O . GLY A 1 366 ? 46.07564 36.10182 82.75451 1.000 28.65126 366 GLY A O 1
ATOM 5487 N N . MET A 1 367 ? 44.08194 35.37247 82.00601 1.000 25.86382 367 MET A N 1
ATOM 5488 C CA . MET A 1 367 ? 43.36578 35.94948 83.13483 1.000 25.72527 367 MET A CA 1
ATOM 5489 C C . MET A 1 367 ? 43.87554 35.32179 84.42573 1.000 25.88524 367 MET A C 1
ATOM 5490 O O . MET A 1 367 ? 44.03428 34.10066 84.51172 1.000 25.55261 367 MET A O 1
ATOM 5504 N N . LYS A 1 368 ? 44.13803 36.15545 85.42806 1.000 26.21778 368 LYS A N 1
ATOM 5505 C CA . LYS A 1 368 ? 44.72104 35.64608 86.65889 1.000 28.25944 368 LYS A CA 1
ATOM 5506 C C . LYS A 1 368 ? 43.81864 34.60471 87.31010 1.000 22.76248 368 LYS A C 1
ATOM 5507 O O . LYS A 1 368 ? 42.59080 34.63290 87.18095 1.000 26.07288 368 LYS A O 1
ATOM 5526 N N . ALA A 1 369 ? 44.45627 33.68765 88.02841 1.000 24.63465 369 ALA A N 1
ATOM 5527 C CA . ALA A 1 369 ? 43.74812 32.69287 88.81187 1.000 23.13625 369 ALA A CA 1
ATOM 5528 C C . ALA A 1 369 ? 42.96417 33.34098 89.94607 1.000 23.44704 369 ALA A C 1
ATOM 5529 O O . ALA A 1 369 ? 43.33187 34.39737 90.46704 1.000 27.19603 369 ALA A O 1
ATOM 5536 N N . THR A 1 370 ? 41.86097 32.69703 90.31251 1.000 24.52982 370 THR A N 1
ATOM 5537 C CA . THR A 1 370 ? 41.20101 32.90313 91.59442 1.000 23.59538 370 THR A CA 1
ATOM 5538 C C . THR A 1 370 ? 41.62527 31.75908 92.50794 1.000 25.94195 370 THR A C 1
ATOM 5539 O O . THR A 1 370 ? 41.50611 30.58755 92.13202 1.000 26.32050 370 THR A O 1
ATOM 5550 N N . THR A 1 371 ? 42.12353 32.08974 93.68935 1.000 25.43783 371 THR A N 1
ATOM 5551 C CA . THR A 1 371 ? 42.71356 31.06066 94.54012 1.000 26.97154 371 THR A CA 1
ATOM 5552 C C . THR A 1 371 ? 41.63424 30.31769 95.32048 1.000 26.96850 371 THR A C 1
ATOM 5553 O O . THR A 1 371 ? 40.77527 30.95450 95.93852 1.000 28.61573 371 THR A O 1
ATOM 5564 N N . PRO A 1 372 ? 41.65833 28.98490 95.33493 1.000 26.09896 372 PRO A N 1
ATOM 5565 C CA . PRO A 1 372 ? 40.73377 28.24448 96.20535 1.000 25.76988 372 PRO A CA 1
ATOM 5566 C C . PRO A 1 372 ? 41.02417 28.51033 97.67518 1.000 31.94817 372 PRO A C 1
ATOM 5567 O O . PRO A 1 372 ? 42.17461 28.46700 98.11746 1.000 30.68339 372 PRO A O 1
ATOM 5578 N N . ILE A 1 373 ? 39.96467 28.78379 98.43182 1.000 30.17023 373 ILE A N 1
ATOM 5579 C CA . ILE A 1 373 ? 40.03189 28.92422 99.88255 1.000 30.51396 373 ILE A CA 1
ATOM 5580 C C . ILE A 1 373 ? 39.29121 27.73267 100.47308 1.000 36.31102 373 ILE A C 1
ATOM 5581 O O . ILE A 1 373 ? 38.06152 27.63822 100.37453 1.000 37.24667 373 ILE A O 1
ATOM 5597 N N . ILE A 1 374 ? 40.03657 26.82567 101.08061 1.000 31.42559 374 ILE A N 1
ATOM 5598 C CA . ILE A 1 374 ? 39.50537 25.55519 101.55443 1.000 36.62227 374 ILE A CA 1
ATOM 5599 C C . ILE A 1 374 ? 39.03651 25.70392 102.99241 1.000 39.04497 374 ILE A C 1
ATOM 5600 O O . ILE A 1 374 ? 39.72558 26.29511 103.83041 1.000 39.31501 374 ILE A O 1
ATOM 5616 N N . SER A 1 375 ? 37.86386 25.15060 103.28474 1.000 42.90121 375 SER A N 1
ATOM 5617 C CA . SER A 1 375 ? 37.33099 25.16865 104.63794 1.000 48.10806 375 SER A CA 1
ATOM 5618 C C . SER A 1 375 ? 36.28573 24.07210 104.75524 1.000 64.06865 375 SER A C 1
ATOM 5619 O O . SER A 1 375 ? 35.61536 23.73103 103.77730 1.000 60.70960 375 SER A O 1
ATOM 5627 N N . GLY A 1 376 ? 36.16012 23.52312 105.96002 1.000 67.72857 376 GLY A N 1
ATOM 5628 C CA . GLY A 1 376 ? 35.16575 22.50345 106.21790 1.000 73.06190 376 GLY A CA 1
ATOM 5629 C C . GLY A 1 376 ? 35.70890 21.29759 106.95369 1.000 72.84193 376 GLY A C 1
ATOM 5630 O O . GLY A 1 376 ? 35.84392 20.21770 106.37286 1.000 69.51491 376 GLY A O 1
ATOM 5634 N N . GLY A 1 377 ? 36.02437 21.46822 108.23353 1.000 67.04548 377 GLY A N 1
ATOM 5635 C CA . GLY A 1 377 ? 36.47405 20.36138 109.05099 1.000 67.47223 377 GLY A CA 1
ATOM 5636 C C . GLY A 1 377 ? 37.70223 19.65673 108.51604 1.000 69.81952 377 GLY A C 1
ATOM 5637 O O . GLY A 1 377 ? 37.72948 18.42529 108.42781 1.000 69.36528 377 GLY A O 1
ATOM 5641 N N . MET A 1 378 ? 38.72307 20.42489 108.15141 1.000 61.45354 378 MET A N 1
ATOM 5642 C CA . MET A 1 378 ? 40.01217 19.87704 107.75889 1.000 59.57716 378 MET A CA 1
ATOM 5643 C C . MET A 1 378 ? 40.98033 19.95664 108.93401 1.000 61.62988 378 MET A C 1
ATOM 5644 O O . MET A 1 378 ? 40.83666 20.79862 109.82440 1.000 57.70549 378 MET A O 1
ATOM 5658 N N . ASN A 1 379 ? 41.96660 19.06289 108.93383 1.000 55.39851 379 ASN A N 1
ATOM 5659 C CA . ASN A 1 379 ? 43.03488 19.09378 109.92387 1.000 53.43232 379 ASN A CA 1
ATOM 5660 C C . ASN A 1 379 ? 44.30774 18.55762 109.27766 1.000 57.13304 379 ASN A C 1
ATOM 5661 O O . ASN A 1 379 ? 44.32033 18.17502 108.10396 1.000 51.61897 379 ASN A O 1
ATOM 5672 N N . ALA A 1 380 ? 45.38841 18.53117 110.06243 1.000 47.00388 380 ALA A N 1
ATOM 5673 C CA . ALA A 1 380 ? 46.70157 18.21912 109.50594 1.000 50.61833 380 ALA A CA 1
ATOM 5674 C C . ALA A 1 380 ? 46.75727 16.80121 108.95200 1.000 52.73207 380 ALA A C 1
ATOM 5675 O O . ALA A 1 380 ? 47.38142 16.55795 107.91232 1.000 47.87592 380 ALA A O 1
ATOM 5682 N N . LEU A 1 381 ? 46.13062 15.84616 109.64020 1.000 50.78998 381 LEU A N 1
ATOM 5683 C CA . LEU A 1 381 ? 46.14955 14.47068 109.15493 1.000 53.64085 381 LEU A CA 1
ATOM 5684 C C . LEU A 1 381 ? 45.43655 14.35825 107.81367 1.000 50.80104 381 LEU A C 1
ATOM 5685 O O . LEU A 1 381 ? 45.90427 13.66073 106.90540 1.000 57.09516 381 LEU A O 1
ATOM 5701 N N . ARG A 1 382 ? 44.30968 15.05865 107.66884 1.000 53.77824 382 ARG A N 1
ATOM 5702 C CA . ARG A 1 382 ? 43.49757 14.94959 106.46385 1.000 54.56086 382 ARG A CA 1
ATOM 5703 C C . ARG A 1 382 ? 44.12669 15.67409 105.27995 1.000 54.66771 382 ARG A C 1
ATOM 5704 O O . ARG A 1 382 ? 43.85835 15.31815 104.12605 1.000 56.75731 382 ARG A O 1
ATOM 5725 N N . LEU A 1 383 ? 44.95813 16.68709 105.53935 1.000 54.67445 383 LEU A N 1
ATOM 5726 C CA . LEU A 1 383 ? 45.47647 17.51569 104.45572 1.000 47.79274 383 LEU A CA 1
ATOM 5727 C C . LEU A 1 383 ? 46.30354 16.70644 103.46493 1.000 50.16641 383 LEU A C 1
ATOM 5728 O O . LEU A 1 383 ? 46.35355 17.04817 102.27711 1.000 45.32560 383 LEU A O 1
ATOM 5744 N N . ILE A 1 384 ? 46.96019 15.63939 103.92616 1.000 48.47623 384 ILE A N 1
ATOM 5745 C CA . ILE A 1 384 ? 47.82176 14.85886 103.04024 1.000 49.38105 384 ILE A CA 1
ATOM 5746 C C . ILE A 1 384 ? 47.00471 14.28303 101.88917 1.000 52.20146 384 ILE A C 1
ATOM 5747 O O . ILE A 1 384 ? 47.31684 14.49241 100.71091 1.000 47.89589 384 ILE A O 1
ATOM 5763 N N . GLY A 1 385 ? 45.94382 13.54397 102.21698 1.000 51.77478 385 GLY A N 1
ATOM 5764 C CA . GLY A 1 385 ? 45.09185 12.99922 101.17408 1.000 56.89651 385 GLY A CA 1
ATOM 5765 C C . GLY A 1 385 ? 44.44981 14.08199 100.33084 1.000 52.18715 385 GLY A C 1
ATOM 5766 O O . GLY A 1 385 ? 44.27650 13.92078 99.12024 1.000 51.65265 385 GLY A O 1
ATOM 5770 N N . PHE A 1 386 ? 44.09447 15.20471 100.95698 1.000 51.47495 386 PHE A N 1
ATOM 5771 C CA . PHE A 1 386 ? 43.49554 16.29969 100.20588 1.000 44.52482 386 PHE A CA 1
ATOM 5772 C C . PHE A 1 386 ? 44.47710 16.85803 99.18185 1.000 46.79642 386 PHE A C 1
ATOM 5773 O O . PHE A 1 386 ? 44.12238 17.07449 98.01700 1.000 42.66340 386 PHE A O 1
ATOM 5790 N N . PHE A 1 387 ? 45.71764 17.11602 99.60655 1.000 44.21957 387 PHE A N 1
ATOM 5791 C CA . PHE A 1 387 ? 46.73119 17.60218 98.67616 1.000 41.09432 387 PHE A CA 1
ATOM 5792 C C . PHE A 1 387 ? 46.94855 16.60410 97.54341 1.000 45.08829 387 PHE A C 1
ATOM 5793 O O . PHE A 1 387 ? 46.98697 16.97733 96.36514 1.000 46.33484 387 PHE A O 1
ATOM 5810 N N . GLU A 1 388 ? 47.10414 15.32202 97.88709 1.000 44.31370 388 GLU A N 1
ATOM 5811 C CA . GLU A 1 388 ? 47.38097 14.31193 96.87043 1.000 44.96000 388 GLU A CA 1
ATOM 5812 C C . GLU A 1 388 ? 46.28074 14.27733 95.81702 1.000 48.65410 388 GLU A C 1
ATOM 5813 O O . GLU A 1 388 ? 46.56104 14.14470 94.61969 1.000 51.79859 388 GLU A O 1
ATOM 5825 N N . ASN A 1 389 ? 45.02305 14.41677 96.24211 1.000 45.07399 389 ASN A N 1
ATOM 5826 C CA . ASN A 1 389 ? 43.91170 14.41201 95.29597 1.000 49.69083 389 ASN A CA 1
ATOM 5827 C C . ASN A 1 389 ? 43.91257 15.66429 94.42782 1.000 42.05343 389 ASN A C 1
ATOM 5828 O O . ASN A 1 389 ? 43.65715 15.59130 93.22028 1.000 41.89892 389 ASN A O 1
ATOM 5839 N N . LEU A 1 390 ? 44.18447 16.82304 95.02877 1.000 38.59539 390 LEU A N 1
ATOM 5840 C CA . LEU A 1 390 ? 44.15250 18.07253 94.27660 1.000 36.80774 390 LEU A CA 1
ATOM 5841 C C . LEU A 1 390 ? 45.31779 18.16156 93.30031 1.000 37.52160 390 LEU A C 1
ATOM 5842 O O . LEU A 1 390 ? 45.16470 18.68283 92.18956 1.000 35.83795 390 LEU A O 1
ATOM 5858 N N . GLY A 1 391 ? 46.48852 17.66242 93.69562 1.000 37.82433 391 GLY A N 1
ATOM 5859 C CA . GLY A 1 391 ? 47.67943 17.72827 92.88062 1.000 42.95393 391 GLY A CA 1
ATOM 5860 C C . GLY A 1 391 ? 48.64721 18.82788 93.26502 1.000 38.82319 391 GLY A C 1
ATOM 5861 O O . GLY A 1 391 ? 49.74831 18.88602 92.70251 1.000 38.14608 391 GLY A O 1
ATOM 5865 N N . HIS A 1 392 ? 48.26857 19.69299 94.20027 1.000 35.51123 392 HIS A N 1
ATOM 5866 C CA . HIS A 1 392 ? 49.11425 20.78972 94.65462 1.000 34.20279 392 HIS A CA 1
ATOM 5867 C C . HIS A 1 392 ? 48.59373 21.24118 96.01465 1.000 36.78598 392 HIS A C 1
ATOM 5868 O O . HIS A 1 392 ? 47.59336 20.72399 96.51809 1.000 37.32160 392 HIS A O 1
ATOM 5882 N N . ALA A 1 393 ? 49.28934 22.21192 96.61675 1.000 37.93252 393 ALA A N 1
ATOM 5883 C CA . ALA A 1 393 ? 48.88909 22.76645 97.90549 1.000 36.44126 393 ALA A CA 1
ATOM 5884 C C . ALA A 1 393 ? 48.83225 24.28850 97.85848 1.000 34.58296 393 ALA A C 1
ATOM 5885 O O . ALA A 1 393 ? 48.96892 24.94323 98.90146 1.000 34.09001 393 ALA A O 1
ATOM 5892 N N . ASN A 1 394 ? 48.63390 24.85747 96.67035 1.000 32.11753 394 ASN A N 1
ATOM 5893 C CA . ASN A 1 394 ? 48.57325 26.30497 96.49104 1.000 31.05074 394 ASN A CA 1
ATOM 5894 C C . ASN A 1 394 ? 47.16423 26.79780 96.82232 1.000 32.21949 394 ASN A C 1
ATOM 5895 O O . ASN A 1 394 ? 46.41023 27.27020 95.96813 1.000 31.40609 394 ASN A O 1
ATOM 5906 N N . VAL A 1 395 ? 46.82235 26.68841 98.10922 1.000 32.70007 395 VAL A N 1
ATOM 5907 C CA . VAL A 1 395 ? 45.50770 27.06484 98.60946 1.000 30.57016 395 VAL A CA 1
ATOM 5908 C C . VAL A 1 395 ? 45.65219 27.79137 99.93938 1.000 31.56584 395 VAL A C 1
ATOM 5909 O O . VAL A 1 395 ? 46.64722 27.64834 100.65255 1.000 31.87094 395 VAL A O 1
ATOM 5922 N N . ILE A 1 396 ? 44.63559 28.58220 100.26089 1.000 29.57288 396 ILE A N 1
ATOM 5923 C CA . ILE A 1 396 ? 44.42228 29.10599 101.60414 1.000 27.71531 396 ILE A CA 1
ATOM 5924 C C . ILE A 1 396 ? 43.43057 28.17655 102.28827 1.000 34.37888 396 ILE A C 1
ATOM 5925 O O . ILE A 1 396 ? 42.48820 27.68688 101.65260 1.000 32.35290 396 ILE A O 1
ATOM 5941 N N . ASN A 1 397 ? 43.62803 27.92702 103.57887 1.000 32.45806 397 ASN A N 1
ATOM 5942 C CA . ASN A 1 397 ? 42.81369 26.95144 104.29745 1.000 32.10803 397 ASN A CA 1
ATOM 5943 C C . ASN A 1 397 ? 42.47149 27.50289 105.67076 1.000 38.89163 397 ASN A C 1
ATOM 5944 O O . ASN A 1 397 ? 43.36786 27.77035 106.47505 1.000 39.69682 397 ASN A O 1
ATOM 5955 N N . THR A 1 398 ? 41.18101 27.68078 105.93423 1.000 34.48776 398 THR A N 1
ATOM 5956 C CA . THR A 1 398 ? 40.69994 28.07327 107.25129 1.000 38.46642 398 THR A CA 1
ATOM 5957 C C . THR A 1 398 ? 40.17227 26.83855 107.97505 1.000 40.44017 398 THR A C 1
ATOM 5958 O O . THR A 1 398 ? 39.19521 26.22456 107.53087 1.000 49.73165 398 THR A O 1
ATOM 5969 N N . CYS A 1 399 ? 40.82389 26.47693 109.08144 1.000 42.60053 399 CYS A N 1
ATOM 5970 C CA . CYS A 1 399 ? 40.43373 25.33874 109.90424 1.000 43.26620 399 CYS A CA 1
ATOM 5971 C C . CYS A 1 399 ? 39.94199 25.83616 111.25580 1.000 50.97494 399 CYS A C 1
ATOM 5972 O O . CYS A 1 399 ? 40.70803 26.44346 112.01214 1.000 53.51991 399 CYS A O 1
ATOM 5980 N N . GLY A 1 400 ? 38.68116 25.55903 111.56740 1.000 57.65605 400 GLY A N 1
ATOM 5981 C CA . GLY A 1 400 ? 38.14704 25.90471 112.86803 1.000 59.27612 400 GLY A CA 1
ATOM 5982 C C . GLY A 1 400 ? 38.60852 24.93833 113.93732 1.000 69.37189 400 GLY A C 1
ATOM 5983 O O . GLY A 1 400 ? 39.33391 25.31777 114.86190 1.000 65.79385 400 GLY A O 1
ATOM 5987 N N . GLY A 1 401 ? 38.19407 23.67568 113.81576 1.000 73.66195 401 GLY A N 1
ATOM 5988 C CA . GLY A 1 401 ? 38.60882 22.67320 114.77825 1.000 70.06620 401 GLY A CA 1
ATOM 5989 C C . GLY A 1 401 ? 40.00185 22.14121 114.53442 1.000 70.10834 401 GLY A C 1
ATOM 5990 O O . GLY A 1 401 ? 40.70432 21.78484 115.48534 1.000 65.90896 401 GLY A O 1
ATOM 5994 N N . GLY A 1 402 ? 40.42462 22.07721 113.27292 1.000 56.25188 402 GLY A N 1
ATOM 5995 C CA . GLY A 1 402 ? 41.76742 21.62508 112.95307 1.000 58.89249 402 GLY A CA 1
ATOM 5996 C C . GLY A 1 402 ? 42.86733 22.48645 113.53493 1.000 57.54879 402 GLY A C 1
ATOM 5997 O O . GLY A 1 402 ? 44.02448 22.04747 113.55833 1.000 54.16425 402 GLY A O 1
ATOM 6001 N N . SER A 1 403 ? 42.53932 23.68838 114.00123 1.000 53.83511 403 SER A N 1
ATOM 6002 C CA . SER A 1 403 ? 43.50777 24.58508 114.61421 1.000 49.10406 403 SER A CA 1
ATOM 6003 C C . SER A 1 403 ? 43.26274 24.74315 116.10983 1.000 61.08953 403 SER A C 1
ATOM 6004 O O . SER A 1 403 ? 44.09758 24.32821 116.91832 1.000 55.18289 403 SER A O 1
ATOM 6012 N N . PHE A 1 404 ? 42.12788 25.32459 116.50595 1.000 53.67081 404 PHE A N 1
ATOM 6013 C CA . PHE A 1 404 ? 41.81815 25.47315 117.92466 1.000 56.45875 404 PHE A CA 1
ATOM 6014 C C . PHE A 1 404 ? 41.54589 24.13337 118.60404 1.000 58.03163 404 PHE A C 1
ATOM 6015 O O . PHE A 1 404 ? 41.67120 24.03986 119.82951 1.000 59.16253 404 PHE A O 1
ATOM 6032 N N . GLY A 1 405 ? 41.19346 23.09664 117.84466 1.000 63.54543 405 GLY A N 1
ATOM 6033 C CA . GLY A 1 405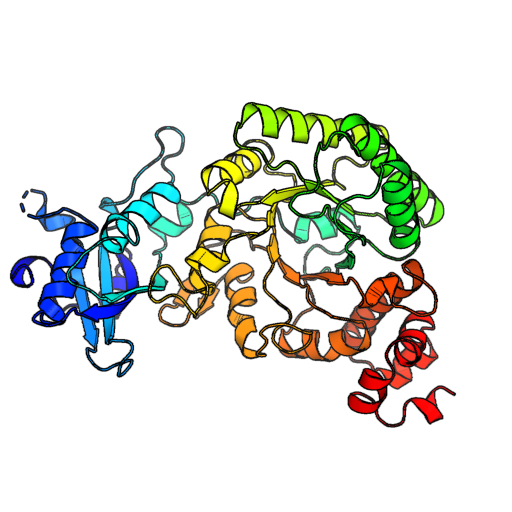 ? 40.98723 21.77553 118.40266 1.000 67.62722 405 GLY A CA 1
ATOM 6034 C C . GLY A 1 405 ? 42.24501 20.98978 118.68807 1.000 61.47773 405 GLY A C 1
ATOM 6035 O O . GLY A 1 405 ? 42.17411 19.88582 119.23655 1.000 65.25285 405 GLY A O 1
ATOM 6039 N N . HIS A 1 406 ? 43.40238 21.52395 118.31176 1.000 59.26519 406 HIS A N 1
ATOM 6040 C CA . HIS A 1 406 ? 44.67265 20.90472 118.66561 1.000 58.59026 406 HIS A CA 1
ATOM 6041 C C . HIS A 1 406 ? 44.83521 20.90019 120.18050 1.000 58.11376 406 HIS A C 1
ATOM 6042 O O . HIS A 1 406 ? 44.64880 21.93012 120.83632 1.000 55.58869 406 HIS A O 1
ATOM 6056 N N . ILE A 1 407 ? 45.17671 19.73690 120.74388 1.000 62.20881 407 ILE A N 1
ATOM 6057 C CA . ILE A 1 407 ? 45.23595 19.61939 122.19196 1.000 57.31772 407 ILE A CA 1
ATOM 6058 C C . ILE A 1 407 ? 46.27768 20.54238 122.81482 1.000 56.95651 407 ILE A C 1
ATOM 6059 O O . ILE A 1 407 ? 46.26029 20.74973 124.03207 1.000 59.54691 407 ILE A O 1
ATOM 6075 N N . ASP A 1 408 ? 47.18052 21.10769 122.01367 1.000 56.84421 408 ASP A N 1
ATOM 6076 C CA . ASP A 1 408 ? 48.19794 22.02472 122.50861 1.000 56.87742 408 ASP A CA 1
ATOM 6077 C C . ASP A 1 408 ? 47.87170 23.48104 122.21254 1.000 51.01548 408 ASP A C 1
ATOM 6078 O O . ASP A 1 408 ? 48.66832 24.36297 122.55006 1.000 49.91231 408 ASP A O 1
ATOM 6087 N N . GLY A 1 409 ? 46.72981 23.75465 121.59009 1.000 49.30605 409 GLY A N 1
ATOM 6088 C CA . GLY A 1 409 ? 46.28434 25.11129 121.40631 1.000 52.22917 409 GLY A CA 1
ATOM 6089 C C . GLY A 1 409 ? 46.27770 25.55358 119.96033 1.000 54.39276 409 GLY A C 1
ATOM 6090 O O . GLY A 1 409 ? 46.82608 24.89321 119.07196 1.000 50.19878 409 GLY A O 1
ATOM 6094 N N . PRO A 1 410 ? 45.65790 26.70828 119.70662 1.000 46.48886 410 PRO A N 1
ATOM 6095 C CA . PRO A 1 410 ? 45.52059 27.17504 118.31569 1.000 49.87749 410 PRO A CA 1
ATOM 6096 C C . PRO A 1 410 ? 46.84499 27.41400 117.61351 1.000 43.37334 410 PRO A C 1
ATOM 6097 O O . PRO A 1 410 ? 46.96128 27.13902 116.41279 1.000 43.95743 410 PRO A O 1
ATOM 6108 N N . ALA A 1 411 ? 47.84404 27.94331 118.32131 1.000 47.62397 411 ALA A N 1
ATOM 6109 C CA . ALA A 1 411 ? 49.14850 28.15669 117.70430 1.000 47.14032 411 ALA A CA 1
ATOM 6110 C C . ALA A 1 411 ? 49.75706 26.83219 117.26239 1.000 45.60186 411 ALA A C 1
ATOM 6111 O O . ALA A 1 411 ? 50.22769 26.69760 116.12660 1.000 46.17822 411 ALA A O 1
ATOM 6118 N N . ALA A 1 412 ? 49.74729 25.83486 118.15075 1.000 47.88020 412 ALA A N 1
ATOM 6119 C CA . ALA A 1 412 ? 50.22655 24.50915 117.77598 1.000 45.60289 412 ALA A CA 1
ATOM 6120 C C . ALA A 1 412 ? 49.40740 23.93709 116.62761 1.000 42.44304 412 ALA A C 1
ATOM 6121 O O . ALA A 1 412 ? 49.95249 23.28541 115.72922 1.000 44.39259 412 ALA A O 1
ATOM 6128 N N . GLY A 1 413 ? 48.09289 24.15983 116.64407 1.000 44.73505 413 GLY A N 1
ATOM 6129 C CA . GLY A 1 413 ? 47.27137 23.70361 115.53658 1.000 44.75284 413 GLY A CA 1
ATOM 6130 C C . GLY A 1 413 ? 47.72625 24.28898 114.21543 1.000 44.89908 413 GLY A C 1
ATOM 6131 O O . GLY A 1 413 ? 47.92368 23.56819 113.23379 1.000 44.91337 413 GLY A O 1
ATOM 6135 N N . GLY A 1 414 ? 47.91447 25.60924 114.18030 1.000 44.44988 414 GLY A N 1
ATOM 6136 C CA . GLY A 1 414 ? 48.39750 26.24688 112.96735 1.000 42.54398 414 GLY A CA 1
ATOM 6137 C C . GLY A 1 414 ? 49.71047 25.66640 112.48086 1.000 41.76165 414 GLY A C 1
ATOM 6138 O O . GLY A 1 414 ? 49.88774 25.42567 111.28442 1.000 40.38666 414 GLY A O 1
ATOM 6142 N N . LYS A 1 415 ? 50.65272 25.44132 113.39868 1.000 46.44999 415 LYS A N 1
ATOM 6143 C CA . LYS A 1 415 ? 51.91480 24.82080 113.01245 1.000 45.32782 415 LYS A CA 1
ATOM 6144 C C . LYS A 1 415 ? 51.68605 23.43312 112.42912 1.000 39.98989 415 LYS A C 1
ATOM 6145 O O . LYS A 1 415 ? 52.33161 23.04832 111.44696 1.000 42.49210 415 LYS A O 1
ATOM 6164 N N . SER A 1 416 ? 50.77651 22.66042 113.02848 1.000 44.51163 416 SER A N 1
ATOM 6165 C CA . SER A 1 416 ? 50.53715 21.30466 112.54670 1.000 43.90558 416 SER A CA 1
ATOM 6166 C C . SER A 1 416 ? 50.02131 21.31322 111.11433 1.000 44.51799 416 SER A C 1
ATOM 6167 O O . SER A 1 416 ? 50.27644 20.36973 110.35706 1.000 46.11742 416 SER A O 1
ATOM 6175 N N . LEU A 1 417 ? 49.31428 22.37799 110.72361 1.000 43.40887 417 LEU A N 1
ATOM 6176 C CA . LEU A 1 417 ? 48.83161 22.50344 109.35175 1.000 45.56727 417 LEU A CA 1
ATOM 6177 C C . LEU A 1 417 ? 49.97719 22.79521 108.38798 1.000 43.57691 417 LEU A C 1
ATOM 6178 O O . LEU A 1 417 ? 50.08956 22.15817 107.33410 1.000 38.88168 417 LEU A O 1
ATOM 6194 N N . ASP A 1 418 ? 50.82819 23.77247 108.72062 1.000 42.29008 418 ASP A N 1
ATOM 6195 C CA . ASP A 1 418 ? 52.03250 23.99677 107.92717 1.000 40.84173 418 ASP A CA 1
ATOM 6196 C C . ASP A 1 418 ? 52.83256 22.70794 107.78356 1.000 42.03192 418 ASP A C 1
ATOM 6197 O O . ASP A 1 418 ? 53.30361 22.36966 106.69151 1.000 44.15315 418 ASP A O 1
ATOM 6206 N N . GLN A 1 419 ? 52.99934 21.97650 108.88674 1.000 41.07889 419 GLN A N 1
ATOM 6207 C CA . GLN A 1 419 ? 53.81356 20.76755 108.86160 1.000 42.50631 419 GLN A CA 1
ATOM 6208 C C . GLN A 1 419 ? 53.18403 19.68525 107.99632 1.000 40.56381 419 GLN A C 1
ATOM 6209 O O . GLN A 1 419 ? 53.90251 18.85371 107.43031 1.000 53.63907 419 G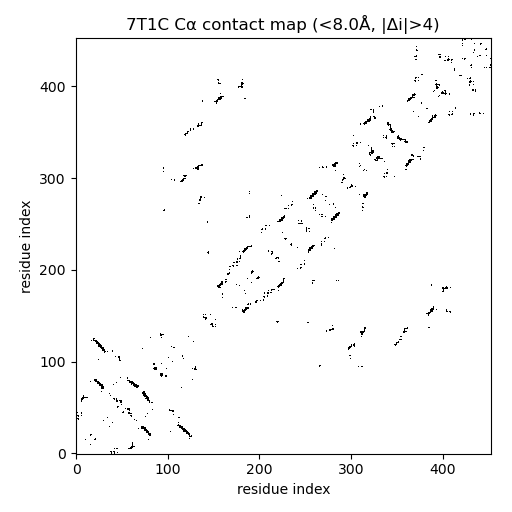LN A O 1
ATOM 6223 N N . ALA A 1 420 ? 51.85562 19.68103 107.87053 1.000 50.13178 420 ALA A N 1
ATOM 6224 C CA . ALA A 1 420 ? 51.21455 18.76528 106.93338 1.000 43.22166 420 ALA A CA 1
ATOM 6225 C C . ALA A 1 420 ? 51.62152 19.08750 105.50122 1.000 49.94922 420 ALA A C 1
ATOM 6226 O O . ALA A 1 420 ? 51.85699 18.18082 104.69284 1.000 47.90320 420 ALA A O 1
ATOM 6233 N N . TYR A 1 421 ? 51.71175 20.37887 105.17127 1.000 45.77351 421 TYR A N 1
ATOM 6234 C CA . TYR A 1 421 ? 52.15871 20.78201 103.84163 1.000 44.98072 421 TYR A CA 1
ATOM 6235 C C . TYR A 1 421 ? 53.59620 20.34069 103.59334 1.000 50.55162 421 TYR A C 1
ATOM 6236 O O . TYR A 1 421 ? 53.91018 19.77276 102.54057 1.000 47.09211 421 TYR A O 1
ATOM 6254 N N . GLN A 1 422 ? 54.48621 20.59113 104.55689 1.000 44.57880 422 GLN A N 1
ATOM 6255 C CA . GLN A 1 422 ? 55.87284 20.15982 104.41235 1.000 53.24991 422 GLN A CA 1
ATOM 6256 C C . GLN A 1 422 ? 55.95587 18.65862 104.16452 1.000 54.73583 422 GLN A C 1
ATOM 6257 O O . GLN A 1 422 ? 56.71105 18.19623 103.30189 1.000 52.25094 422 GLN A O 1
ATOM 6271 N N . CYS A 1 423 ? 55.20134 17.87616 104.94124 1.000 50.61081 423 CYS A N 1
ATOM 6272 C CA . CYS A 1 423 ? 55.24521 16.42383 104.80067 1.000 51.57891 423 CYS A CA 1
ATOM 6273 C C . CYS A 1 423 ? 54.83911 16.00328 103.39535 1.000 56.95613 423 CYS A C 1
ATOM 6274 O O . CYS A 1 423 ? 55.54181 15.22773 102.73616 1.000 55.33574 423 CYS A O 1
ATOM 6282 N N . TRP A 1 424 ? 53.70049 16.50812 102.91943 1.000 51.36480 424 TRP A N 1
ATOM 6283 C CA . TRP A 1 424 ? 53.28454 16.22175 101.55272 1.000 54.77305 424 TRP A CA 1
ATOM 6284 C C . TRP A 1 424 ? 54.34074 16.68456 100.55627 1.000 53.16007 424 TRP A C 1
ATOM 6285 O O . TRP A 1 424 ? 54.73991 15.93238 99.65971 1.000 50.71161 424 TRP A O 1
ATOM 6306 N N . LYS A 1 425 ? 54.80672 17.92797 100.70335 1.000 50.21441 425 LYS A N 1
ATOM 6307 C CA . LYS A 1 425 ? 55.80513 18.46851 99.78655 1.000 47.24164 425 LYS A CA 1
ATOM 6308 C C . LYS A 1 425 ? 57.02983 17.56931 99.70666 1.000 54.61958 425 LYS A C 1
ATOM 6309 O O . LYS A 1 425 ? 57.59106 17.36165 98.62422 1.000 54.12336 425 LYS A O 1
ATOM 6328 N N . GLU A 1 426 ? 57.46206 17.03248 100.84717 1.000 54.41863 426 GLU A N 1
ATOM 6329 C CA . GLU A 1 426 ? 58.61390 16.14569 100.89891 1.000 52.99642 426 GLU A CA 1
ATOM 6330 C C . GLU A 1 426 ? 58.29814 14.73185 100.43133 1.000 65.68521 426 GLU A C 1
ATOM 6331 O O . GLU A 1 426 ? 59.22091 13.91870 100.30897 1.000 64.01595 426 GLU A O 1
ATOM 6343 N N . GLY A 1 427 ? 57.03146 14.41732 100.17354 1.000 60.23049 427 GLY A N 1
ATOM 6344 C CA . GLY A 1 427 ? 56.65557 13.03993 99.91309 1.000 58.06458 427 GLY A CA 1
ATOM 6345 C C . GLY A 1 427 ? 57.03657 12.09642 101.02984 1.000 66.05015 427 GLY A C 1
ATOM 6346 O O . GLY A 1 427 ? 57.29300 10.91393 100.77824 1.000 65.53948 427 GLY A O 1
ATOM 6350 N N . ALA A 1 428 ? 57.08168 12.58955 102.26343 1.000 61.43448 428 ALA A N 1
ATOM 6351 C CA . ALA A 1 428 ? 57.52113 11.78409 103.38896 1.000 64.38071 428 ALA A CA 1
ATOM 6352 C C . ALA A 1 428 ? 56.37681 10.93146 103.93006 1.000 66.38793 428 ALA A C 1
ATOM 6353 O O . ALA A 1 428 ? 55.19492 11.21937 103.72389 1.000 63.66930 428 ALA A O 1
ATOM 6360 N N . ASP A 1 429 ? 56.74828 9.86220 104.62104 1.000 63.66269 429 ASP A N 1
ATOM 6361 C CA . ASP A 1 429 ? 55.77511 9.03122 105.32585 1.000 75.33825 429 ASP A CA 1
ATOM 6362 C C . ASP A 1 429 ? 55.22849 9.81405 106.51251 1.000 68.40686 429 ASP A C 1
ATOM 6363 O O . ASP A 1 429 ? 56.01036 10.22570 107.37986 1.000 63.38001 429 ASP A O 1
ATOM 6372 N N . PRO A 1 430 ? 53.91452 10.04550 106.59891 1.000 64.01022 430 PRO A N 1
ATOM 6373 C CA . PRO A 1 430 ? 53.39981 10.90151 107.68391 1.000 68.29045 430 PRO A CA 1
ATOM 6374 C C . PRO A 1 430 ? 53.81530 10.46931 109.08224 1.000 64.29613 430 PRO A C 1
ATOM 6375 O O . PRO A 1 430 ? 54.09796 11.33190 109.92336 1.000 67.07961 430 PRO A O 1
ATOM 6386 N N . ILE A 1 431 ? 53.86482 9.16703 109.36568 1.000 68.97852 431 ILE A N 1
ATOM 6387 C CA . ILE A 1 431 ? 54.21425 8.74378 110.71811 1.000 59.19104 431 ILE A CA 1
ATOM 6388 C C . ILE A 1 431 ? 55.69867 8.97138 110.98032 1.000 67.85070 431 ILE A C 1
ATOM 6389 O O . ILE A 1 431 ? 56.08524 9.47391 112.04218 1.000 63.41651 431 ILE A O 1
ATOM 6405 N N . GLU A 1 432 ? 56.55453 8.60624 110.02324 1.000 69.68899 432 GLU A N 1
ATOM 6406 C CA . GLU A 1 432 ? 57.97414 8.91648 110.15369 1.000 72.61218 432 GLU A CA 1
ATOM 6407 C C . GLU A 1 432 ? 58.18959 10.41927 110.27469 1.000 61.21977 432 GLU A C 1
ATOM 6408 O O . GLU A 1 432 ? 58.98897 10.87955 111.09841 1.000 62.51374 432 GLU A O 1
ATOM 6420 N N . PHE A 1 433 ? 57.47821 11.19983 109.46021 1.000 65.24739 433 PHE A N 1
ATOM 6421 C CA . PHE A 1 433 ? 57.59355 12.65151 109.53012 1.000 60.63085 433 PHE A CA 1
ATOM 6422 C C . PHE A 1 433 ? 57.23019 13.16227 110.91739 1.000 60.42896 433 PHE A C 1
ATOM 6423 O O . PHE A 1 433 ? 57.88269 14.07081 111.44463 1.000 59.24312 433 PHE A O 1
ATOM 6440 N N . ALA A 1 434 ? 56.20401 12.57266 111.53351 1.000 61.31318 434 ALA A N 1
ATOM 6441 C CA . ALA A 1 434 ? 55.73721 13.05641 112.82709 1.000 61.40095 434 ALA A CA 1
ATOM 6442 C C . ALA A 1 434 ? 56.78719 12.87795 113.91670 1.000 64.41227 434 ALA A C 1
ATOM 6443 O O . ALA A 1 434 ? 56.81935 13.65761 114.87617 1.000 65.06849 434 ALA A O 1
ATOM 6450 N N . LYS A 1 435 ? 57.65261 11.86686 113.79145 1.000 63.12351 435 LYS A N 1
ATOM 6451 C CA . LYS A 1 435 ? 58.66799 11.63538 114.81450 1.000 65.49244 435 LYS A CA 1
ATOM 6452 C C . LYS A 1 435 ? 59.57383 12.84667 114.99538 1.000 68.98863 435 LYS A C 1
ATOM 6453 O O . LYS A 1 435 ? 60.14165 13.04300 116.07621 1.000 66.24363 435 LYS A O 1
ATOM 6472 N N . GLU A 1 436 ? 59.72667 13.66129 113.95299 1.000 60.40362 436 GLU A N 1
ATOM 6473 C CA . GLU A 1 436 ? 60.64557 14.79188 113.95557 1.000 65.14833 436 GLU A CA 1
ATOM 6474 C C . GLU A 1 436 ? 59.91846 16.13142 113.91852 1.000 69.58168 436 GLU A C 1
ATOM 6475 O O . GLU A 1 436 ? 60.56200 17.17087 113.74336 1.000 69.43476 436 GLU A O 1
ATOM 6487 N N . HIS A 1 437 ? 58.59610 16.13597 114.09465 1.000 59.07965 437 HIS A N 1
ATOM 6488 C CA . HIS A 1 437 ? 57.79531 17.36162 114.03207 1.000 62.07723 437 HIS A CA 1
ATOM 6489 C C . HIS A 1 437 ? 56.67607 17.23404 115.06220 1.000 57.40740 437 HIS A C 1
ATOM 6490 O O . HIS A 1 437 ? 55.67408 16.55381 114.82217 1.000 56.52729 437 HIS A O 1
ATOM 6504 N N . LYS A 1 438 ? 56.84784 17.91080 116.20089 1.000 51.09104 438 LYS A N 1
ATOM 6505 C CA . LYS A 1 438 ? 56.02395 17.63269 117.37435 1.000 58.17293 438 LYS A CA 1
ATOM 6506 C C . LYS A 1 438 ? 54.57180 18.03798 117.15547 1.000 55.96398 438 LYS A C 1
ATOM 6507 O O . LYS A 1 438 ? 53.65549 17.29277 117.52231 1.000 55.84151 438 LYS A O 1
ATOM 6526 N N . GLU A 1 439 ? 54.33671 19.21187 116.56761 1.000 51.63013 439 GLU A N 1
ATOM 6527 C CA . GLU A 1 439 ? 52.96553 19.68482 116.40623 1.000 46.78058 439 GLU A CA 1
ATOM 6528 C C . GLU A 1 439 ? 52.16777 18.76044 115.49392 1.000 53.93885 439 GLU A C 1
ATOM 6529 O O . GLU A 1 439 ? 51.00328 18.45307 115.77512 1.000 48.57618 439 GLU A O 1
ATOM 6541 N N . PHE A 1 440 ? 52.77747 18.30210 114.39812 1.000 46.59677 440 PHE A N 1
ATOM 6542 C CA . PHE A 1 440 ? 52.11659 17.31771 113.54690 1.000 46.85813 440 PHE A CA 1
ATOM 6543 C C . PHE A 1 440 ? 51.85774 16.02913 114.31728 1.000 58.06119 440 PHE A C 1
ATOM 6544 O O . PHE A 1 440 ? 50.76797 15.45037 114.22955 1.000 52.76249 440 PHE A O 1
ATOM 6561 N N . ALA A 1 441 ? 52.84440 15.57384 115.09367 1.000 49.36012 441 ALA A N 1
ATOM 6562 C CA . ALA A 1 441 ? 52.66216 14.35578 115.87451 1.000 57.10131 441 ALA A CA 1
ATOM 6563 C C . ALA A 1 441 ? 51.50081 14.50104 116.84758 1.000 60.42551 441 ALA A C 1
ATOM 6564 O O . ALA A 1 441 ? 50.70733 13.56989 117.02586 1.000 58.37759 441 ALA A O 1
ATOM 6571 N N . ARG A 1 442 ? 51.37928 15.66840 117.47976 1.000 58.02292 442 ARG A N 1
ATOM 6572 C CA . ARG A 1 442 ? 50.31865 15.89780 118.45160 1.000 56.80094 442 ARG A CA 1
ATOM 6573 C C . ARG A 1 442 ? 48.95069 16.05868 117.80242 1.000 58.14164 442 ARG A C 1
ATOM 6574 O O . ARG A 1 442 ? 47.94077 15.99047 118.51085 1.000 58.24763 442 ARG A O 1
ATOM 6595 N N . ALA A 1 443 ? 48.88887 16.26210 116.48391 1.000 55.18480 443 ALA A N 1
ATOM 6596 C CA . ALA A 1 443 ? 47.60252 16.22331 115.79764 1.000 56.46898 443 ALA A CA 1
ATOM 6597 C C . ALA A 1 443 ? 47.02321 14.81343 115.78871 1.000 61.49626 443 ALA A C 1
ATOM 6598 O O . ALA A 1 443 ? 45.79750 14.64806 115.79950 1.000 58.37127 443 ALA A O 1
ATOM 6605 N N . PHE A 1 444 ? 47.88446 13.79086 115.76177 1.000 59.39449 444 PHE A N 1
ATOM 6606 C CA . PHE A 1 444 ? 47.41163 12.41422 115.87559 1.000 61.23640 444 PHE A CA 1
ATOM 6607 C C . PHE A 1 444 ? 46.62730 12.22004 117.16881 1.000 63.45171 444 PHE A C 1
ATOM 6608 O O . PHE A 1 444 ? 45.55289 11.60776 117.17675 1.000 66.28324 444 PHE A O 1
ATOM 6625 N N . GLU A 1 445 ? 47.16305 12.73106 118.28133 1.000 62.28065 445 GLU A N 1
ATOM 6626 C CA . GLU A 1 445 ? 46.47067 12.62139 119.56010 1.000 60.61793 445 GLU A CA 1
ATOM 6627 C C . GLU A 1 445 ? 45.25349 13.53616 119.61692 1.000 65.73747 445 GLU A C 1
ATOM 6628 O O . GLU A 1 445 ? 44.27138 13.21585 120.29746 1.000 68.29733 445 GLU A O 1
ATOM 6640 N N . SER A 1 446 ? 45.29718 14.67199 118.91247 1.000 57.48053 446 SER A N 1
ATOM 6641 C CA . SER A 1 446 ? 44.16588 15.59347 118.92486 1.000 62.88407 446 SER A CA 1
ATOM 6642 C C . SER A 1 446 ? 42.96090 14.99512 118.21067 1.000 62.64186 446 SER A C 1
ATOM 6643 O O . SER A 1 446 ? 41.81582 15.19466 118.63300 1.000 69.50490 446 SER A O 1
ATOM 6651 N N . PHE A 1 447 ? 43.20073 14.26999 117.12219 1.000 62.92539 447 PHE A N 1
ATOM 6652 C CA . PHE A 1 447 ? 42.14794 13.66442 116.30925 1.000 63.51379 447 PHE A CA 1
ATOM 6653 C C . PHE A 1 447 ? 42.49496 12.19676 116.09462 1.000 68.22035 447 PHE A C 1
ATOM 6654 O O . PHE A 1 447 ? 42.84164 11.78335 114.97958 1.000 67.14395 447 PHE A O 1
ATOM 6671 N N . PRO A 1 448 ? 42.38629 11.36608 117.14251 1.000 69.70660 448 PRO A N 1
ATOM 6672 C CA . PRO A 1 448 ? 42.84418 9.98031 116.99012 1.000 71.40487 448 PRO A CA 1
ATOM 6673 C C . PRO A 1 448 ? 41.87057 9.12924 116.19879 1.000 70.37081 448 PRO A C 1
ATOM 6674 O O . PRO A 1 448 ? 42.28193 8.12584 115.60327 1.000 73.35319 448 PRO A O 1
ATOM 6685 N N . TRP A 1 449 ? 40.58586 9.49667 116.18223 1.000 69.50294 449 TRP A N 1
ATOM 6686 C CA . TRP A 1 449 ? 39.63728 8.83113 115.29731 1.000 72.57418 449 TRP A CA 1
ATOM 6687 C C . TRP A 1 449 ? 40.13073 8.86411 113.85689 1.000 73.40108 449 TRP A C 1
ATOM 6688 O O . TRP A 1 449 ? 40.02960 7.86845 113.13032 1.000 75.20507 449 TRP A O 1
ATOM 6709 N N . ASP A 1 450 ? 40.68755 9.99959 113.43327 1.000 72.71937 450 ASP A N 1
ATOM 6710 C CA . ASP A 1 450 ? 41.20911 10.11651 112.07744 1.000 65.67694 450 ASP A CA 1
ATOM 6711 C C . ASP A 1 450 ? 42.54753 9.40181 111.93747 1.000 70.78543 450 ASP A C 1
ATOM 6712 O O . ASP A 1 450 ? 42.80992 8.76456 110.91148 1.000 65.77304 450 ASP A O 1
ATOM 6721 N N . ALA A 1 451 ? 43.40103 9.48974 112.96013 1.000 66.53603 451 ALA A N 1
ATOM 6722 C CA . ALA A 1 451 ? 44.69860 8.82559 112.89688 1.000 67.34541 451 ALA A CA 1
ATOM 6723 C C . ALA A 1 451 ? 44.53976 7.31130 112.83956 1.000 76.37693 451 ALA A C 1
ATOM 6724 O O . ALA A 1 451 ? 45.20983 6.63927 112.04647 1.000 73.96317 451 ALA A O 1
ATOM 6731 N N . ASP A 1 452 ? 43.66305 6.75398 113.67975 1.000 76.63222 452 ASP A N 1
ATOM 6732 C CA . ASP A 1 452 ? 43.39786 5.31991 113.62733 1.000 78.06412 452 ASP A CA 1
ATOM 6733 C C . ASP A 1 452 ? 42.99743 4.89472 112.22231 1.000 81.33888 452 ASP A C 1
ATOM 6734 O O . ASP A 1 452 ? 43.40280 3.83075 111.73987 1.000 77.50126 452 ASP A O 1
ATOM 6743 N N . LYS A 1 453 ? 42.19802 5.72414 111.55313 1.000 78.19461 453 LYS A N 1
ATOM 6744 C CA . LYS A 1 453 ? 41.73298 5.41909 110.20591 1.000 77.20774 453 LYS A CA 1
ATOM 6745 C C . LYS A 1 453 ? 42.86276 5.55356 109.19364 1.000 78.02073 453 LYS A C 1
ATOM 6746 O O . LYS A 1 453 ? 43.18969 4.60386 108.47233 1.000 73.83924 453 LYS A O 1
ATOM 6765 N N . LEU A 1 454 ? 43.48124 6.73166 109.13827 1.000 73.95393 454 LEU A N 1
ATOM 6766 C CA . LEU A 1 454 ? 44.39909 7.04708 108.05321 1.000 68.01491 454 LEU A CA 1
ATOM 6767 C C . LEU A 1 454 ? 45.77405 6.42310 108.24733 1.000 75.26055 454 LEU A C 1
ATOM 6768 O O . LEU A 1 454 ? 46.45451 6.12677 107.25849 1.000 70.44984 454 LEU A O 1
ATOM 6784 N N . PHE A 1 455 ? 46.19814 6.20605 109.49237 1.000 67.49007 455 PHE A N 1
ATOM 6785 C CA . PHE A 1 455 ? 47.57538 5.80761 109.78832 1.000 71.93828 455 PHE A CA 1
ATOM 6786 C C . PHE A 1 455 ? 47.59062 4.71961 110.85551 1.000 74.01999 455 PHE A C 1
ATOM 6787 O O . PHE A 1 455 ? 48.24738 4.85158 111.89228 1.000 73.54597 455 PHE A O 1
ATOM 6804 N N . PRO A 1 456 ? 46.88387 3.61457 110.62179 1.000 79.29269 456 PRO A N 1
ATOM 6805 C CA . PRO A 1 456 ? 46.89230 2.51939 111.60132 1.000 77.67100 456 PRO A CA 1
ATOM 6806 C C . PRO A 1 456 ? 48.31300 2.09073 111.93649 1.000 81.58182 456 PRO A C 1
ATOM 6807 O O . PRO A 1 456 ? 49.13911 1.85615 111.05065 1.000 84.03665 456 PRO A O 1
ATOM 6818 N N . GLY A 1 457 ? 48.59461 1.99612 113.23410 1.000 77.12334 457 GLY A N 1
ATOM 6819 C CA . GLY A 1 457 ? 49.91910 1.71668 113.73888 1.000 77.06585 457 GLY A CA 1
ATOM 6820 C C . GLY A 1 457 ? 50.57589 2.89367 114.42474 1.000 79.51152 457 GLY A C 1
ATOM 6821 O O . GLY A 1 457 ? 51.51810 2.69269 115.20229 1.000 82.05869 457 GLY A O 1
ATOM 6825 N N . TRP A 1 458 ? 50.09090 4.11345 114.17622 1.000 77.91892 458 TRP A N 1
ATOM 6826 C CA . TRP A 1 458 ? 50.74013 5.30148 114.71960 1.000 75.13328 458 TRP A CA 1
ATOM 6827 C C . TRP A 1 458 ? 50.92309 5.20718 116.22714 1.000 76.54406 458 TRP A C 1
ATOM 6828 O O . TRP A 1 458 ? 51.94263 5.65407 116.76551 1.000 74.91904 458 TRP A O 1
ATOM 6849 N N . ARG A 1 459 ? 49.94264 4.63462 116.92738 1.000 78.85794 459 ARG A N 1
ATOM 6850 C CA . ARG A 1 459 ? 49.99797 4.60256 118.38498 1.000 81.81162 459 ARG A CA 1
ATOM 6851 C C . ARG A 1 459 ? 51.31054 3.99999 118.86805 1.000 80.98590 459 ARG A C 1
ATOM 6852 O O . ARG A 1 459 ? 51.98808 4.56860 119.73117 1.000 75.72285 459 ARG A O 1
ATOM 6873 N N . GLU A 1 460 ? 51.70317 2.86233 118.29361 1.000 83.00986 460 GLU A N 1
ATOM 6874 C CA . GLU A 1 460 ? 52.93595 2.20551 118.71639 1.000 86.35778 460 GLU A CA 1
ATOM 6875 C C . GLU A 1 460 ? 54.16225 2.97637 118.24163 1.000 89.43236 460 GLU A C 1
ATOM 6876 O O . GLU A 1 460 ? 55.10361 3.19657 119.01305 1.000 84.12433 460 GLU A O 1
ATOM 6888 N N . LYS A 1 461 ? 54.17121 3.39863 116.97401 1.000 89.68000 461 LYS A N 1
ATOM 6889 C CA . LYS A 1 461 ? 55.37167 4.02069 116.42569 1.000 89.92833 461 LYS A CA 1
ATOM 6890 C C . LYS A 1 461 ? 55.67731 5.35952 117.08895 1.000 84.92403 461 LYS A C 1
ATOM 6891 O O . LYS A 1 461 ? 56.84248 5.77056 117.13361 1.000 89.53569 461 LYS A O 1
ATOM 6910 N N . LEU A 1 462 ? 54.66126 6.05073 117.61015 1.000 80.57942 462 LEU A N 1
ATOM 6911 C CA . LEU A 1 462 ? 54.85208 7.37625 118.18204 1.000 83.00974 462 LEU A CA 1
ATOM 6912 C C . LEU A 1 462 ? 54.72837 7.42012 119.69904 1.000 86.43527 462 LEU A C 1
ATOM 6913 O O . LEU A 1 462 ? 55.01202 8.46647 120.29282 1.000 88.13629 462 LEU A O 1
ATOM 6929 N N . GLY A 1 463 ? 54.31900 6.33160 120.33995 1.000 85.42091 463 GLY A N 1
ATOM 6930 C CA . GLY A 1 463 ? 54.23481 6.29653 121.78784 1.000 81.69420 463 GLY A CA 1
ATOM 6931 C C . GLY A 1 463 ? 52.93732 6.86013 122.32922 1.000 80.40222 463 GLY A C 1
ATOM 6932 O O . GLY A 1 463 ? 51.95057 6.13838 122.47180 1.000 84.09040 463 GLY A O 1
#

B-factor: mean 44.82, std 20.93, range [18.01, 190.4]

Secondary structure (DSSP, 8-state):
-THHHHB-TTS-HHHHHHHT-EEEEEEEEEEPTT--HHHHHHHHHHHTTT---GGGG--EEEEEETTTTGGG-EEEEEEEEGGGS---TTT-PPPHHHHHHHHTTGGGG-TTEEEEEEEEEE--HHHHTTS---S--HHHHHHHTT--SSS---EEEEE-SSSS---HHHHHHHHHHHHTT--EEE--TT-SS-TTS-HHHHHHHHHHHHHHHHHHH-S--EEEEE---SSHHHHHHHHHHHHHHHHTTT-GGGEEEEEEHHHH-HHHHHHHHHHSTTS-EEEE-TTTHHHH-TT-SSSB-HHHHHHHHHHHT-SEEE---TTSSSSS--GGGHHHHHHHHSSEEE-SS-EEE-TTPPPPEEEEESS--HHHHHHHHHHHS----EEE-SHHHHTSTT-HHHHHHHHHHHHHHHHHT--HHHHHHT-HHHHHHHHHSHHHHHHHSTTHHHHH-

Sequence (453 aa):
DQSNRYANLDLKEEDLINGGRHMLVAYRMKPAPGYGFLEVAAHIAAESSTGTFTRGVDALVYEIDETAFGDQGGLLKIAYPVELFDHNLIDDKHPVSHMWSLVLGNNQGMGDHLGLRMLDFYLPEVMVRNFDGPATNIEDMWRVLGRPTKDGGYIAGTIIKPKLGLRPEPFAKACYDFWLGGTFIKNDEPQANQTFAPMKKVIPLVAEAMDRAQQETGEAKLFSANITADFFGEMIARGEYILNEFAKYGNEDHVAFLVDGFVTGPAGVATARHYFPKTFLHFHRAGHGALTSYKSPMGMDPLCYMKLARLQGASGIHTGTMGYGKMEGHSDERVLAYMLERDECQGPYFYQKWYGMKATTPIISGGMNALRLIGFFENLGHANVINTCGGGSFGHIDGPAAGGKSLDQAYQCWKEGADPIEFAKEHKEFARAFESFPWDADKLFPGWREKLG

Nearest PDB structures (foldseek):
  7t1c-assembly1_A  TM=1.002E+00  e=2.740E-101  Sulfurivirga caldicuralii
  7t1j-assembly1_D  TM=9.531E-01  e=1.267E-73  Rhodospirillaceae bacterium BRH_c57
  5hao-assembly1_F  TM=9.452E-01  e=1.267E-73  Rhodopseudomonas palustris
  5koz-assembly1_E  TM=9.484E-01  e=4.544E-73  Rhodopseudomonas palustris
  5hqm-assembly1_A  TM=9.430E-01  e=7.231E-73  Rhodopseudomonas pal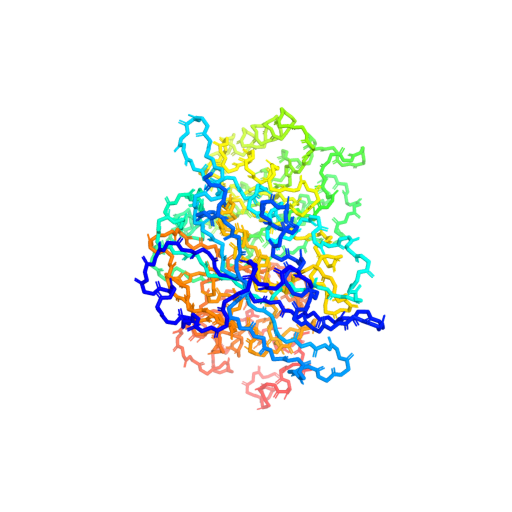ustris

Organism: NCBI:txid364032